Protein AF-A0A0B3AYQ0-F1 (afdb_monomer_lite)

Foldseek 3Di:
DDDPVLLVLLVVQLVCCVVPFAFLFDVLLCLLQSLVVSLVCLQVCHDSSVVLVVQLVVLVVCVVVVHDHDVVSNVVSVVSSVSSNPDDSVNSCVSVVHDLVVSQVSLVVLLVQLLQQLVCLLVVVAQFCGGPVLQHRSRRRVRSPDGFDRDLLLLVLLLLLLLLQAQVLQVVLCVVDQAFLVRHGFDAWHWFKFFFQVVLCVVVVHDLCNQVPDADDPVRVVVCVVSRRGPDDQFWDAQTAIGTGTNGDDFHFALLQLLLLSCQVRNNSSSVSSLSLQLSQSSRRRHRGGHTSGSSNVSSCSSCVSVVVPSDDSCSSSLSSSRRTQPHPPHNPFHDHNSQQSTQFPPGPGGNVVQSNCCSPPVDQGDWWAGHPVRHTSVVVVVRSVVSVVSVCVVPVVDPCPVVRVD

Radius of gyration: 21.97 Å; chains: 1; bounding box: 66×49×55 Å

Sequence (407 aa):
MVSGKLKEIILLDFCDCLEYIDAPLRDDVKDVLYPQTILGHAHELHRNFIGLKKSLQEYQKKRVEGKRFNQKGYDKVLNLIKESQSLTQEDIILTLGMNPSEHREKREHLIYEIKDCLTALLNDENNLLVNKKGEPLLGAEFLKYYPIKICKDTFRGAALAARMDSGFWREKTLQMFPKNLKGENWALGYGDEYPVDLKMLYDHGLTERDLADKPHSLEEIMNYTALKIIIDSEKPIQNAQNLFIRRKVGPGGCDDGCLLTIGKYYGVDAMLLAFLVDAADTYGKFLKNGIRGGHDGMLGDLVEKKFDKKLLNEYETCRVIYLGAKNNFPQIDFSSSHRRFCQIESGQNLPTILNHYYYLQEGIRPRRYKLGANQVSTTYFYNSMETRWNLFENSFASKTDFKNLKN

pLDDT: mean 92.6, std 8.64, range [39.88, 98.75]

Secondary structure (DSSP, 8-state):
---HHHHHHHHHHHHHHHHH----B-HHHHHHHHHHHHHHHHHHT-GGGHHHHHHHHHHHHHHHTT----HHHHHHHHHHHHHHHH--HHHHHHHTT--HHHHHHHHHHHHHHHHHHHHHHHTTS--BSB-TTSPBGGGBGGGTT-B---SHHHHHHHHHHHHHT-HHHHHHHHHH--B-TTS-B----EEEEEEE-HHHHHHTT--HHHHHHS---HHHHHHHHHTTSB---SS-EET-EEEEEEEE-S--B-HHHHHHHHHHHH-HHHHHHHHHHHHHHHHHTT-SEE-TTHHHHHHHHHHHHHTTT-S--HHHHHHHHHHHBTTSSS-------HHHHH---TT-SS-HHHHHHHHHHH--PPPS-EETTTTEEHHHHHHHHHHHHHHHHHHHHTSGGGGTS--

Structure (mmCIF, N/CA/C/O backbone):
data_AF-A0A0B3AYQ0-F1
#
_entry.id   AF-A0A0B3AYQ0-F1
#
loop_
_atom_site.group_PDB
_atom_site.id
_atom_site.type_symbol
_atom_site.label_atom_id
_atom_site.label_alt_id
_atom_site.label_comp_id
_atom_site.label_asym_id
_atom_site.label_entity_id
_atom_site.label_seq_id
_atom_site.pdbx_PDB_ins_code
_atom_site.Cartn_x
_atom_site.Cartn_y
_atom_site.Cartn_z
_atom_site.occupancy
_atom_site.B_iso_or_equiv
_atom_site.auth_seq_id
_atom_site.auth_comp_id
_atom_site.auth_asym_id
_atom_site.auth_atom_id
_atom_site.pdbx_PDB_model_num
ATOM 1 N N . MET A 1 1 ? 10.124 -11.911 -25.242 1.00 76.38 1 MET A N 1
ATOM 2 C CA . MET A 1 1 ? 10.780 -13.096 -24.644 1.00 76.38 1 MET A CA 1
ATOM 3 C C . MET A 1 1 ? 11.944 -12.624 -23.795 1.00 76.38 1 MET A C 1
ATOM 5 O O . MET A 1 1 ? 12.810 -11.947 -24.335 1.00 76.38 1 MET A O 1
ATOM 9 N N . VAL A 1 2 ? 11.951 -12.984 -22.510 1.00 88.62 2 VAL A N 1
ATOM 10 C CA . VAL A 1 2 ? 13.023 -12.660 -21.553 1.00 88.62 2 VAL A CA 1
ATOM 11 C C . VAL A 1 2 ? 14.340 -13.321 -21.977 1.00 88.62 2 VAL A C 1
ATOM 13 O O . VAL A 1 2 ? 14.377 -14.523 -22.267 1.00 88.62 2 VAL A O 1
ATOM 16 N N . SER A 1 3 ? 15.422 -12.553 -22.017 1.00 91.75 3 SER A N 1
ATOM 17 C CA . SER A 1 3 ? 16.758 -13.004 -22.385 1.00 91.75 3 SER A CA 1
ATOM 18 C C . SER A 1 3 ? 17.299 -14.012 -21.373 1.00 91.75 3 SER A C 1
ATOM 20 O O . SER A 1 3 ? 17.006 -13.950 -20.180 1.00 91.75 3 SER A O 1
ATOM 22 N N . GLY A 1 4 ? 18.135 -14.950 -21.836 1.00 94.06 4 GLY A N 1
ATOM 23 C CA . GLY A 1 4 ? 18.680 -16.007 -20.972 1.00 94.06 4 GLY A CA 1
ATOM 24 C C . GLY A 1 4 ? 19.393 -15.460 -19.732 1.00 94.06 4 GLY A C 1
ATOM 25 O O . GLY A 1 4 ? 19.220 -15.990 -18.640 1.00 94.06 4 GLY A O 1
ATOM 26 N N . LYS A 1 5 ? 20.105 -14.330 -19.868 1.00 91.75 5 LYS A N 1
ATOM 27 C CA . LYS A 1 5 ? 20.785 -13.710 -18.727 1.00 91.75 5 LYS A CA 1
ATOM 28 C C . LYS A 1 5 ? 19.811 -13.124 -17.707 1.00 91.75 5 LYS A C 1
ATOM 30 O O . LYS A 1 5 ? 20.073 -13.202 -16.512 1.00 91.75 5 LYS A O 1
ATOM 35 N N . LEU A 1 6 ? 18.716 -12.526 -18.166 1.00 92.38 6 LEU A N 1
ATOM 36 C CA . LEU A 1 6 ? 17.709 -11.956 -17.280 1.00 92.38 6 LEU A CA 1
ATOM 37 C C . LEU A 1 6 ? 16.919 -13.059 -16.562 1.00 92.38 6 LEU A C 1
ATOM 39 O O . LEU A 1 6 ? 16.651 -12.922 -15.373 1.00 92.38 6 LEU A O 1
ATOM 43 N N . LYS A 1 7 ? 16.670 -14.195 -17.232 1.00 94.81 7 LYS A N 1
ATOM 44 C CA . LYS A 1 7 ? 16.107 -15.396 -16.594 1.00 94.81 7 LYS A CA 1
ATOM 45 C C . LYS A 1 7 ? 16.963 -15.901 -15.432 1.00 94.81 7 LYS A C 1
ATOM 47 O O . LYS A 1 7 ? 16.424 -16.164 -14.365 1.00 94.81 7 LYS A O 1
ATOM 52 N N . GLU A 1 8 ? 18.285 -15.987 -15.610 1.00 94.12 8 GLU A N 1
ATOM 53 C CA . GLU A 1 8 ? 19.207 -16.366 -14.524 1.00 94.12 8 GLU A CA 1
ATOM 54 C C . GLU A 1 8 ? 19.093 -15.425 -13.315 1.00 94.12 8 GLU A C 1
ATOM 56 O O . GLU A 1 8 ? 19.069 -15.892 -12.180 1.00 94.12 8 GLU A O 1
ATOM 61 N N . ILE A 1 9 ? 19.008 -14.109 -13.550 1.00 92.38 9 ILE A N 1
ATOM 62 C CA . ILE A 1 9 ? 18.887 -13.113 -12.472 1.00 92.38 9 ILE A CA 1
ATOM 63 C C . ILE A 1 9 ? 17.549 -13.271 -11.740 1.00 92.38 9 ILE A C 1
ATOM 65 O O . ILE A 1 9 ? 17.536 -13.238 -10.515 1.00 92.38 9 ILE A O 1
ATOM 69 N N . ILE A 1 10 ? 16.446 -13.472 -12.469 1.00 94.56 10 ILE A N 1
ATOM 70 C CA . ILE A 1 10 ? 15.109 -13.688 -11.889 1.00 94.56 10 ILE A CA 1
ATOM 71 C C . ILE A 1 10 ? 15.091 -14.940 -11.005 1.00 94.56 10 ILE A C 1
ATOM 73 O O . ILE A 1 10 ? 14.600 -14.884 -9.881 1.00 94.56 10 ILE A O 1
ATOM 77 N N . LEU A 1 11 ? 15.644 -16.055 -11.495 1.00 94.12 11 LEU A N 1
ATOM 78 C CA . LEU A 1 11 ? 15.699 -17.313 -10.745 1.00 94.12 11 LEU A CA 1
ATOM 79 C C . LEU A 1 11 ? 16.550 -17.176 -9.479 1.00 94.12 11 LEU A C 1
ATOM 81 O O . LEU A 1 11 ? 16.126 -17.612 -8.413 1.00 94.12 11 LEU A O 1
ATOM 85 N N . LEU A 1 12 ? 17.715 -16.529 -9.583 1.00 92.19 12 LEU A N 1
ATOM 86 C CA . LEU A 1 12 ? 18.567 -16.255 -8.427 1.00 92.19 12 LEU A CA 1
ATOM 87 C C . LEU A 1 12 ? 17.845 -15.378 -7.394 1.00 92.19 12 LEU A C 1
ATOM 89 O O . LEU A 1 12 ? 17.864 -15.688 -6.210 1.00 92.19 12 LEU A O 1
ATOM 93 N N . ASP A 1 13 ? 17.161 -14.320 -7.838 1.00 91.12 13 ASP A N 1
ATOM 94 C CA . ASP A 1 13 ? 16.430 -13.420 -6.943 1.00 91.12 13 ASP A CA 1
ATOM 95 C C . ASP A 1 13 ? 15.241 -14.102 -6.256 1.00 91.12 13 ASP A C 1
ATOM 97 O O . ASP A 1 13 ? 14.941 -13.793 -5.105 1.00 91.12 13 ASP A O 1
ATOM 101 N N . PHE A 1 14 ? 14.598 -15.068 -6.917 1.00 92.25 14 PHE A N 1
ATOM 102 C CA . PHE A 1 14 ? 13.567 -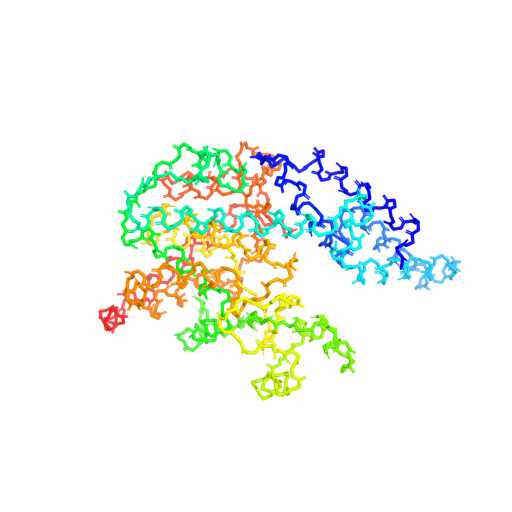15.899 -6.296 1.00 92.25 14 PHE A CA 1
ATOM 103 C C . PHE A 1 14 ? 14.134 -16.821 -5.217 1.00 92.25 14 PHE A C 1
ATOM 105 O O . PHE A 1 14 ? 13.580 -16.861 -4.118 1.00 92.25 14 PHE A O 1
ATOM 112 N N . CYS A 1 15 ? 15.252 -17.502 -5.488 1.00 89.81 15 CYS A N 1
ATOM 113 C CA . CYS A 1 15 ? 15.944 -18.311 -4.483 1.00 89.81 15 CYS A CA 1
ATOM 114 C C . CYS A 1 15 ? 16.348 -17.461 -3.271 1.00 89.81 15 CYS A C 1
ATOM 116 O O . CYS A 1 15 ? 16.056 -17.839 -2.140 1.00 89.81 15 CYS A O 1
ATOM 118 N N . ASP A 1 16 ? 16.909 -16.273 -3.502 1.00 87.88 16 ASP A N 1
ATOM 119 C CA . ASP A 1 16 ? 17.254 -15.332 -2.435 1.00 87.88 16 ASP A CA 1
ATOM 120 C C . ASP A 1 16 ? 16.021 -14.869 -1.646 1.00 87.88 16 ASP A C 1
ATOM 122 O O . ASP A 1 16 ? 16.097 -14.667 -0.435 1.00 87.88 16 ASP A O 1
ATOM 126 N N . CYS A 1 17 ? 14.875 -14.678 -2.306 1.00 89.56 17 CYS A N 1
ATOM 127 C CA . CYS A 1 17 ? 13.630 -14.365 -1.609 1.00 89.56 17 CYS A CA 1
ATOM 128 C C . CYS A 1 17 ? 13.194 -15.524 -0.703 1.00 89.56 17 CYS A C 1
ATOM 130 O O . CYS A 1 17 ? 12.786 -15.278 0.428 1.00 89.56 17 CYS A O 1
ATOM 132 N N . LEU A 1 18 ? 13.300 -16.771 -1.162 1.00 87.44 18 LEU A N 1
ATOM 133 C CA . LEU A 1 18 ? 12.975 -17.952 -0.355 1.00 87.44 18 LEU A CA 1
ATOM 134 C C . LEU A 1 18 ? 13.944 -18.154 0.816 1.00 87.44 18 LEU A C 1
ATOM 136 O O . LEU A 1 18 ? 13.504 -18.519 1.902 1.00 87.44 18 LEU A O 1
ATOM 140 N N . GLU A 1 19 ? 15.236 -17.900 0.611 1.00 86.44 19 GLU A N 1
ATOM 141 C CA . GLU A 1 19 ? 16.277 -18.133 1.618 1.00 86.44 19 GLU A CA 1
ATOM 142 C C . GLU A 1 19 ? 16.383 -16.992 2.641 1.00 86.44 19 GLU A C 1
ATOM 144 O O . GLU A 1 19 ? 16.553 -17.241 3.834 1.00 86.44 19 GLU A O 1
ATOM 149 N N . TYR A 1 20 ? 16.285 -15.735 2.195 1.00 84.56 20 TYR A N 1
ATOM 150 C CA . TYR A 1 20 ? 16.651 -14.571 3.010 1.00 84.56 20 TYR A CA 1
ATOM 151 C C . TYR A 1 20 ? 15.483 -13.678 3.422 1.00 84.56 20 TYR A C 1
ATOM 153 O O . TYR A 1 20 ? 15.678 -12.770 4.237 1.00 84.56 20 TYR A O 1
ATOM 161 N N . ILE A 1 21 ? 14.284 -13.870 2.864 1.00 86.25 21 ILE A N 1
ATOM 162 C CA . ILE A 1 21 ? 13.089 -13.183 3.364 1.00 86.25 21 ILE A CA 1
ATOM 163 C C . ILE A 1 21 ? 12.450 -14.082 4.411 1.00 86.25 21 ILE A C 1
ATOM 165 O O . ILE A 1 21 ? 11.656 -14.969 4.104 1.00 86.25 21 ILE A O 1
ATOM 169 N N . ASP A 1 22 ? 12.796 -13.803 5.663 1.00 89.62 22 ASP A N 1
ATOM 170 C CA . ASP A 1 22 ? 12.146 -14.402 6.818 1.00 89.62 22 ASP A CA 1
ATOM 171 C C . ASP A 1 22 ? 10.753 -13.786 6.980 1.00 89.62 22 ASP A C 1
ATOM 173 O O . ASP A 1 22 ? 10.581 -12.728 7.580 1.00 89.62 22 ASP A O 1
ATOM 177 N N . ALA A 1 23 ? 9.756 -14.394 6.346 1.00 90.00 23 ALA A N 1
ATOM 178 C CA . ALA A 1 23 ? 8.353 -14.064 6.531 1.00 90.00 23 ALA A CA 1
ATOM 179 C C . ALA A 1 23 ? 7.628 -15.346 6.965 1.00 90.00 23 ALA A C 1
ATOM 181 O O . ALA A 1 23 ? 7.581 -16.292 6.168 1.00 90.00 23 ALA A O 1
ATOM 182 N N . PRO A 1 24 ? 7.057 -15.409 8.187 1.00 91.19 24 PRO A N 1
ATOM 183 C CA . PRO A 1 24 ? 6.322 -16.565 8.692 1.00 91.19 24 PRO A CA 1
ATOM 184 C C . PRO A 1 24 ? 4.930 -16.632 8.046 1.00 91.19 24 PRO A C 1
ATOM 186 O O . PRO A 1 24 ? 3.897 -16.514 8.702 1.00 91.19 24 PRO A O 1
ATOM 189 N N . LEU A 1 25 ? 4.939 -16.767 6.723 1.00 93.25 25 LEU A N 1
ATOM 190 C CA . LEU A 1 25 ? 3.790 -16.955 5.858 1.00 93.25 25 LEU A CA 1
ATOM 191 C C . LEU A 1 25 ? 3.740 -18.408 5.390 1.00 93.25 25 LEU A C 1
ATOM 193 O O . LEU A 1 25 ? 4.779 -19.053 5.221 1.00 93.25 25 LEU A O 1
ATOM 197 N N . ARG A 1 26 ? 2.531 -18.896 5.124 1.00 93.69 26 ARG A N 1
ATOM 198 C CA . ARG A 1 26 ? 2.296 -20.172 4.439 1.00 93.69 26 ARG A CA 1
ATOM 199 C C . ARG A 1 26 ? 2.949 -20.158 3.045 1.00 93.69 26 ARG A C 1
ATOM 201 O O . ARG A 1 26 ? 2.973 -19.120 2.379 1.00 93.69 26 ARG A O 1
ATOM 208 N N . ASP A 1 27 ? 3.513 -21.285 2.616 1.00 91.94 27 ASP A N 1
ATOM 209 C CA . ASP A 1 27 ? 4.368 -21.328 1.418 1.00 91.94 27 ASP A CA 1
ATOM 210 C C . ASP A 1 27 ? 3.613 -21.017 0.118 1.00 91.94 27 ASP A C 1
ATOM 212 O O . ASP A 1 27 ? 4.118 -20.285 -0.729 1.00 91.94 27 ASP A O 1
ATOM 216 N N . ASP A 1 28 ? 2.357 -21.442 0.003 1.00 92.88 28 ASP A N 1
ATOM 217 C CA . ASP A 1 28 ? 1.475 -21.084 -1.114 1.00 92.88 28 ASP A CA 1
ATOM 218 C C . ASP A 1 28 ? 1.209 -19.570 -1.212 1.00 92.88 28 ASP A C 1
ATOM 220 O O . ASP A 1 28 ? 0.971 -19.049 -2.302 1.00 92.88 28 ASP A O 1
ATOM 224 N N . VAL A 1 29 ? 1.280 -18.836 -0.096 1.00 94.44 29 VAL A N 1
ATOM 225 C CA . VAL A 1 29 ? 1.180 -17.370 -0.092 1.00 94.44 29 VAL A CA 1
ATOM 226 C C . VAL A 1 29 ? 2.502 -16.726 -0.512 1.00 94.44 29 VAL A C 1
ATOM 228 O O . VAL A 1 29 ? 2.496 -15.731 -1.246 1.00 94.44 29 VAL A O 1
ATOM 231 N N . LYS A 1 30 ? 3.646 -17.294 -0.107 1.00 93.94 30 LYS A N 1
ATOM 232 C CA . LYS A 1 30 ? 4.968 -16.841 -0.579 1.00 93.94 30 LYS A CA 1
ATOM 233 C C . LYS A 1 30 ? 5.094 -17.000 -2.089 1.00 93.94 30 LYS A C 1
ATOM 235 O O . LYS A 1 30 ? 5.518 -16.049 -2.749 1.00 93.94 30 LYS A O 1
ATOM 240 N N . ASP A 1 31 ? 4.639 -18.133 -2.627 1.00 92.38 31 ASP A N 1
ATOM 241 C CA . ASP A 1 31 ? 4.589 -18.391 -4.069 1.00 92.38 31 ASP A CA 1
ATOM 242 C C . ASP A 1 31 ? 3.858 -17.269 -4.797 1.00 92.38 31 ASP A C 1
ATOM 244 O O . ASP A 1 31 ? 4.314 -16.807 -5.836 1.00 92.38 31 ASP A O 1
ATOM 248 N N . VAL A 1 32 ? 2.767 -16.762 -4.220 1.00 93.62 32 VAL A N 1
ATOM 249 C CA . VAL A 1 32 ? 1.968 -15.679 -4.794 1.00 93.62 32 VAL A CA 1
ATOM 250 C C . VAL A 1 32 ? 2.634 -14.298 -4.681 1.00 93.62 32 VAL A C 1
ATOM 252 O O . VAL A 1 32 ? 2.541 -13.489 -5.617 1.00 93.62 32 VAL A O 1
ATOM 255 N N . LEU A 1 33 ? 3.287 -14.011 -3.552 1.00 93.69 33 LEU A N 1
ATOM 256 C CA . LEU A 1 33 ? 3.851 -12.696 -3.214 1.00 93.69 33 LEU A CA 1
ATOM 257 C C . LEU A 1 33 ? 5.233 -12.433 -3.819 1.00 93.69 33 LEU A C 1
ATOM 259 O O . LEU A 1 33 ? 5.544 -11.301 -4.209 1.00 93.69 33 LEU A O 1
ATOM 263 N N . TYR A 1 34 ? 6.101 -13.440 -3.862 1.00 94.88 34 TYR A N 1
ATOM 264 C CA . TYR A 1 34 ? 7.508 -13.255 -4.223 1.00 94.88 34 TYR A CA 1
ATOM 265 C C . TYR A 1 34 ? 7.726 -12.883 -5.693 1.00 94.88 34 TYR A C 1
ATOM 267 O O . TYR A 1 34 ? 8.537 -11.987 -5.934 1.00 94.88 34 TYR A O 1
ATOM 275 N N . PRO A 1 35 ? 6.956 -13.399 -6.672 1.00 95.62 35 PRO A N 1
ATOM 276 C CA . PRO A 1 35 ? 7.040 -12.927 -8.053 1.00 95.62 35 PRO A CA 1
ATOM 277 C C . PRO A 1 35 ? 6.852 -11.407 -8.187 1.00 95.62 35 PRO A C 1
ATOM 279 O O . PRO A 1 35 ? 7.577 -10.749 -8.929 1.00 95.62 35 PRO A O 1
ATOM 282 N N . GLN A 1 36 ? 5.942 -10.814 -7.407 1.00 93.38 36 GLN A N 1
ATOM 283 C CA . GLN A 1 36 ? 5.739 -9.357 -7.386 1.00 93.38 36 GLN A CA 1
ATOM 284 C C . GLN A 1 36 ? 6.898 -8.610 -6.720 1.00 93.38 36 GLN A C 1
ATOM 286 O O . GLN A 1 36 ? 7.234 -7.490 -7.103 1.00 93.38 36 GLN A O 1
ATOM 291 N N . THR A 1 37 ? 7.538 -9.233 -5.734 1.00 92.50 37 THR A N 1
ATOM 292 C CA . THR A 1 37 ? 8.734 -8.673 -5.095 1.00 92.50 37 THR A CA 1
ATOM 293 C C . THR A 1 37 ? 9.907 -8.623 -6.071 1.00 92.50 37 THR A C 1
ATOM 295 O O . THR A 1 37 ? 10.568 -7.589 -6.161 1.00 92.50 37 THR A O 1
ATOM 298 N N . ILE A 1 38 ? 10.110 -9.687 -6.851 1.00 94.12 38 ILE A N 1
ATOM 299 C CA . ILE A 1 38 ? 11.137 -9.746 -7.900 1.00 94.12 38 ILE A CA 1
ATOM 300 C C . ILE A 1 38 ? 10.865 -8.706 -8.982 1.00 94.12 38 ILE A C 1
ATOM 302 O O . ILE A 1 38 ? 11.790 -8.010 -9.396 1.00 94.12 38 ILE A O 1
ATOM 306 N N . LEU A 1 39 ? 9.607 -8.551 -9.408 1.00 93.69 39 LEU A N 1
ATOM 307 C CA . LEU A 1 39 ? 9.232 -7.506 -10.361 1.00 93.69 39 LEU A CA 1
ATOM 308 C C . LEU A 1 39 ? 9.651 -6.118 -9.851 1.00 93.69 39 LEU A C 1
ATOM 310 O O . LEU A 1 39 ? 10.303 -5.359 -10.570 1.00 93.69 39 LEU A O 1
ATOM 314 N N . GLY A 1 40 ? 9.365 -5.825 -8.578 1.00 90.62 40 GLY A N 1
ATOM 315 C CA . GLY A 1 40 ? 9.819 -4.599 -7.923 1.00 90.62 40 GLY A CA 1
ATOM 316 C C . GLY A 1 40 ? 11.347 -4.465 -7.892 1.00 90.62 40 GLY A C 1
ATOM 317 O O . GLY A 1 40 ? 11.878 -3.395 -8.185 1.00 90.62 40 GLY A O 1
ATOM 318 N N . HIS A 1 41 ? 12.084 -5.541 -7.591 1.00 91.94 41 HIS A N 1
ATOM 319 C CA . HIS A 1 41 ? 13.550 -5.520 -7.639 1.00 91.94 41 HIS A CA 1
ATOM 320 C C . HIS A 1 41 ? 14.091 -5.259 -9.053 1.00 91.94 41 HIS A C 1
ATOM 322 O O . HIS A 1 41 ? 15.075 -4.529 -9.197 1.00 91.94 41 HIS A O 1
ATOM 328 N N . ALA A 1 42 ? 13.450 -5.810 -10.084 1.00 91.44 42 ALA A N 1
ATOM 329 C CA . ALA A 1 42 ? 13.846 -5.648 -11.477 1.00 91.44 42 ALA A CA 1
ATOM 330 C C . ALA A 1 42 ? 13.631 -4.218 -11.992 1.00 91.44 42 ALA A C 1
ATOM 332 O O . ALA A 1 42 ? 14.496 -3.679 -12.692 1.00 91.44 42 ALA A O 1
ATOM 333 N N . HIS A 1 43 ? 12.504 -3.597 -11.631 1.00 89.44 43 HIS A N 1
ATOM 334 C CA . HIS A 1 43 ? 12.175 -2.223 -12.026 1.00 89.44 43 HIS A CA 1
ATOM 335 C C . HIS A 1 43 ? 13.074 -1.196 -11.330 1.00 89.44 43 HIS A C 1
ATOM 337 O O . HIS A 1 43 ? 13.584 -0.286 -11.988 1.00 89.44 43 HIS A O 1
ATOM 343 N N . GLU A 1 44 ? 13.344 -1.394 -10.038 1.00 86.25 44 GLU A N 1
ATOM 344 C CA . GLU A 1 44 ? 14.159 -0.485 -9.215 1.00 86.25 44 GLU A CA 1
ATOM 345 C C . GLU A 1 44 ? 15.671 -0.785 -9.262 1.00 86.25 44 GLU A C 1
ATOM 347 O O . GLU A 1 44 ? 16.490 -0.060 -8.689 1.00 86.25 44 GLU A O 1
ATOM 352 N N . LEU A 1 45 ? 16.075 -1.852 -9.960 1.00 86.06 45 LEU A N 1
ATOM 353 C CA . LEU A 1 45 ? 17.459 -2.340 -10.026 1.00 86.06 45 LEU A CA 1
ATOM 354 C C . LEU A 1 45 ? 18.059 -2.623 -8.634 1.00 86.06 45 LEU A C 1
ATOM 356 O O . LEU A 1 45 ? 19.196 -2.241 -8.326 1.00 86.06 45 LEU A O 1
ATOM 360 N N . HIS A 1 46 ? 17.284 -3.285 -7.779 1.00 83.31 46 HIS A N 1
ATOM 361 C CA . HIS A 1 46 ? 17.668 -3.686 -6.424 1.00 83.31 46 HIS A CA 1
ATOM 362 C C . HIS A 1 46 ? 18.186 -5.134 -6.374 1.00 83.31 46 HIS A C 1
ATOM 364 O O . HIS A 1 46 ? 18.076 -5.880 -7.343 1.00 83.31 46 HIS A O 1
ATOM 370 N N . ARG A 1 47 ? 18.771 -5.536 -5.233 1.00 83.75 47 ARG A N 1
ATOM 371 C CA . ARG A 1 47 ? 19.234 -6.918 -4.969 1.00 83.75 47 ARG A CA 1
ATOM 372 C C . ARG A 1 47 ? 20.087 -7.475 -6.114 1.00 83.75 47 ARG A C 1
ATOM 374 O O . ARG A 1 47 ? 21.087 -6.846 -6.458 1.00 83.75 47 ARG A O 1
ATOM 381 N N . ASN A 1 48 ? 19.711 -8.598 -6.719 1.00 80.19 48 ASN A N 1
ATOM 382 C CA . ASN A 1 48 ? 20.487 -9.239 -7.779 1.00 80.19 48 ASN A CA 1
ATOM 383 C C . ASN A 1 48 ? 20.554 -8.413 -9.074 1.00 80.19 48 ASN A C 1
ATOM 385 O O . ASN A 1 48 ? 21.486 -8.568 -9.864 1.00 80.19 48 ASN A O 1
ATOM 389 N N . PHE A 1 49 ? 19.658 -7.440 -9.249 1.00 83.44 49 PHE A N 1
ATOM 390 C CA . PHE A 1 49 ? 19.699 -6.482 -10.355 1.00 83.44 49 PHE A CA 1
ATOM 391 C C . PHE A 1 49 ? 20.674 -5.317 -10.102 1.00 83.44 49 PHE A C 1
ATOM 393 O O . PHE A 1 49 ? 21.073 -4.630 -11.047 1.00 83.44 49 PHE A O 1
ATOM 400 N N . ILE A 1 50 ? 21.153 -5.114 -8.863 1.00 83.69 50 ILE A N 1
ATOM 401 C CA . ILE A 1 50 ? 22.068 -4.007 -8.525 1.00 83.69 50 ILE A CA 1
ATOM 402 C C . ILE A 1 50 ? 23.415 -4.117 -9.250 1.00 83.69 50 ILE A C 1
ATOM 404 O O . ILE A 1 50 ? 24.074 -3.104 -9.500 1.00 83.69 50 ILE A O 1
ATOM 408 N N . GLY A 1 51 ? 23.824 -5.336 -9.619 1.00 78.94 51 GLY A N 1
ATOM 409 C CA . GLY A 1 51 ? 25.032 -5.580 -10.406 1.00 78.94 51 GLY A CA 1
ATOM 410 C C . GLY A 1 51 ? 24.981 -4.897 -11.774 1.00 78.94 51 GLY A C 1
ATOM 411 O O . GLY A 1 51 ? 26.004 -4.389 -12.238 1.00 78.94 51 GLY A O 1
ATOM 412 N N . LEU A 1 52 ? 23.793 -4.787 -12.381 1.00 79.44 52 LEU A N 1
ATOM 413 C CA . LEU A 1 52 ? 23.589 -4.060 -13.637 1.00 79.44 52 LEU A CA 1
ATOM 414 C C . LEU A 1 52 ? 23.811 -2.557 -13.439 1.00 79.44 52 LEU A C 1
ATOM 416 O O . LEU A 1 52 ? 24.553 -1.934 -14.198 1.00 79.44 52 LEU A O 1
ATOM 420 N N . LYS A 1 53 ? 23.238 -1.988 -12.369 1.00 80.88 53 LYS A N 1
ATOM 421 C CA . LYS A 1 53 ? 23.389 -0.569 -12.010 1.00 80.88 53 LYS A CA 1
ATOM 422 C C . LYS A 1 53 ? 24.848 -0.203 -11.729 1.00 80.88 53 LYS A C 1
ATOM 424 O O . LYS A 1 53 ? 25.349 0.769 -12.292 1.00 80.88 53 LYS A O 1
ATOM 429 N N . LYS A 1 54 ? 25.546 -1.005 -10.914 1.00 84.75 54 LYS A N 1
ATOM 430 C CA . LYS A 1 54 ? 26.980 -0.821 -10.618 1.00 84.75 54 LYS A CA 1
ATOM 431 C C . LYS A 1 54 ? 27.826 -0.901 -11.889 1.00 84.75 54 LYS A C 1
ATOM 433 O O . LYS A 1 54 ? 28.634 -0.012 -12.141 1.00 84.75 54 LYS A O 1
ATOM 438 N N . SER A 1 55 ? 27.575 -1.904 -12.731 1.00 84.12 55 SER A N 1
ATOM 439 C CA . SER A 1 55 ? 28.273 -2.061 -14.013 1.00 84.12 55 SER A CA 1
ATOM 440 C C . SER A 1 55 ? 28.079 -0.841 -14.921 1.00 84.12 55 SER A C 1
ATOM 442 O O . SER A 1 55 ? 29.043 -0.345 -15.503 1.00 84.12 55 SER A O 1
ATOM 444 N N . LEU A 1 56 ? 26.853 -0.312 -15.022 1.00 85.38 56 LEU A N 1
ATOM 445 C CA . LEU A 1 56 ? 26.561 0.884 -15.817 1.00 85.38 56 LEU A CA 1
ATOM 446 C C . LEU A 1 56 ? 27.324 2.115 -15.297 1.00 85.38 56 LEU A C 1
ATOM 448 O O . LEU A 1 56 ? 27.934 2.834 -16.092 1.00 85.38 56 LEU A O 1
ATOM 452 N N . GLN A 1 57 ? 27.336 2.326 -13.977 1.00 86.69 57 GLN A N 1
ATOM 453 C CA . GLN A 1 57 ? 28.069 3.421 -13.330 1.00 86.69 57 GLN A CA 1
ATOM 454 C C . GLN A 1 57 ? 29.584 3.321 -13.570 1.00 86.69 57 GLN A C 1
ATOM 456 O O . GLN A 1 57 ? 30.235 4.325 -13.862 1.00 86.69 57 GLN A O 1
ATOM 461 N N . GLU A 1 58 ? 30.155 2.116 -13.518 1.00 88.62 58 GLU A N 1
ATOM 462 C CA . GLU A 1 58 ? 31.572 1.890 -13.825 1.00 88.62 58 GLU A CA 1
ATOM 463 C C . GLU A 1 58 ? 31.918 2.211 -15.283 1.00 88.62 58 GLU A C 1
ATOM 465 O O . GLU A 1 58 ? 32.944 2.844 -15.552 1.00 88.62 58 GLU A O 1
ATOM 470 N N . TYR A 1 59 ? 31.070 1.810 -16.234 1.00 88.62 59 TYR A N 1
ATOM 471 C CA . TYR A 1 59 ? 31.255 2.168 -17.641 1.00 88.62 59 TYR A CA 1
ATOM 472 C C . TYR A 1 59 ? 31.179 3.683 -17.857 1.00 88.62 59 TYR A C 1
ATOM 474 O O . TYR A 1 59 ? 32.026 4.239 -18.561 1.00 88.62 59 TYR A O 1
ATOM 482 N N . GLN A 1 60 ? 30.209 4.359 -17.235 1.00 88.06 60 GLN A N 1
ATOM 483 C CA . GLN A 1 60 ? 30.077 5.818 -17.296 1.00 88.06 60 GLN A CA 1
ATOM 484 C C . GLN A 1 60 ? 31.321 6.514 -16.734 1.00 88.06 60 GLN A C 1
ATOM 486 O O . GLN A 1 60 ? 31.865 7.408 -17.382 1.00 88.06 60 GLN A O 1
ATOM 491 N N . LYS A 1 61 ? 31.835 6.046 -15.591 1.00 90.94 61 LYS A N 1
ATOM 492 C CA . LYS A 1 61 ? 33.075 6.553 -14.993 1.00 90.94 61 LYS A CA 1
ATOM 493 C C . LYS A 1 61 ? 34.270 6.394 -15.937 1.00 90.94 61 LYS A C 1
ATOM 495 O O . LYS A 1 61 ? 34.967 7.369 -16.198 1.00 90.94 61 LYS A O 1
ATOM 500 N N . LYS A 1 62 ? 34.476 5.204 -16.518 1.00 88.56 62 LYS A N 1
ATOM 501 C CA . LYS A 1 62 ? 35.568 4.958 -17.484 1.00 88.56 62 LYS A CA 1
ATOM 502 C C . LYS A 1 62 ? 35.484 5.871 -18.711 1.00 88.56 62 LYS A C 1
ATOM 504 O O . LYS A 1 62 ? 36.522 6.330 -19.178 1.00 88.56 62 LYS A O 1
ATOM 509 N N . ARG A 1 63 ? 34.269 6.141 -19.209 1.00 87.31 63 ARG A N 1
ATOM 510 C CA . ARG A 1 63 ? 34.029 7.050 -20.342 1.00 87.31 63 ARG A CA 1
ATOM 511 C C . ARG A 1 63 ? 34.421 8.491 -20.010 1.00 87.31 63 ARG A C 1
ATOM 513 O O . ARG A 1 63 ? 35.082 9.126 -20.821 1.00 87.31 63 ARG A O 1
ATOM 520 N N . VAL A 1 64 ? 34.038 8.986 -18.831 1.00 90.56 64 VAL A N 1
ATOM 521 C CA . VAL A 1 64 ? 34.384 10.343 -18.365 1.00 90.56 64 VAL A CA 1
ATOM 522 C C . VAL A 1 64 ? 35.889 10.484 -18.120 1.00 90.56 64 VAL A C 1
ATOM 524 O O . VAL A 1 64 ? 36.473 11.504 -18.460 1.00 90.56 64 VAL A O 1
ATOM 527 N N . GLU A 1 65 ? 36.538 9.445 -17.595 1.00 92.50 65 GLU A N 1
ATOM 528 C CA . GLU A 1 65 ? 37.982 9.431 -17.319 1.00 92.50 65 GLU A CA 1
ATOM 529 C C . GLU A 1 65 ? 38.860 9.235 -18.574 1.00 92.50 65 GLU A C 1
ATOM 531 O O . GLU A 1 65 ? 40.078 9.119 -18.447 1.00 92.50 65 GLU A O 1
ATOM 536 N N . GLY A 1 66 ? 38.277 9.131 -19.776 1.00 84.75 66 GLY A N 1
ATOM 537 C CA . GLY A 1 66 ? 39.026 8.890 -21.018 1.00 84.75 66 GLY A CA 1
ATOM 538 C C . GLY A 1 66 ? 39.742 7.533 -21.065 1.00 84.75 66 GLY A C 1
ATOM 539 O O . GLY A 1 66 ? 40.654 7.329 -21.866 1.00 84.75 66 GLY A O 1
ATOM 540 N N . LYS A 1 67 ? 39.355 6.587 -20.201 1.00 89.38 67 LYS A N 1
ATOM 541 C CA . LYS A 1 67 ? 39.933 5.238 -20.161 1.00 89.38 67 LYS A CA 1
ATOM 542 C C . LYS A 1 67 ? 39.374 4.384 -21.296 1.00 89.38 67 LYS A C 1
ATOM 544 O O . LYS A 1 67 ? 38.288 4.638 -21.813 1.00 89.38 67 LYS A O 1
ATOM 549 N N . ARG A 1 68 ? 40.093 3.308 -21.646 1.00 84.19 68 ARG A N 1
ATOM 550 C CA . ARG A 1 68 ? 39.642 2.324 -22.645 1.00 84.19 68 ARG A CA 1
ATOM 551 C C . ARG A 1 68 ? 38.219 1.855 -22.314 1.00 84.19 68 ARG A C 1
ATOM 553 O O . ARG A 1 68 ? 37.981 1.236 -21.275 1.00 84.19 68 ARG A O 1
ATOM 560 N N . PHE A 1 69 ? 37.290 2.156 -23.214 1.00 87.56 69 PHE A N 1
ATOM 561 C CA . PHE A 1 69 ? 35.858 1.958 -23.031 1.00 87.56 69 PHE A CA 1
ATOM 562 C C . PHE A 1 69 ? 35.350 0.850 -23.961 1.00 87.56 69 PHE A C 1
ATOM 564 O O . PHE A 1 69 ? 35.527 0.915 -25.176 1.00 87.56 69 PHE A O 1
ATOM 571 N N . ASN A 1 70 ? 34.731 -0.189 -23.396 1.00 90.31 70 ASN A N 1
ATOM 572 C CA . ASN A 1 70 ? 34.118 -1.266 -24.174 1.00 90.31 70 ASN A CA 1
ATOM 573 C C . ASN A 1 70 ? 32.646 -0.929 -24.460 1.00 90.31 70 ASN A C 1
ATOM 575 O O . ASN A 1 70 ? 31.767 -1.297 -23.680 1.00 90.31 70 ASN A O 1
ATOM 579 N N . GLN A 1 71 ? 32.391 -0.252 -25.584 1.00 90.44 71 GLN A N 1
ATOM 580 C CA . GLN A 1 71 ? 31.047 0.160 -26.017 1.00 90.44 71 GLN A CA 1
ATOM 581 C C . GLN A 1 71 ? 30.067 -1.017 -26.080 1.00 90.44 71 GLN A C 1
ATOM 583 O O . GLN A 1 71 ? 28.981 -0.938 -25.518 1.00 90.44 71 GLN A O 1
ATOM 588 N N . LYS A 1 72 ? 30.486 -2.160 -26.638 1.00 92.25 72 LYS A N 1
ATOM 589 C CA . LYS A 1 72 ? 29.644 -3.365 -26.724 1.00 92.25 72 LYS A CA 1
ATOM 590 C C . LYS A 1 72 ? 29.212 -3.876 -25.343 1.00 92.25 72 LYS A C 1
ATOM 592 O O . LYS A 1 72 ? 28.092 -4.352 -25.177 1.00 92.25 72 LYS A O 1
ATOM 597 N N . GLY A 1 73 ? 30.104 -3.794 -24.354 1.00 88.44 73 GLY A N 1
ATOM 598 C CA . GLY A 1 73 ? 29.803 -4.156 -22.968 1.00 88.44 73 GLY A CA 1
ATOM 599 C C . GLY A 1 73 ? 28.804 -3.199 -22.316 1.00 88.44 73 GLY A C 1
ATOM 600 O O . GLY A 1 73 ? 27.863 -3.655 -21.668 1.00 88.44 73 GLY A O 1
ATOM 601 N N . TYR A 1 74 ? 28.974 -1.894 -22.539 1.00 89.88 74 TYR A N 1
ATOM 602 C CA . TYR A 1 74 ? 28.041 -0.865 -22.080 1.00 89.88 74 TYR A CA 1
ATOM 603 C C . TYR A 1 74 ? 26.641 -1.055 -22.676 1.00 89.88 74 TYR A C 1
ATOM 605 O O . TYR A 1 74 ? 25.671 -1.130 -21.924 1.00 89.88 74 TYR A O 1
ATOM 613 N N . ASP A 1 75 ? 26.541 -1.220 -23.998 1.00 91.19 75 ASP A N 1
ATOM 614 C CA . ASP A 1 75 ? 25.260 -1.392 -24.692 1.00 91.19 75 ASP A CA 1
ATOM 615 C C . ASP A 1 75 ? 24.529 -2.651 -24.217 1.00 91.19 75 ASP A C 1
ATOM 617 O O . ASP A 1 75 ? 23.317 -2.631 -24.009 1.00 91.19 75 ASP A O 1
ATOM 621 N N . LYS A 1 76 ? 25.267 -3.739 -23.958 1.00 91.00 76 LYS A N 1
ATOM 622 C CA . LYS A 1 76 ? 24.698 -4.971 -23.397 1.00 91.00 76 LYS A CA 1
ATOM 623 C C . LYS A 1 76 ? 24.079 -4.741 -22.014 1.00 91.00 76 LYS A C 1
ATOM 625 O O . LYS A 1 76 ? 22.973 -5.211 -21.770 1.00 91.00 76 LYS A O 1
ATOM 630 N N . VAL A 1 77 ? 24.770 -4.035 -21.114 1.00 89.19 77 VAL A N 1
ATOM 631 C CA . VAL A 1 77 ? 24.244 -3.726 -19.770 1.00 89.19 77 VAL A CA 1
ATOM 632 C C . VAL A 1 77 ? 23.050 -2.780 -19.857 1.00 89.19 77 VAL A C 1
ATOM 634 O O . VAL A 1 77 ? 22.044 -3.010 -19.192 1.00 89.19 77 VAL A O 1
ATOM 637 N N . LEU A 1 78 ? 23.133 -1.751 -20.703 1.00 89.62 78 LEU A N 1
ATOM 638 C CA . LEU A 1 78 ? 22.039 -0.807 -20.912 1.00 89.62 78 LEU A CA 1
ATOM 639 C C . LEU A 1 78 ? 20.783 -1.511 -21.442 1.00 89.62 78 LEU A C 1
ATOM 641 O O . LEU A 1 78 ? 19.685 -1.230 -20.970 1.00 89.62 78 LEU A O 1
ATOM 645 N N . ASN A 1 79 ? 20.941 -2.450 -22.376 1.00 91.75 79 ASN A N 1
ATOM 646 C CA . ASN A 1 79 ? 19.831 -3.248 -22.889 1.00 91.75 79 ASN A CA 1
ATOM 647 C C . ASN A 1 79 ? 19.231 -4.160 -21.814 1.00 91.75 79 ASN A C 1
ATOM 649 O O . ASN A 1 79 ? 18.014 -4.214 -21.717 1.00 91.75 79 ASN A O 1
ATOM 653 N N . LEU A 1 80 ? 20.046 -4.803 -20.968 1.00 90.69 80 LEU A N 1
ATOM 654 C CA . LEU A 1 80 ? 19.537 -5.608 -19.847 1.00 90.69 80 LEU A CA 1
ATOM 655 C C . LEU A 1 80 ? 18.748 -4.772 -18.832 1.00 90.69 80 LEU A C 1
ATOM 657 O O . LEU A 1 80 ? 17.750 -5.251 -18.309 1.00 90.69 80 LEU A O 1
ATOM 661 N N . ILE A 1 81 ? 19.170 -3.532 -18.568 1.00 89.44 81 ILE A N 1
ATOM 662 C CA . ILE A 1 81 ? 18.432 -2.606 -17.694 1.00 89.44 81 ILE A CA 1
ATOM 663 C C . ILE A 1 81 ? 17.092 -2.221 -18.323 1.00 89.44 81 ILE A C 1
ATOM 665 O O . ILE A 1 81 ? 16.064 -2.265 -17.656 1.00 89.44 81 ILE A O 1
ATOM 669 N N . LYS A 1 82 ? 17.085 -1.863 -19.613 1.00 90.44 82 LYS A N 1
ATOM 670 C CA . LYS A 1 82 ? 15.837 -1.554 -20.327 1.00 90.44 82 LYS A CA 1
ATOM 671 C C . LYS A 1 82 ? 14.889 -2.750 -20.318 1.00 90.44 82 LYS A C 1
ATOM 673 O O . LYS A 1 82 ? 13.707 -2.587 -20.048 1.00 90.44 82 LYS A O 1
ATOM 678 N N . GLU A 1 83 ? 15.429 -3.940 -20.567 1.00 92.44 83 GLU A N 1
ATOM 679 C CA . GLU A 1 83 ? 14.677 -5.189 -20.551 1.00 92.44 83 GLU A CA 1
ATOM 680 C C . GLU A 1 83 ? 14.098 -5.470 -19.157 1.00 92.44 83 GLU A C 1
ATOM 682 O O . GLU A 1 83 ? 12.897 -5.703 -19.043 1.00 92.44 83 GLU A O 1
ATOM 687 N N . SER A 1 84 ? 14.898 -5.353 -18.087 1.00 91.38 84 SER A N 1
ATOM 688 C CA . SER A 1 84 ? 14.427 -5.568 -16.710 1.00 91.38 84 SER A CA 1
ATOM 689 C C . SER A 1 84 ? 13.330 -4.584 -16.308 1.00 91.38 84 SER A C 1
ATOM 691 O O . SER A 1 84 ? 12.385 -4.964 -15.625 1.00 91.38 84 SER A O 1
ATOM 693 N N . GLN A 1 85 ? 13.421 -3.334 -16.764 1.00 88.62 85 GLN A N 1
ATOM 694 C CA . GLN A 1 85 ? 12.417 -2.298 -16.519 1.00 88.62 85 GLN A CA 1
ATOM 695 C C . GLN A 1 85 ? 11.146 -2.467 -17.360 1.00 88.62 85 GLN A C 1
ATOM 697 O O . GLN A 1 85 ? 10.136 -1.855 -17.030 1.00 88.62 85 GLN A O 1
ATOM 702 N N . SER A 1 86 ? 11.189 -3.272 -18.423 1.00 88.62 86 SER A N 1
ATOM 703 C CA . SER A 1 86 ? 10.023 -3.621 -19.245 1.00 88.62 86 SER A CA 1
ATOM 704 C C . SER A 1 86 ? 9.353 -4.937 -18.852 1.00 88.62 86 SER A C 1
ATOM 706 O O . SER A 1 86 ? 8.336 -5.285 -19.441 1.00 88.62 86 SER A O 1
ATOM 708 N N . LEU A 1 87 ? 9.913 -5.679 -17.887 1.00 92.19 87 LEU A N 1
ATOM 709 C CA . LEU A 1 87 ? 9.319 -6.932 -17.426 1.00 92.19 87 LEU A CA 1
ATOM 710 C C . LEU A 1 87 ? 7.913 -6.697 -16.881 1.00 92.19 87 LEU A C 1
ATOM 712 O O . LEU A 1 87 ? 7.671 -5.729 -16.154 1.00 92.19 87 LEU A O 1
ATOM 716 N N . THR A 1 88 ? 7.025 -7.636 -17.178 1.00 91.00 88 THR A N 1
ATOM 717 C CA . THR A 1 88 ? 5.694 -7.737 -16.582 1.00 91.00 88 THR A CA 1
ATOM 718 C C . THR A 1 88 ? 5.677 -8.784 -15.468 1.00 91.00 88 THR A C 1
ATOM 720 O O . THR A 1 88 ? 6.570 -9.626 -15.353 1.00 91.00 88 THR A O 1
ATOM 723 N N . GLN A 1 89 ? 4.622 -8.776 -14.652 1.00 92.50 89 GLN A N 1
ATOM 724 C CA . GLN A 1 89 ? 4.394 -9.835 -13.666 1.00 92.50 89 GLN A CA 1
ATOM 725 C C . GLN A 1 89 ? 4.286 -11.220 -14.333 1.00 92.50 89 GLN A C 1
ATOM 727 O O . GLN A 1 89 ? 4.756 -12.214 -13.781 1.00 92.50 89 GLN A O 1
ATOM 732 N N . GLU A 1 90 ? 3.701 -11.283 -15.531 1.00 94.31 90 GLU A N 1
ATOM 733 C CA . GLU A 1 90 ? 3.567 -12.518 -16.302 1.00 94.31 90 GLU A CA 1
ATOM 734 C C . GLU A 1 90 ? 4.925 -13.055 -16.768 1.00 94.31 90 GLU A C 1
ATOM 736 O O . GLU A 1 90 ? 5.172 -14.254 -16.645 1.00 94.31 90 GLU A O 1
ATOM 741 N N . ASP A 1 91 ? 5.839 -12.180 -17.203 1.00 95.38 91 ASP A N 1
ATOM 742 C CA . ASP A 1 91 ? 7.203 -12.573 -17.575 1.00 95.38 91 ASP A CA 1
ATOM 743 C C . ASP A 1 91 ? 7.950 -13.231 -16.410 1.00 95.38 91 ASP A C 1
ATOM 745 O O . ASP A 1 91 ? 8.656 -14.225 -16.612 1.00 95.38 91 ASP A O 1
ATOM 749 N N . ILE A 1 92 ? 7.790 -12.700 -15.191 1.00 96.62 92 ILE A N 1
ATOM 750 C CA . ILE A 1 92 ? 8.382 -13.289 -13.983 1.00 96.62 92 ILE A CA 1
ATOM 751 C C . ILE A 1 92 ? 7.796 -14.680 -13.739 1.00 96.62 92 ILE A C 1
ATOM 753 O O . ILE A 1 92 ? 8.550 -15.643 -13.637 1.00 96.62 92 ILE A O 1
ATOM 757 N N . ILE A 1 93 ? 6.468 -14.806 -13.700 1.00 96.50 93 ILE A N 1
ATOM 758 C CA . ILE A 1 93 ? 5.775 -16.073 -13.415 1.00 96.50 93 ILE A CA 1
ATOM 759 C C . ILE A 1 93 ? 6.159 -17.156 -14.434 1.00 96.50 93 ILE A C 1
ATOM 761 O O . ILE A 1 93 ? 6.537 -18.262 -14.047 1.00 96.50 93 ILE A O 1
ATOM 765 N N . LEU A 1 94 ? 6.153 -16.826 -15.729 1.00 96.94 94 LEU A N 1
ATOM 766 C CA . LEU A 1 94 ? 6.574 -17.746 -16.789 1.00 96.94 94 LEU A CA 1
ATOM 767 C C . LEU A 1 94 ? 8.051 -18.137 -16.661 1.00 96.94 94 LEU A C 1
ATOM 769 O O . LEU A 1 94 ? 8.414 -19.284 -16.916 1.00 96.94 94 LEU A O 1
ATOM 773 N N . THR A 1 95 ? 8.915 -17.204 -16.253 1.00 97.12 95 THR A N 1
ATOM 774 C CA . THR A 1 95 ? 10.344 -17.480 -16.033 1.00 97.12 95 THR A CA 1
ATOM 775 C C . THR A 1 95 ? 10.571 -18.444 -14.870 1.00 97.12 95 THR A C 1
ATOM 777 O O . THR A 1 95 ? 11.480 -19.269 -14.943 1.00 97.12 95 THR A O 1
ATOM 780 N N . LEU A 1 96 ? 9.728 -18.387 -13.837 1.00 96.25 96 LEU A N 1
ATOM 781 C CA . LEU A 1 96 ? 9.746 -19.315 -12.703 1.00 96.25 96 LEU A CA 1
ATOM 782 C C . LEU A 1 96 ? 9.118 -20.684 -13.027 1.00 96.25 96 LEU A C 1
ATOM 784 O O . LEU A 1 96 ? 9.067 -21.549 -12.158 1.00 96.25 96 LEU A O 1
ATOM 788 N N . GLY A 1 97 ? 8.637 -20.898 -14.258 1.00 96.62 97 GLY A N 1
ATOM 789 C CA . GLY A 1 97 ? 7.979 -22.144 -14.662 1.00 96.62 97 GLY A CA 1
ATOM 790 C C . GLY A 1 97 ? 6.571 -22.317 -14.084 1.00 96.62 97 GLY A C 1
ATOM 791 O O . GLY A 1 97 ? 6.059 -23.433 -14.053 1.00 96.62 97 GLY A O 1
ATOM 792 N N . MET A 1 98 ? 5.950 -21.232 -13.620 1.00 96.38 98 MET A N 1
ATOM 793 C CA . MET A 1 98 ? 4.604 -21.226 -13.047 1.00 96.38 98 MET A CA 1
ATOM 794 C C . MET A 1 98 ? 3.547 -20.905 -14.117 1.00 96.38 98 MET A C 1
ATOM 796 O O . MET A 1 98 ? 3.844 -20.294 -15.146 1.00 96.38 98 MET A O 1
ATOM 800 N N . ASN A 1 99 ? 2.290 -21.283 -13.864 1.00 96.69 99 ASN A N 1
ATOM 801 C CA . ASN A 1 99 ? 1.157 -20.976 -14.739 1.00 96.69 99 ASN A CA 1
ATOM 802 C C . ASN A 1 99 ? 0.538 -19.611 -14.373 1.00 96.69 99 ASN A C 1
ATOM 804 O O . ASN A 1 99 ? 0.004 -19.469 -13.269 1.00 96.69 99 ASN A O 1
ATOM 808 N N . PRO A 1 100 ? 0.534 -18.609 -15.278 1.00 95.75 100 PRO A N 1
ATOM 809 C CA . PRO A 1 100 ? -0.059 -17.306 -14.995 1.00 95.75 100 PRO A CA 1
ATOM 810 C C . PRO A 1 100 ? -1.533 -17.357 -14.611 1.00 95.75 100 PRO A C 1
ATOM 812 O O . PRO A 1 100 ? -1.927 -16.605 -13.731 1.00 95.75 100 PRO A O 1
ATOM 815 N N . SER A 1 101 ? -2.349 -18.216 -15.224 1.00 94.56 101 SER A N 1
ATOM 816 C CA . SER A 1 101 ? -3.786 -18.271 -14.912 1.00 94.56 101 SER A CA 1
ATOM 817 C C . SER A 1 101 ? -4.026 -18.793 -13.497 1.00 94.56 101 SER A C 1
ATOM 819 O O . SER A 1 101 ? -4.701 -18.122 -12.721 1.00 94.56 101 SER A O 1
ATOM 821 N N . GLU A 1 102 ? -3.374 -19.897 -13.123 1.00 96.06 102 GLU A N 1
ATOM 822 C CA . GLU A 1 102 ? -3.429 -20.433 -11.753 1.00 96.06 102 GLU A CA 1
ATOM 823 C C . GLU A 1 102 ? -2.920 -19.406 -10.732 1.00 96.06 102 GLU A C 1
ATOM 825 O O . GLU A 1 102 ? -3.462 -19.275 -9.636 1.00 96.06 102 GLU A O 1
ATOM 830 N N . HIS A 1 103 ? -1.896 -18.624 -11.091 1.00 95.62 103 HIS A N 1
ATOM 831 C CA . HIS A 1 103 ? -1.371 -17.568 -10.226 1.00 95.62 103 HIS A CA 1
ATOM 832 C C . HIS A 1 103 ? -2.391 -16.460 -9.960 1.00 95.62 103 HIS A C 1
ATOM 834 O O . HIS A 1 103 ? -2.508 -15.984 -8.830 1.00 95.62 103 HIS A O 1
ATOM 840 N N . ARG A 1 104 ? -3.133 -16.042 -10.993 1.00 95.00 104 ARG A N 1
ATOM 841 C CA . ARG A 1 104 ? -4.205 -15.042 -10.862 1.00 95.00 104 ARG A CA 1
ATOM 842 C C . ARG A 1 104 ? -5.344 -15.583 -9.999 1.00 95.00 104 ARG A C 1
ATOM 844 O O . ARG A 1 104 ? -5.809 -14.870 -9.118 1.00 95.00 104 ARG A O 1
ATOM 851 N N . GLU A 1 105 ? -5.727 -16.843 -10.190 1.00 94.81 105 GLU A N 1
ATOM 852 C CA . GLU A 1 105 ? -6.758 -17.508 -9.381 1.00 94.81 105 GLU A CA 1
ATOM 853 C C . GLU A 1 105 ? -6.362 -17.593 -7.902 1.00 94.81 105 GLU A C 1
ATOM 855 O O . GLU A 1 105 ? -7.161 -17.249 -7.034 1.00 94.81 105 GLU A O 1
ATOM 860 N N . LYS A 1 106 ? -5.113 -17.964 -7.590 1.00 96.00 106 LYS A N 1
ATOM 861 C CA . LYS A 1 106 ? -4.613 -17.978 -6.202 1.00 96.00 106 LYS A CA 1
ATOM 862 C C . LYS A 1 106 ? -4.641 -16.586 -5.564 1.00 96.00 106 LYS A C 1
ATOM 864 O O . LYS A 1 106 ? -5.018 -16.450 -4.403 1.00 96.00 106 LYS A O 1
ATOM 869 N N . ARG A 1 107 ? -4.266 -15.543 -6.311 1.00 95.81 107 ARG A N 1
ATOM 870 C CA . ARG A 1 107 ? -4.319 -14.144 -5.840 1.00 95.81 107 ARG A CA 1
ATOM 871 C C . ARG A 1 107 ? -5.740 -13.693 -5.554 1.00 95.81 107 ARG A C 1
ATOM 873 O O . ARG A 1 107 ? -5.987 -13.097 -4.510 1.00 95.81 107 ARG A O 1
ATOM 880 N N . GLU A 1 108 ? -6.654 -13.990 -6.471 1.00 95.25 108 GLU A N 1
ATOM 881 C CA . GLU A 1 108 ? -8.071 -13.698 -6.296 1.00 95.25 108 GLU A CA 1
ATOM 882 C C . GLU A 1 108 ? -8.604 -14.429 -5.063 1.00 95.25 108 GLU A C 1
ATOM 884 O O . GLU A 1 108 ? -9.209 -13.808 -4.193 1.00 95.25 108 GLU A O 1
ATOM 889 N N . HIS A 1 109 ? -8.287 -15.716 -4.922 1.00 96.38 109 HIS A N 1
ATOM 890 C CA . HIS A 1 109 ? -8.706 -16.518 -3.780 1.00 96.38 109 HIS A CA 1
ATOM 891 C C . HIS A 1 109 ? -8.334 -15.873 -2.437 1.00 96.38 109 HIS A C 1
ATOM 893 O O . HIS A 1 109 ? -9.211 -15.727 -1.591 1.00 96.38 109 HIS A O 1
ATOM 899 N N . LEU A 1 110 ? -7.094 -15.397 -2.269 1.00 96.94 110 LEU A N 1
ATOM 900 C CA . LEU A 1 110 ? -6.647 -14.727 -1.036 1.00 96.94 110 LEU A CA 1
ATOM 901 C C . LEU A 1 110 ? -7.459 -13.461 -0.705 1.00 96.94 110 LEU A C 1
ATOM 903 O O . LEU A 1 110 ? -7.741 -13.193 0.462 1.00 96.94 110 LEU A O 1
ATOM 907 N N . ILE A 1 111 ? -7.880 -12.692 -1.712 1.00 96.88 111 ILE A N 1
ATOM 908 C CA . ILE A 1 111 ? -8.750 -11.521 -1.507 1.00 96.88 111 ILE A CA 1
ATOM 909 C C . ILE A 1 111 ? -10.147 -11.961 -1.064 1.00 96.88 111 ILE A C 1
ATOM 911 O O . ILE A 1 111 ? -10.738 -11.373 -0.155 1.00 96.88 111 ILE A O 1
ATOM 915 N N . TYR A 1 112 ? -10.692 -13.001 -1.694 1.00 96.94 112 TYR A N 1
ATOM 916 C CA . TYR A 1 112 ? -12.013 -13.512 -1.341 1.00 96.94 112 TYR A CA 1
ATOM 917 C C . TYR A 1 112 ? -12.032 -14.192 0.035 1.00 96.94 112 TYR A C 1
ATOM 919 O O . TYR A 1 112 ? -13.056 -14.117 0.709 1.00 96.94 112 TYR A O 1
ATOM 927 N N . GLU A 1 113 ? -10.916 -14.751 0.511 1.00 97.88 113 GLU A N 1
ATOM 928 C CA . GLU A 1 113 ? -10.782 -15.190 1.906 1.00 97.88 113 GLU A CA 1
ATOM 929 C C . GLU A 1 113 ? -10.956 -14.019 2.886 1.00 97.88 113 GLU A C 1
ATOM 931 O O . GLU A 1 113 ? -11.696 -14.149 3.865 1.00 97.88 113 GLU A O 1
ATOM 936 N N . ILE A 1 114 ? -10.349 -12.856 2.603 1.00 98.25 114 ILE A N 1
ATOM 937 C CA . ILE A 1 114 ? -10.544 -11.637 3.411 1.00 98.25 114 ILE A CA 1
ATOM 938 C C . ILE A 1 114 ? -12.013 -11.209 3.375 1.00 98.25 114 ILE A C 1
ATOM 940 O O . ILE A 1 114 ? -12.605 -10.939 4.420 1.00 98.25 114 ILE A O 1
ATOM 944 N N . LYS A 1 115 ? -12.624 -11.173 2.185 1.00 98.06 115 LYS A N 1
ATOM 945 C CA . LYS A 1 115 ? -14.039 -10.811 2.010 1.00 98.06 115 LYS A CA 1
ATOM 946 C C . LYS A 1 115 ? -14.970 -11.724 2.812 1.00 98.06 115 LYS A C 1
ATOM 948 O O . LYS A 1 115 ? -15.892 -11.242 3.475 1.00 98.06 115 LYS A O 1
ATOM 953 N N . ASP A 1 116 ? -14.744 -13.031 2.734 1.00 98.38 116 ASP A N 1
ATOM 954 C CA . ASP A 1 116 ? -15.528 -14.043 3.438 1.00 98.38 116 ASP A CA 1
ATOM 955 C C . ASP A 1 116 ? -15.383 -13.890 4.956 1.00 98.38 116 ASP A C 1
ATOM 957 O O . ASP A 1 116 ? -16.388 -13.880 5.668 1.00 98.38 116 ASP A O 1
ATOM 961 N N . CYS A 1 117 ? -14.157 -13.687 5.449 1.00 98.38 117 CYS A N 1
ATOM 962 C CA . CYS A 1 117 ? -13.911 -13.423 6.864 1.00 98.38 117 CYS A CA 1
ATOM 963 C C . CYS A 1 117 ? -14.590 -12.130 7.330 1.00 98.38 117 CYS A C 1
ATOM 965 O O . CYS A 1 117 ? -15.278 -12.145 8.347 1.00 98.38 117 CYS A O 1
ATOM 967 N N . LEU A 1 118 ? -14.459 -11.021 6.591 1.00 98.25 118 LEU A N 1
ATOM 968 C CA . LEU A 1 118 ? -15.132 -9.763 6.932 1.00 98.25 118 LEU A CA 1
ATOM 969 C C . LEU A 1 118 ? -16.652 -9.929 6.973 1.00 98.25 118 LEU A C 1
ATOM 971 O O . LEU A 1 118 ? -17.298 -9.386 7.864 1.00 98.25 118 LEU A O 1
ATOM 975 N N . THR A 1 119 ? -17.225 -10.698 6.046 1.00 98.19 119 THR A N 1
ATOM 976 C CA . THR A 1 119 ? -18.666 -10.989 6.031 1.00 98.19 119 THR A CA 1
ATOM 977 C C . THR A 1 119 ? -19.093 -11.738 7.293 1.00 98.19 119 THR A C 1
ATOM 979 O O . THR A 1 119 ? -20.059 -11.330 7.935 1.00 98.19 119 THR A O 1
ATOM 982 N N . ALA A 1 120 ? -18.345 -12.773 7.686 1.00 98.12 120 ALA A N 1
ATOM 983 C CA . ALA A 1 120 ? -18.613 -13.532 8.906 1.00 98.12 120 ALA A CA 1
ATOM 984 C C . ALA A 1 120 ? -18.503 -12.653 10.167 1.00 98.12 120 ALA A C 1
ATOM 986 O O . ALA A 1 120 ? -19.399 -12.676 11.008 1.00 98.12 120 ALA A O 1
ATOM 987 N N . LEU A 1 121 ? -17.472 -11.802 10.257 1.00 98.06 121 LEU A N 1
ATOM 988 C CA . LEU A 1 121 ? -17.314 -10.835 11.352 1.00 98.06 121 LEU A CA 1
ATOM 989 C C . LEU A 1 121 ? -18.483 -9.833 11.409 1.00 98.06 121 LEU A C 1
ATOM 991 O O . LEU A 1 121 ? -19.006 -9.544 12.482 1.00 98.06 121 LEU A O 1
ATOM 995 N N . LEU A 1 122 ? -18.915 -9.290 10.263 1.00 97.62 122 LEU A N 1
ATOM 996 C CA . LEU A 1 122 ? -20.036 -8.335 10.175 1.00 97.62 122 LEU A CA 1
ATOM 997 C C . LEU A 1 122 ? -21.383 -8.961 10.566 1.00 97.62 122 LEU A C 1
ATOM 999 O O . LEU A 1 122 ? -22.327 -8.234 10.899 1.00 97.62 122 LEU A O 1
ATOM 1003 N N . ASN A 1 123 ? -21.495 -10.283 10.477 1.00 97.62 123 ASN A N 1
ATOM 1004 C CA . ASN A 1 123 ? -22.681 -11.046 10.848 1.00 97.62 123 ASN A CA 1
ATOM 1005 C C . ASN A 1 123 ? -22.580 -11.690 12.236 1.00 97.62 123 ASN A C 1
ATOM 1007 O O . ASN A 1 123 ? -23.516 -12.383 12.623 1.00 97.62 123 ASN A O 1
ATOM 1011 N N . ASP A 1 124 ? -21.495 -11.436 12.977 1.00 96.69 124 ASP A N 1
ATOM 1012 C CA . ASP A 1 124 ? -21.238 -12.038 14.293 1.00 96.69 124 ASP A CA 1
ATOM 1013 C C . ASP A 1 124 ? -21.201 -13.584 14.247 1.00 96.69 124 ASP A C 1
ATOM 1015 O O . ASP A 1 124 ? -21.572 -14.274 15.192 1.00 96.69 124 ASP A O 1
ATOM 1019 N N . GLU A 1 125 ? -20.773 -14.149 13.110 1.00 97.44 125 GLU A N 1
ATOM 1020 C CA . GLU A 1 125 ? -20.694 -15.601 12.875 1.00 97.44 125 GLU A CA 1
ATOM 1021 C C . GLU A 1 125 ? -19.377 -16.205 13.392 1.00 97.44 125 GLU A C 1
ATOM 1023 O O . GLU A 1 125 ? -19.301 -17.396 13.700 1.00 97.44 125 GLU A O 1
ATOM 1028 N N . ASN A 1 126 ? -18.322 -15.394 13.476 1.00 95.75 126 ASN A N 1
ATOM 1029 C CA . ASN A 1 126 ? -17.048 -15.729 14.103 1.00 95.75 126 ASN A CA 1
ATOM 1030 C C . ASN A 1 126 ? -16.384 -14.450 14.630 1.00 95.75 126 ASN A C 1
ATOM 1032 O O . ASN A 1 126 ? -16.819 -13.353 14.297 1.00 95.75 126 ASN A O 1
ATOM 1036 N N . ASN A 1 127 ? -15.324 -14.592 15.427 1.00 97.12 127 ASN A N 1
ATOM 1037 C CA . ASN A 1 127 ? -14.500 -13.482 15.913 1.00 97.12 127 ASN A CA 1
ATOM 1038 C C . ASN A 1 127 ? -12.996 -13.723 15.688 1.00 97.12 127 ASN A C 1
ATOM 1040 O O . ASN A 1 127 ? -12.168 -13.189 16.421 1.00 97.12 127 ASN A O 1
ATOM 1044 N N . LEU A 1 128 ? -12.634 -14.546 14.702 1.00 97.75 128 LEU A N 1
ATOM 1045 C CA . LEU A 1 128 ? -11.248 -14.905 14.390 1.00 97.75 128 LEU A CA 1
ATOM 1046 C C . LEU A 1 128 ? -10.891 -14.461 12.972 1.00 97.75 128 LEU A C 1
ATOM 1048 O O . LEU A 1 128 ? -11.737 -14.462 12.081 1.00 97.75 128 LEU A O 1
ATOM 1052 N N . LEU A 1 129 ? -9.618 -14.134 12.749 1.00 97.50 129 LEU A N 1
ATOM 1053 C CA . LEU A 1 129 ? -9.096 -13.694 11.452 1.00 97.50 129 LEU A CA 1
ATOM 1054 C C . LEU A 1 129 ? -8.615 -14.893 10.620 1.00 97.50 129 LEU A C 1
ATOM 1056 O O . LEU A 1 129 ? -7.422 -15.063 10.347 1.00 97.50 129 LEU A O 1
ATOM 1060 N N . VAL A 1 130 ? -9.569 -15.747 10.246 1.00 97.88 130 VAL A N 1
ATOM 1061 C CA . VAL A 1 130 ? -9.344 -17.014 9.534 1.00 97.88 130 VAL A CA 1
ATOM 1062 C C . VAL A 1 130 ? -10.220 -17.139 8.288 1.00 97.88 130 VAL A C 1
ATOM 1064 O O . VAL A 1 130 ? -11.284 -16.528 8.189 1.00 97.88 130 VAL A O 1
ATOM 1067 N N . ASN A 1 131 ? -9.787 -17.956 7.327 1.00 97.31 131 ASN A N 1
ATOM 1068 C CA . ASN A 1 131 ? -10.602 -18.322 6.171 1.00 97.31 131 ASN A CA 1
ATOM 1069 C C . ASN A 1 131 ? -11.726 -19.311 6.563 1.00 97.31 131 ASN A C 1
ATOM 1071 O O . ASN A 1 131 ? -11.817 -19.781 7.699 1.00 97.31 131 ASN A O 1
ATOM 1075 N N . LYS A 1 132 ? -12.567 -19.701 5.593 1.00 96.31 132 LYS A N 1
ATOM 1076 C CA . LYS A 1 132 ? -13.665 -20.674 5.793 1.00 96.31 132 LYS A CA 1
ATOM 1077 C C . LYS A 1 132 ? -13.214 -22.060 6.280 1.00 96.31 132 LYS A C 1
ATOM 1079 O O . LYS A 1 132 ? -14.045 -22.830 6.750 1.00 96.31 132 LYS A O 1
ATOM 1084 N N . LYS A 1 133 ? -11.926 -22.393 6.154 1.00 96.56 133 LYS A N 1
ATOM 1085 C CA . LYS A 1 133 ? -11.331 -23.651 6.630 1.00 96.56 133 LYS A CA 1
ATOM 1086 C C . LYS A 1 133 ? -10.714 -23.525 8.030 1.00 96.56 133 LYS A C 1
ATOM 1088 O O . LYS A 1 133 ? -10.203 -24.514 8.545 1.00 96.56 133 LYS A O 1
ATOM 1093 N N . GLY A 1 134 ? -10.746 -22.341 8.647 1.00 96.38 134 GLY A N 1
ATOM 1094 C CA . GLY A 1 134 ? -10.093 -22.078 9.934 1.00 96.38 134 GLY A CA 1
ATOM 1095 C C . GLY A 1 134 ? -8.576 -21.869 9.837 1.00 96.38 134 GLY A C 1
ATOM 1096 O O . GLY A 1 134 ? -7.880 -21.911 10.852 1.00 96.38 134 GLY A O 1
ATOM 1097 N N . GLU A 1 135 ? -8.045 -21.662 8.632 1.00 96.44 135 GLU A N 1
ATOM 1098 C CA . GLU A 1 135 ? -6.632 -21.352 8.398 1.00 96.44 135 GLU A CA 1
ATOM 1099 C C . GLU A 1 135 ? -6.401 -19.835 8.509 1.00 96.44 135 GLU A C 1
ATOM 1101 O O . GLU A 1 135 ? -7.316 -19.061 8.214 1.00 96.44 135 GLU A O 1
ATOM 1106 N N . PRO A 1 136 ? -5.202 -19.373 8.913 1.00 96.00 136 PRO A N 1
ATOM 1107 C CA . PRO A 1 136 ? -4.913 -17.944 9.016 1.00 96.00 136 PRO A CA 1
ATOM 1108 C C . PRO A 1 136 ? -5.091 -17.241 7.670 1.00 96.00 136 PRO A C 1
ATOM 1110 O O . PRO A 1 136 ? -4.598 -17.719 6.641 1.00 96.00 136 PRO A O 1
ATOM 1113 N N . LEU A 1 137 ? -5.724 -16.067 7.691 1.00 97.06 137 LEU A N 1
ATOM 1114 C CA . LEU A 1 137 ? -5.780 -15.210 6.510 1.00 97.06 137 LEU A CA 1
ATOM 1115 C C . LEU A 1 137 ? -4.376 -14.830 6.044 1.00 97.06 137 LEU A C 1
ATOM 1117 O O . LEU A 1 137 ? -3.469 -14.616 6.851 1.00 97.06 137 LEU A O 1
ATOM 1121 N N . LEU A 1 138 ? -4.202 -14.744 4.722 1.00 94.69 138 LEU A N 1
ATOM 1122 C CA . LEU A 1 138 ? -2.936 -14.365 4.087 1.00 94.69 138 LEU A CA 1
ATOM 1123 C C . LEU A 1 138 ? -1.748 -15.246 4.512 1.00 94.69 138 LEU A C 1
ATOM 1125 O O . LEU A 1 138 ? -0.598 -14.835 4.384 1.00 94.69 138 LEU A O 1
ATOM 1129 N N . GLY A 1 139 ? -2.011 -16.443 5.047 1.00 93.38 139 GLY A N 1
ATOM 1130 C CA . GLY A 1 139 ? -0.987 -17.351 5.556 1.00 93.38 139 GLY A CA 1
ATOM 1131 C C . GLY A 1 139 ? -0.245 -16.844 6.796 1.00 93.38 139 GLY A C 1
ATOM 1132 O O . GLY A 1 139 ? 0.775 -17.432 7.143 1.00 93.38 139 GLY A O 1
ATOM 1133 N N . ALA A 1 140 ? -0.711 -15.777 7.452 1.00 94.75 140 ALA A N 1
ATOM 1134 C CA . ALA A 1 140 ? -0.043 -15.170 8.598 1.00 94.75 140 ALA A CA 1
ATOM 1135 C C . ALA A 1 140 ? -0.508 -15.812 9.919 1.00 94.75 140 ALA A C 1
ATOM 1137 O O . ALA A 1 140 ? -1.537 -15.436 10.478 1.00 94.75 140 ALA A O 1
ATOM 1138 N N . GLU A 1 141 ? 0.262 -16.775 10.440 1.00 93.38 141 GLU A N 1
ATOM 1139 C CA . GLU A 1 141 ? -0.154 -17.650 11.559 1.00 93.38 141 GLU A CA 1
ATOM 1140 C C . GLU A 1 141 ? -0.606 -16.890 12.817 1.00 93.38 141 GLU A C 1
ATOM 1142 O O . GLU A 1 141 ? -1.505 -17.340 13.526 1.00 93.38 141 GLU A O 1
ATOM 1147 N N . PHE A 1 142 ? -0.047 -15.704 13.079 1.00 92.81 142 PHE A N 1
ATOM 1148 C CA . PHE A 1 142 ? -0.425 -14.901 14.245 1.00 92.81 142 PHE A CA 1
ATOM 1149 C C . PHE A 1 142 ? -1.897 -14.450 14.230 1.00 92.81 142 PHE A C 1
ATOM 1151 O O . PHE A 1 142 ? -2.457 -14.185 15.291 1.00 92.81 142 PHE A O 1
ATOM 1158 N N . LEU A 1 143 ? -2.538 -14.383 13.057 1.00 95.38 143 LEU A N 1
ATOM 1159 C CA . LEU A 1 143 ? -3.948 -14.006 12.922 1.00 95.38 143 LEU A CA 1
ATOM 1160 C C . LEU A 1 143 ? -4.902 -15.111 13.387 1.00 95.38 143 LEU A C 1
ATOM 1162 O O . LEU A 1 143 ? -5.998 -14.821 13.865 1.00 95.38 143 LEU A O 1
ATOM 1166 N N . LYS A 1 144 ? -4.484 -16.378 13.287 1.00 94.81 144 LYS A N 1
ATOM 1167 C CA . LYS A 1 144 ? -5.337 -17.545 13.546 1.00 94.81 144 LYS A CA 1
ATOM 1168 C C . LYS A 1 144 ? -5.887 -17.589 14.968 1.00 94.81 144 LYS A C 1
ATOM 1170 O O . LYS A 1 144 ? -7.018 -18.014 15.183 1.00 94.81 144 LYS A O 1
ATOM 1175 N N . TYR A 1 145 ? -5.074 -17.174 15.935 1.00 92.88 145 TYR A N 1
ATOM 1176 C CA . TYR A 1 145 ? -5.390 -17.272 17.362 1.00 92.88 145 TYR A CA 1
ATOM 1177 C C . TYR A 1 145 ? -5.814 -15.938 17.971 1.00 92.88 145 TYR A C 1
ATOM 1179 O O . TYR A 1 145 ? -5.962 -15.854 19.188 1.00 92.88 145 TYR A O 1
ATOM 1187 N N . TYR A 1 146 ? -5.969 -14.894 17.155 1.00 93.31 146 TYR A N 1
ATOM 1188 C CA . TYR A 1 146 ? -6.294 -13.561 17.634 1.00 93.31 146 TYR A CA 1
ATOM 1189 C C . TYR A 1 146 ? -7.816 -13.332 17.620 1.00 93.31 146 TYR A C 1
ATOM 1191 O O . TYR A 1 146 ? -8.395 -13.204 16.536 1.00 93.31 146 TYR A O 1
ATOM 1199 N N . PRO A 1 147 ? -8.483 -13.276 18.790 1.00 96.31 147 PRO A N 1
ATOM 1200 C CA . PRO A 1 147 ? -9.897 -12.948 18.861 1.00 96.31 147 PRO A CA 1
ATOM 1201 C C . PRO A 1 147 ? -10.089 -11.446 18.660 1.00 96.31 147 PRO A C 1
ATOM 1203 O O . PRO A 1 147 ? -9.697 -10.640 19.504 1.00 96.31 147 PRO A O 1
ATOM 1206 N N . ILE A 1 148 ? -10.718 -11.066 17.554 1.00 96.94 148 ILE A N 1
ATOM 1207 C CA . ILE A 1 148 ? -11.006 -9.669 17.264 1.00 96.94 148 ILE A CA 1
ATOM 1208 C C . ILE A 1 148 ? -12.272 -9.213 17.993 1.00 96.94 148 ILE A C 1
ATOM 1210 O O . ILE A 1 148 ? -13.285 -9.916 18.036 1.00 96.94 148 ILE A O 1
ATOM 1214 N N . LYS A 1 149 ? -12.252 -8.003 18.555 1.00 97.44 149 LYS A N 1
ATOM 1215 C CA . LYS A 1 149 ? -13.461 -7.392 19.114 1.00 97.44 149 LYS A CA 1
ATOM 1216 C C . LYS A 1 149 ? -14.411 -6.963 17.997 1.00 97.44 149 LYS A C 1
ATOM 1218 O O . LYS A 1 149 ? -14.067 -6.115 17.177 1.00 97.44 149 LYS A O 1
ATOM 1223 N N . ILE A 1 150 ? -15.643 -7.461 18.016 1.00 96.88 150 ILE A N 1
ATOM 1224 C CA . ILE A 1 150 ? -16.675 -7.099 17.035 1.00 96.88 150 ILE A CA 1
ATOM 1225 C C . ILE A 1 150 ? -17.422 -5.858 17.530 1.00 96.88 150 ILE A C 1
ATOM 1227 O O . ILE A 1 150 ? -18.333 -5.926 18.354 1.00 96.88 150 ILE A O 1
ATOM 1231 N N . CYS A 1 151 ? -17.008 -4.683 17.061 1.00 96.19 151 CYS A N 1
ATOM 1232 C CA . CYS A 1 151 ? -17.726 -3.433 17.297 1.00 96.19 151 CYS A CA 1
ATOM 1233 C C . CYS A 1 151 ? -17.517 -2.437 16.149 1.00 96.19 151 CYS A C 1
ATOM 1235 O O . CYS A 1 151 ? -16.657 -2.621 15.288 1.00 96.19 151 CYS A O 1
ATOM 1237 N N . LYS A 1 152 ? -18.299 -1.348 16.150 1.00 95.69 152 LYS A N 1
ATOM 1238 C CA . LYS A 1 152 ? -18.243 -0.307 15.111 1.00 95.69 152 LYS A CA 1
ATOM 1239 C C . LYS A 1 152 ? -16.823 0.241 14.900 1.00 95.69 152 LYS A C 1
ATOM 1241 O O . LYS A 1 152 ? -16.417 0.433 13.761 1.00 95.69 152 LYS A O 1
ATOM 1246 N N . ASP A 1 153 ? -16.071 0.464 15.978 1.00 95.94 153 ASP A N 1
ATOM 1247 C CA . ASP A 1 153 ? -14.716 1.027 15.905 1.00 95.94 153 ASP A CA 1
ATOM 1248 C C . ASP A 1 153 ? -13.727 0.086 15.208 1.00 95.94 153 ASP A C 1
ATOM 1250 O O . ASP A 1 153 ? -12.920 0.548 14.408 1.00 95.94 153 ASP A O 1
ATOM 1254 N N . THR A 1 154 ? -13.848 -1.227 15.409 1.00 97.69 154 THR A N 1
ATOM 1255 C CA . THR A 1 154 ? -13.037 -2.226 14.701 1.00 97.69 154 THR A CA 1
ATOM 1256 C C . THR A 1 154 ? -13.235 -2.135 13.187 1.00 97.69 154 THR A C 1
ATOM 1258 O O . THR A 1 154 ? -12.274 -2.055 12.423 1.00 97.69 154 THR A O 1
ATOM 1261 N N . PHE A 1 155 ? -14.487 -2.051 12.732 1.00 98.38 155 PHE A N 1
ATOM 1262 C CA . PHE A 1 155 ? -14.805 -1.964 11.304 1.00 98.38 155 PHE A CA 1
ATOM 1263 C C . PHE A 1 155 ? -14.414 -0.631 10.661 1.00 98.38 155 PHE A C 1
ATOM 1265 O O . PHE A 1 155 ? -14.211 -0.583 9.446 1.00 98.38 155 PHE A O 1
ATOM 1272 N N . ARG A 1 156 ? -14.239 0.445 11.445 1.00 98.31 156 ARG A N 1
ATOM 1273 C CA . ARG A 1 156 ? -13.675 1.697 10.917 1.00 98.31 156 ARG A CA 1
ATOM 1274 C C . ARG A 1 156 ? -12.301 1.477 10.302 1.00 98.31 156 ARG A C 1
ATOM 1276 O O . ARG A 1 156 ? -11.999 2.130 9.313 1.00 98.31 156 ARG A O 1
ATOM 1283 N N . GLY A 1 157 ? -11.502 0.555 10.837 1.00 98.25 157 GLY A N 1
ATOM 1284 C CA . GLY A 1 157 ? -10.189 0.231 10.287 1.00 98.25 157 GLY A CA 1
ATOM 1285 C C . GLY A 1 157 ? -10.242 -0.247 8.837 1.00 98.25 157 GLY A C 1
ATOM 1286 O O . GLY A 1 157 ? -9.561 0.320 7.987 1.00 98.25 157 GLY A O 1
ATOM 1287 N N . ALA A 1 158 ? -11.119 -1.211 8.539 1.00 98.06 158 ALA A N 1
ATOM 1288 C CA . ALA A 1 158 ? -11.332 -1.711 7.179 1.00 98.06 158 ALA A CA 1
ATOM 1289 C C . ALA A 1 158 ? -11.762 -0.594 6.213 1.00 98.06 158 ALA A C 1
ATOM 1291 O O . ALA A 1 158 ? -11.187 -0.435 5.139 1.00 98.06 158 ALA A O 1
ATOM 1292 N N . ALA A 1 159 ? -12.740 0.221 6.617 1.00 97.94 159 ALA A N 1
ATOM 1293 C CA . ALA A 1 159 ? -13.231 1.315 5.784 1.00 97.94 159 ALA A CA 1
ATOM 1294 C C . ALA A 1 159 ? -12.195 2.445 5.607 1.00 97.94 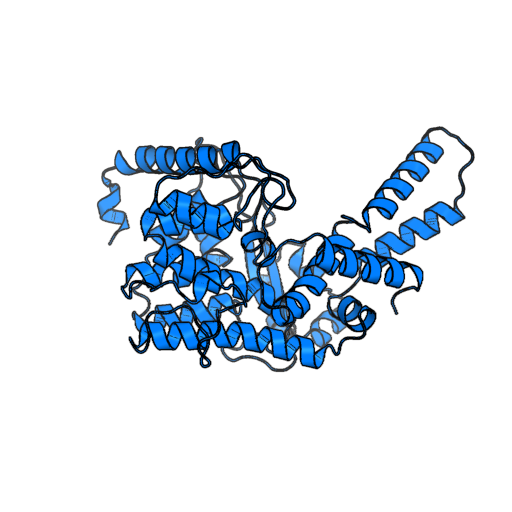159 ALA A C 1
ATOM 1296 O O . ALA A 1 159 ? -12.120 3.046 4.540 1.00 97.94 159 ALA A O 1
ATOM 1297 N N . LEU A 1 160 ? -11.373 2.736 6.622 1.00 98.44 160 LEU A N 1
ATOM 1298 C CA . LEU A 1 160 ? -10.308 3.742 6.532 1.00 98.44 160 LEU A CA 1
ATOM 1299 C C . LEU A 1 160 ? -9.184 3.296 5.595 1.00 98.44 160 LEU A C 1
ATOM 1301 O O . LEU A 1 160 ? -8.725 4.117 4.804 1.00 98.44 160 LEU A O 1
ATOM 1305 N N . ALA A 1 161 ? -8.779 2.023 5.648 1.00 97.62 161 ALA A N 1
ATOM 1306 C CA . ALA A 1 161 ? -7.782 1.469 4.733 1.00 97.62 161 ALA A CA 1
ATOM 1307 C C . ALA A 1 161 ? -8.245 1.558 3.272 1.00 97.62 161 ALA A C 1
ATOM 1309 O O . ALA A 1 161 ? -7.540 2.125 2.450 1.00 97.62 161 ALA A O 1
ATOM 1310 N N . ALA A 1 162 ? -9.482 1.148 2.972 1.00 96.25 162 ALA A N 1
ATOM 1311 C CA . ALA A 1 162 ? -10.043 1.261 1.621 1.00 96.25 162 ALA A CA 1
ATOM 1312 C C . ALA A 1 162 ? -10.107 2.709 1.093 1.00 96.25 162 ALA A C 1
ATOM 1314 O O . ALA A 1 162 ? -10.099 2.959 -0.110 1.00 96.25 162 ALA A O 1
ATOM 1315 N N . ARG A 1 163 ? -10.204 3.698 1.990 1.00 96.50 163 ARG A N 1
ATOM 1316 C CA . ARG A 1 163 ? -10.286 5.116 1.617 1.00 96.50 163 ARG A CA 1
ATOM 1317 C C . ARG A 1 163 ? -8.926 5.801 1.508 1.00 96.50 163 ARG A C 1
ATOM 1319 O O . ARG A 1 163 ? -8.842 6.813 0.814 1.00 96.50 163 ARG A O 1
ATOM 1326 N N . MET A 1 164 ? -7.883 5.318 2.189 1.00 95.00 164 MET A N 1
ATOM 1327 C CA . MET A 1 164 ? -6.615 6.056 2.306 1.00 95.00 164 MET A CA 1
ATOM 1328 C C . MET A 1 164 ? -5.847 6.171 0.980 1.00 95.00 164 MET A C 1
ATOM 1330 O O . MET A 1 164 ? -5.107 7.142 0.773 1.00 95.00 164 MET A O 1
ATOM 1334 N N . ASP A 1 165 ? -6.084 5.234 0.062 1.00 88.69 165 ASP A N 1
ATOM 1335 C CA . ASP A 1 165 ? -5.475 5.204 -1.269 1.00 88.69 165 ASP A CA 1
ATOM 1336 C C . ASP A 1 165 ? -6.320 5.858 -2.361 1.00 88.69 165 ASP A C 1
ATOM 1338 O O . ASP A 1 165 ? -5.802 6.176 -3.433 1.00 88.69 165 ASP A O 1
ATOM 1342 N N . SER A 1 166 ? -7.573 6.199 -2.053 1.00 95.12 166 SER A N 1
ATOM 1343 C CA . SER A 1 166 ? -8.465 6.890 -2.979 1.00 95.12 166 SER A CA 1
ATOM 1344 C C . SER A 1 166 ? -7.967 8.293 -3.329 1.00 95.12 166 SER A C 1
ATOM 1346 O O . SER A 1 166 ? -7.674 9.130 -2.462 1.00 95.12 166 SER A O 1
ATOM 1348 N N . GLY A 1 167 ? -7.984 8.600 -4.625 1.00 96.06 167 GLY A N 1
ATOM 1349 C CA . GLY A 1 167 ? -7.652 9.909 -5.156 1.00 96.06 167 GLY A CA 1
ATOM 1350 C C . GLY A 1 167 ? -8.556 11.007 -4.617 1.00 96.06 167 GLY A C 1
ATOM 1351 O O . GLY A 1 167 ? -8.074 12.077 -4.237 1.00 96.06 167 GLY A O 1
ATOM 1352 N N . PHE A 1 168 ? -9.851 10.712 -4.502 1.00 96.44 168 PHE A N 1
ATOM 1353 C CA . PHE A 1 168 ? -10.842 11.609 -3.914 1.00 96.44 168 PHE A CA 1
ATOM 1354 C C . PHE A 1 168 ? -10.487 11.997 -2.473 1.00 96.44 168 PHE A C 1
ATOM 1356 O O . PHE A 1 168 ? -10.421 13.185 -2.151 1.00 96.44 168 PHE A O 1
ATOM 1363 N N . TRP A 1 169 ? -10.213 11.021 -1.604 1.00 97.81 169 TRP A N 1
ATOM 1364 C CA . TRP A 1 169 ? -9.942 11.303 -0.192 1.00 97.81 169 TRP A CA 1
ATOM 1365 C C . TRP A 1 169 ? -8.596 11.992 0.027 1.00 97.81 169 TRP A C 1
ATOM 1367 O O . TRP A 1 169 ? -8.485 12.873 0.883 1.00 97.81 169 TRP A O 1
ATOM 1377 N N . ARG A 1 170 ? -7.581 11.674 -0.781 1.00 97.69 170 ARG A N 1
ATOM 1378 C CA . ARG A 1 170 ? -6.285 12.369 -0.750 1.00 97.69 170 ARG A CA 1
ATOM 1379 C C . ARG A 1 170 ? -6.395 13.821 -1.218 1.00 97.69 170 ARG A C 1
ATOM 1381 O O . ARG A 1 170 ? -5.796 14.711 -0.613 1.00 97.69 170 ARG A O 1
ATOM 1388 N N . GLU A 1 171 ? -7.199 14.090 -2.244 1.00 97.50 171 GLU A N 1
ATOM 1389 C CA . GLU A 1 171 ? -7.514 15.452 -2.681 1.00 97.50 171 GLU A CA 1
ATOM 1390 C C . GLU A 1 171 ? -8.281 16.231 -1.601 1.00 97.50 171 GLU A C 1
ATOM 1392 O O . GLU A 1 171 ? -7.884 17.343 -1.241 1.00 97.50 171 GLU A O 1
ATOM 1397 N N . LYS A 1 172 ? -9.318 15.624 -1.013 1.00 98.06 172 LYS A N 1
ATOM 1398 C CA . LYS A 1 172 ? -10.063 16.185 0.126 1.00 98.06 172 LYS A CA 1
ATOM 1399 C C . LYS A 1 172 ? -9.165 16.473 1.328 1.00 98.06 172 LYS A C 1
ATOM 1401 O O . LYS A 1 172 ? -9.308 17.515 1.962 1.00 98.06 172 LYS A O 1
ATOM 1406 N N . THR A 1 173 ? -8.192 15.607 1.600 1.00 98.12 173 THR A N 1
ATOM 1407 C CA . THR A 1 173 ? -7.207 15.810 2.671 1.00 98.12 173 THR A CA 1
ATOM 1408 C C . THR A 1 173 ? -6.392 17.082 2.449 1.00 98.12 173 THR A C 1
ATOM 1410 O O . THR A 1 173 ? -6.215 17.853 3.387 1.00 98.12 173 THR A O 1
ATOM 1413 N N . LEU A 1 174 ? -5.941 17.353 1.218 1.00 97.12 174 LEU A N 1
ATOM 1414 C CA . LEU A 1 174 ? -5.212 18.589 0.902 1.00 97.12 174 LEU A CA 1
ATOM 1415 C C . LEU A 1 174 ? -6.085 19.844 1.049 1.00 97.12 174 LEU A C 1
ATOM 1417 O O . LEU A 1 174 ? -5.574 20.897 1.422 1.00 97.12 174 LEU A O 1
ATOM 1421 N N . GLN A 1 175 ? -7.386 19.741 0.765 1.00 97.12 175 GLN A N 1
ATOM 1422 C CA . GLN A 1 175 ? -8.337 20.841 0.966 1.00 97.12 175 GLN A CA 1
ATOM 1423 C C . GLN A 1 175 ? -8.568 21.112 2.459 1.00 97.12 175 GLN A C 1
ATOM 1425 O O . GLN A 1 175 ? -8.560 22.265 2.886 1.00 97.12 175 GLN A O 1
ATOM 1430 N N . MET A 1 176 ? -8.741 20.052 3.254 1.00 96.44 176 MET A N 1
ATOM 1431 C CA . MET A 1 176 ? -8.995 20.139 4.695 1.00 96.44 176 MET A CA 1
ATOM 1432 C C . MET A 1 176 ? -7.753 20.573 5.485 1.00 96.44 176 MET A C 1
ATOM 1434 O O . MET A 1 176 ? -7.855 21.354 6.431 1.00 96.44 176 MET A O 1
ATOM 1438 N N . PHE A 1 177 ? -6.574 20.098 5.083 1.00 96.38 177 PHE A N 1
ATOM 1439 C CA . PHE A 1 177 ? -5.293 20.400 5.713 1.00 96.38 177 PHE A CA 1
ATOM 1440 C C . PHE A 1 177 ? -4.336 21.010 4.680 1.00 96.38 177 PHE A C 1
ATOM 1442 O O . PHE A 1 177 ? -3.457 20.320 4.167 1.00 96.38 177 PHE A O 1
ATOM 1449 N N . PRO A 1 178 ? -4.454 22.312 4.359 1.00 95.94 178 PRO A N 1
ATOM 1450 C CA . PRO A 1 178 ? -3.638 22.946 3.316 1.00 95.94 178 PRO A CA 1
ATOM 1451 C C . PRO A 1 178 ? -2.159 23.115 3.698 1.00 95.94 178 PRO A C 1
ATOM 1453 O O . PRO A 1 178 ? -1.319 23.413 2.847 1.00 95.94 178 PRO A O 1
ATOM 1456 N N . LYS A 1 179 ? -1.823 22.941 4.980 1.00 96.88 179 LYS A N 1
ATOM 1457 C CA . LYS A 1 179 ? -0.464 23.022 5.524 1.00 96.88 179 LYS A CA 1
ATOM 1458 C C . LYS A 1 179 ? -0.101 21.712 6.212 1.00 96.88 179 LYS A C 1
ATOM 1460 O O . LYS A 1 179 ? -0.995 21.045 6.719 1.00 96.88 179 LYS A O 1
ATOM 1465 N N . ASN A 1 180 ? 1.187 21.374 6.242 1.00 96.88 180 ASN A N 1
ATOM 1466 C CA . ASN A 1 180 ? 1.706 20.287 7.071 1.00 96.88 180 ASN A CA 1
ATOM 1467 C C . ASN A 1 180 ? 1.752 20.701 8.554 1.00 96.88 180 ASN A C 1
ATOM 1469 O O . ASN A 1 180 ? 1.464 21.847 8.913 1.00 96.88 180 ASN A O 1
ATOM 1473 N N . LEU A 1 181 ? 2.170 19.787 9.432 1.00 96.88 181 LEU A N 1
ATOM 1474 C CA . LEU A 1 181 ? 2.220 20.023 10.882 1.00 96.88 181 LEU A CA 1
ATOM 1475 C C . LEU A 1 181 ? 3.256 21.070 11.329 1.00 96.88 181 LEU A C 1
ATOM 1477 O O . LEU A 1 181 ? 3.265 21.459 12.494 1.00 96.88 181 LEU A O 1
ATOM 1481 N N . LYS A 1 182 ? 4.102 21.553 10.416 1.00 96.44 182 LYS A N 1
ATOM 1482 C CA . LYS A 1 182 ? 5.029 22.671 10.635 1.00 96.44 182 LYS A CA 1
ATOM 1483 C C . LYS A 1 182 ? 4.477 24.010 10.113 1.00 96.44 182 LYS A C 1
ATOM 1485 O O . LYS A 1 182 ? 5.122 25.042 10.266 1.00 96.44 182 LYS A O 1
ATOM 1490 N N . GLY A 1 183 ? 3.290 24.016 9.504 1.00 96.06 183 GLY A N 1
ATOM 1491 C CA . GLY A 1 183 ? 2.679 25.209 8.908 1.00 96.06 183 GLY A CA 1
ATOM 1492 C C . GLY A 1 183 ? 3.153 25.515 7.481 1.00 96.06 183 GLY A C 1
ATOM 1493 O O . GLY A 1 183 ? 2.856 26.585 6.947 1.00 96.06 183 GLY A O 1
ATOM 1494 N N . GLU A 1 184 ? 3.867 24.593 6.837 1.00 96.44 184 GLU A N 1
ATOM 1495 C CA . GLU A 1 184 ? 4.400 24.755 5.481 1.00 96.44 184 GLU A CA 1
ATOM 1496 C C . GLU A 1 184 ? 3.434 24.181 4.436 1.00 96.44 184 GLU A C 1
ATOM 1498 O O . GLU A 1 184 ? 2.613 23.312 4.731 1.00 96.44 184 GLU A O 1
ATOM 1503 N N . ASN A 1 185 ? 3.524 24.658 3.191 1.00 94.44 185 ASN A N 1
ATOM 1504 C CA . ASN A 1 185 ? 2.811 24.018 2.084 1.00 94.44 185 ASN A CA 1
ATOM 1505 C C . ASN A 1 185 ? 3.330 22.591 1.893 1.00 94.44 185 ASN A C 1
ATOM 1507 O O . ASN A 1 185 ? 4.530 22.341 2.003 1.00 94.44 185 ASN A O 1
ATOM 1511 N N . TRP A 1 186 ? 2.436 21.673 1.546 1.00 94.88 186 TRP A N 1
ATOM 1512 C CA . TRP A 1 186 ? 2.785 20.283 1.283 1.00 94.88 186 TRP A CA 1
ATOM 1513 C C . TRP A 1 186 ? 1.966 19.730 0.117 1.00 94.88 186 TRP A C 1
ATOM 1515 O O . TRP A 1 186 ? 1.034 20.369 -0.374 1.00 94.88 186 TRP A O 1
ATOM 1525 N N . ALA A 1 187 ? 2.368 18.564 -0.379 1.00 94.81 187 ALA A N 1
ATOM 1526 C CA . ALA A 1 187 ? 1.776 17.949 -1.560 1.00 94.81 187 ALA A CA 1
ATOM 1527 C C . ALA A 1 187 ? 1.552 16.457 -1.341 1.00 94.81 187 ALA A C 1
ATOM 1529 O O . ALA A 1 187 ? 2.445 15.761 -0.886 1.00 94.81 187 ALA A O 1
ATOM 1530 N N . LEU A 1 188 ? 0.396 15.951 -1.738 1.00 96.06 188 LEU A N 1
ATOM 1531 C CA . LEU A 1 188 ? 0.086 14.531 -1.684 1.00 96.06 188 LEU A CA 1
ATOM 1532 C C . LEU A 1 188 ? -0.159 14.048 -3.111 1.00 96.06 188 LEU A C 1
ATOM 1534 O O . LEU A 1 188 ? -0.951 14.649 -3.840 1.00 96.06 188 LEU A O 1
ATOM 1538 N N . GLY A 1 189 ? 0.570 13.014 -3.518 1.00 96.94 189 GLY A N 1
ATOM 1539 C CA . GLY A 1 189 ? 0.356 12.326 -4.783 1.00 96.94 189 GLY A CA 1
ATOM 1540 C C . GLY A 1 189 ? -0.874 11.435 -4.692 1.00 96.94 189 GLY A C 1
ATOM 1541 O O . GLY A 1 189 ? -1.089 10.752 -3.685 1.00 96.94 189 GLY A O 1
ATOM 1542 N N . TYR A 1 190 ? -1.688 11.442 -5.740 1.00 97.00 190 TYR A N 1
ATOM 1543 C CA . TYR A 1 190 ? -2.946 10.710 -5.744 1.00 97.00 190 TYR A CA 1
ATOM 1544 C C . TYR A 1 190 ? -3.397 10.332 -7.156 1.00 97.00 190 TYR A C 1
ATOM 1546 O O . TYR A 1 190 ? -2.936 10.891 -8.155 1.00 97.00 190 TYR A O 1
ATOM 1554 N N . GLY A 1 191 ? -4.289 9.358 -7.221 1.00 96.62 191 GLY A N 1
ATOM 1555 C CA . GLY A 1 191 ? -4.869 8.759 -8.416 1.00 96.62 191 GLY A CA 1
ATOM 1556 C C . GLY A 1 191 ? -5.897 7.728 -7.974 1.00 96.62 191 GLY A C 1
ATOM 1557 O O . GLY A 1 191 ? -6.142 7.605 -6.777 1.00 96.62 191 GLY A O 1
ATOM 1558 N N . ASP A 1 192 ? -6.486 7.008 -8.913 1.00 95.75 192 ASP A N 1
ATOM 1559 C CA . ASP A 1 192 ? -7.510 6.012 -8.606 1.00 95.75 192 ASP A CA 1
ATOM 1560 C C . ASP A 1 192 ? -7.267 4.748 -9.443 1.00 95.75 192 ASP A C 1
ATOM 1562 O O . ASP A 1 192 ? -6.665 4.813 -10.521 1.00 95.75 192 ASP A O 1
ATOM 1566 N N . GLU A 1 193 ? -7.712 3.597 -8.939 1.00 94.06 193 GLU A N 1
ATOM 1567 C CA . GLU A 1 193 ? -7.698 2.345 -9.695 1.00 94.06 193 GLU A CA 1
ATOM 1568 C C . GLU A 1 193 ? -8.927 2.219 -10.594 1.00 94.06 193 GLU A C 1
ATOM 1570 O O . GLU A 1 193 ? -10.073 2.380 -10.153 1.00 94.06 193 GLU A O 1
ATOM 1575 N N . TYR A 1 194 ? -8.682 1.857 -11.852 1.00 95.06 194 TYR A N 1
ATOM 1576 C CA . TYR A 1 194 ? -9.721 1.641 -12.850 1.00 95.06 194 TYR A CA 1
ATOM 1577 C C . TYR A 1 194 ? -9.584 0.260 -13.498 1.00 95.06 194 TYR A C 1
ATOM 1579 O O . TYR A 1 194 ? -8.457 -0.171 -13.756 1.00 95.06 194 TYR A O 1
ATOM 1587 N N . PRO A 1 195 ? -10.702 -0.413 -13.835 1.00 95.50 195 PRO A N 1
ATOM 1588 C CA . PRO A 1 195 ? -10.686 -1.555 -14.736 1.00 95.50 195 PRO A CA 1
ATOM 1589 C C . PRO A 1 195 ? -10.283 -1.069 -16.128 1.00 95.50 195 PRO A C 1
ATOM 1591 O O . PRO A 1 195 ? -10.987 -0.255 -16.732 1.00 95.50 195 PRO A O 1
ATOM 1594 N N . VAL A 1 196 ? -9.158 -1.567 -16.633 1.00 95.69 196 VAL A N 1
ATOM 1595 C CA . VAL A 1 196 ? -8.618 -1.206 -17.943 1.00 95.69 196 VAL A CA 1
ATOM 1596 C C . VAL A 1 196 ? -8.619 -2.413 -18.872 1.00 95.69 196 VAL A C 1
ATOM 1598 O O . VAL A 1 196 ? -8.150 -3.498 -18.514 1.00 95.69 196 VAL A O 1
ATOM 1601 N N . ASP A 1 197 ? -9.123 -2.207 -20.087 1.00 95.06 197 ASP A N 1
ATOM 1602 C CA . ASP A 1 197 ? -8.926 -3.128 -21.202 1.00 95.06 197 ASP A CA 1
ATOM 1603 C C . ASP A 1 197 ? -7.524 -2.893 -21.785 1.00 95.06 197 ASP A C 1
ATOM 1605 O O . ASP A 1 197 ? -7.262 -1.890 -22.453 1.00 95.06 197 ASP A O 1
ATOM 1609 N N . LEU A 1 198 ? -6.602 -3.822 -21.513 1.00 92.44 198 LEU A N 1
ATOM 1610 C CA . LEU A 1 198 ? -5.210 -3.709 -21.959 1.00 92.44 198 LEU A CA 1
ATOM 1611 C C . LEU A 1 198 ? -5.080 -3.691 -23.482 1.00 92.44 198 LEU A C 1
ATOM 1613 O O . LEU A 1 198 ? -4.195 -3.025 -24.013 1.00 92.44 198 LEU A O 1
ATOM 1617 N N . LYS A 1 199 ? -5.961 -4.395 -24.202 1.00 93.81 199 LYS A N 1
ATOM 1618 C CA . LYS A 1 199 ? -5.932 -4.383 -25.664 1.00 93.81 199 LYS A CA 1
ATOM 1619 C C . LYS A 1 199 ? -6.279 -2.985 -26.163 1.00 93.81 199 LYS A C 1
ATOM 1621 O O . LYS A 1 199 ? -5.543 -2.436 -26.976 1.00 93.81 199 LYS A O 1
ATOM 1626 N N . MET A 1 200 ? -7.354 -2.397 -25.641 1.00 96.62 200 MET A N 1
ATOM 1627 C CA . MET A 1 200 ? -7.743 -1.031 -25.998 1.00 96.62 200 MET A CA 1
ATOM 1628 C C . MET A 1 200 ? -6.671 -0.013 -25.605 1.00 96.62 200 MET A C 1
ATOM 1630 O O . MET A 1 200 ? -6.409 0.905 -26.379 1.00 96.62 200 MET A O 1
ATOM 1634 N N . LEU A 1 201 ? -6.018 -0.182 -24.451 1.00 96.38 201 LEU A N 1
ATOM 1635 C CA . LEU A 1 201 ? -4.903 0.665 -24.020 1.00 96.38 201 LEU A CA 1
ATOM 1636 C C . LEU A 1 201 ? -3.761 0.666 -25.051 1.00 96.38 201 LEU A C 1
ATOM 1638 O O . LEU A 1 201 ? -3.347 1.730 -25.519 1.00 96.38 201 LEU A O 1
ATOM 1642 N N . TYR A 1 202 ? -3.293 -0.520 -25.444 1.00 95.12 202 TYR A N 1
ATOM 1643 C CA . TYR A 1 202 ? -2.180 -0.661 -26.384 1.00 95.12 202 TYR A CA 1
ATOM 1644 C C . TYR A 1 202 ? -2.553 -0.256 -27.815 1.00 95.12 202 TYR A C 1
ATOM 1646 O O . TYR A 1 202 ? -1.731 0.350 -28.502 1.00 95.12 202 TYR A O 1
ATOM 1654 N N . ASP A 1 203 ? -3.787 -0.522 -28.257 1.00 96.75 203 ASP A N 1
ATOM 1655 C CA . ASP A 1 203 ? -4.287 -0.098 -29.575 1.00 96.75 203 ASP A CA 1
ATOM 1656 C C . ASP A 1 203 ? -4.276 1.438 -29.728 1.00 96.75 203 ASP A C 1
ATOM 1658 O O . ASP A 1 203 ? -4.174 1.950 -30.843 1.00 96.75 203 ASP A O 1
ATOM 1662 N N . HIS A 1 204 ? -4.322 2.177 -28.613 1.00 97.00 204 HIS A N 1
ATOM 1663 C CA . HIS A 1 204 ? -4.200 3.639 -28.573 1.00 97.00 204 HIS A CA 1
ATOM 1664 C C . HIS A 1 204 ? -2.770 4.129 -28.286 1.00 97.00 204 HIS A C 1
ATOM 1666 O O . HIS A 1 204 ? -2.560 5.318 -28.047 1.00 97.00 204 HIS A O 1
ATOM 1672 N N . GLY A 1 205 ? -1.773 3.239 -28.321 1.00 95.62 205 GLY A N 1
ATOM 1673 C CA . GLY A 1 205 ? -0.361 3.584 -28.140 1.00 95.62 205 GLY A CA 1
ATOM 1674 C C . GLY A 1 205 ? 0.018 3.991 -26.714 1.00 95.62 205 GLY A C 1
ATOM 1675 O O . GLY A 1 205 ? 1.059 4.621 -26.526 1.00 95.62 205 GLY A O 1
ATOM 1676 N N . LEU A 1 206 ? -0.812 3.656 -25.724 1.00 96.00 206 LEU A N 1
ATOM 1677 C CA . LEU A 1 206 ? -0.545 3.895 -24.308 1.00 96.00 206 LEU A CA 1
ATOM 1678 C C . LEU A 1 206 ? 0.008 2.635 -23.644 1.00 96.00 206 LEU A C 1
ATOM 1680 O O . LEU A 1 206 ? -0.230 1.519 -24.096 1.00 96.00 206 LEU A O 1
ATOM 1684 N N . THR A 1 207 ? 0.713 2.820 -22.535 1.00 91.81 207 THR A N 1
ATOM 1685 C CA . THR A 1 207 ? 1.179 1.742 -21.657 1.00 91.81 207 THR A CA 1
ATOM 1686 C C . THR A 1 207 ? 0.667 1.944 -20.233 1.00 91.81 207 THR A C 1
ATOM 1688 O O . THR A 1 207 ? 0.235 3.031 -19.846 1.00 91.81 207 THR A O 1
ATOM 1691 N N . GLU A 1 208 ? 0.761 0.914 -19.403 1.00 91.50 208 GLU A N 1
ATOM 1692 C CA . GLU A 1 208 ? 0.408 0.970 -17.982 1.00 91.50 208 GLU A CA 1
ATOM 1693 C C . GLU A 1 208 ? 1.241 2.023 -17.241 1.00 91.50 208 GLU A C 1
ATOM 1695 O O . GLU A 1 208 ? 0.747 2.698 -16.339 1.00 91.50 208 GLU A O 1
ATOM 1700 N N . ARG A 1 209 ? 2.499 2.219 -17.657 1.00 89.31 209 ARG A N 1
ATOM 1701 C CA . ARG A 1 209 ? 3.374 3.267 -17.115 1.00 89.31 209 ARG A CA 1
ATOM 1702 C C . ARG A 1 209 ? 2.924 4.666 -17.500 1.00 89.31 209 ARG A C 1
ATOM 1704 O O . ARG A 1 209 ? 3.025 5.571 -16.677 1.00 89.31 209 ARG A O 1
ATOM 1711 N N . ASP A 1 210 ? 2.391 4.856 -18.706 1.00 94.00 210 ASP A N 1
ATOM 1712 C CA . ASP A 1 210 ? 1.824 6.154 -19.082 1.00 94.00 210 ASP A CA 1
ATOM 1713 C C . ASP A 1 210 ? 0.691 6.549 -18.132 1.00 94.00 210 ASP A C 1
ATOM 1715 O O . ASP A 1 210 ? 0.617 7.711 -17.731 1.00 94.00 210 ASP A O 1
ATOM 1719 N N . LEU A 1 211 ? -0.129 5.583 -17.708 1.00 95.81 211 LEU A N 1
ATOM 1720 C CA . LEU A 1 211 ? -1.192 5.791 -16.723 1.00 95.81 211 LEU A CA 1
ATOM 1721 C C . LEU A 1 211 ? -0.654 6.037 -15.302 1.00 95.81 211 LEU A C 1
ATOM 1723 O O . LEU A 1 211 ? -1.131 6.936 -14.607 1.00 95.81 211 LEU A O 1
ATOM 1727 N N . ALA A 1 212 ? 0.341 5.260 -14.870 1.00 93.25 212 ALA A N 1
ATOM 1728 C CA . ALA A 1 212 ? 0.816 5.263 -13.487 1.00 93.25 212 ALA A CA 1
ATOM 1729 C C . ALA A 1 212 ? 1.824 6.380 -13.157 1.00 93.25 212 ALA A C 1
ATOM 1731 O O . ALA A 1 212 ? 1.878 6.828 -12.005 1.00 93.25 212 ALA A O 1
ATOM 1732 N N . ASP A 1 213 ? 2.617 6.844 -14.127 1.00 91.75 213 ASP A N 1
ATOM 1733 C CA . ASP A 1 213 ? 3.744 7.758 -13.883 1.00 91.75 213 ASP A CA 1
ATOM 1734 C C . ASP A 1 213 ? 3.407 9.225 -14.181 1.00 91.75 213 ASP A C 1
ATOM 1736 O O . ASP A 1 213 ? 3.954 10.134 -13.547 1.00 91.75 213 ASP A O 1
ATOM 1740 N N . LYS A 1 214 ? 2.489 9.481 -15.120 1.00 95.50 214 LYS A N 1
ATOM 1741 C CA . LYS A 1 214 ? 2.114 10.836 -15.556 1.00 95.50 214 LYS A CA 1
ATOM 1742 C C . LYS A 1 214 ? 0.805 11.277 -14.899 1.00 95.50 214 LYS A C 1
ATOM 1744 O O . LYS A 1 214 ? -0.056 10.439 -14.672 1.00 95.50 214 LYS A O 1
ATOM 1749 N N . PRO A 1 215 ? 0.636 12.565 -14.556 1.00 97.19 215 PRO A N 1
ATOM 1750 C CA . PRO A 1 215 ? -0.650 13.064 -14.088 1.00 97.19 215 PRO A CA 1
ATOM 1751 C C . PRO A 1 215 ? -1.653 13.136 -15.247 1.00 97.19 215 PRO A C 1
ATOM 1753 O O . PRO A 1 215 ? -1.310 13.628 -16.317 1.00 97.19 215 PRO A O 1
ATOM 1756 N N . HIS A 1 216 ? -2.885 12.706 -14.987 1.00 97.75 216 HIS A N 1
ATOM 1757 C CA . HIS A 1 216 ? -4.025 12.742 -15.901 1.00 97.75 216 HIS A CA 1
ATOM 1758 C C . HIS A 1 216 ? -5.148 13.584 -15.296 1.00 97.75 216 HIS A C 1
ATOM 1760 O O . HIS A 1 216 ? -5.549 13.407 -14.139 1.00 97.75 216 HIS A O 1
ATOM 1766 N N . SER A 1 217 ? -5.655 14.520 -16.083 1.00 96.88 217 SER A N 1
ATOM 1767 C CA . SER A 1 217 ? -6.833 15.324 -15.776 1.00 96.88 217 SER A CA 1
ATOM 1768 C C . SER A 1 217 ? -8.112 14.478 -15.777 1.00 96.88 217 SER A C 1
ATOM 1770 O O . SER A 1 217 ? -8.165 13.373 -16.315 1.00 96.88 217 SER A O 1
ATOM 1772 N N . LEU A 1 218 ? -9.186 15.012 -15.186 1.00 95.38 218 LEU A N 1
ATOM 1773 C CA . LEU A 1 218 ? -10.501 14.361 -15.244 1.00 95.38 218 LEU A CA 1
ATOM 1774 C C . LEU A 1 218 ? -11.022 14.252 -16.685 1.00 95.38 218 LEU A C 1
ATOM 1776 O O . LEU A 1 218 ? -11.666 13.264 -17.016 1.00 95.38 218 LEU A O 1
ATOM 1780 N N . GLU A 1 219 ? -10.709 15.229 -17.539 1.00 97.88 219 GLU A N 1
ATOM 1781 C CA . GLU A 1 219 ? -11.064 15.202 -18.961 1.00 97.88 219 GLU A CA 1
ATOM 1782 C C . GLU A 1 219 ? -10.357 14.053 -19.694 1.00 97.88 219 GLU A C 1
ATOM 1784 O O . GLU A 1 219 ? -11.000 13.307 -20.428 1.00 97.88 219 GLU A O 1
ATOM 1789 N N . GLU A 1 220 ? -9.064 13.833 -19.439 1.00 97.81 220 GLU A N 1
ATOM 1790 C CA . GLU A 1 220 ? -8.332 12.686 -19.994 1.00 97.81 220 GLU A CA 1
ATOM 1791 C C . GLU A 1 220 ? -8.924 11.352 -19.525 1.00 97.81 220 GLU A C 1
ATOM 1793 O O . GLU A 1 220 ? -9.129 10.456 -20.339 1.00 97.81 220 GLU A O 1
ATOM 1798 N N . ILE A 1 221 ? -9.290 11.233 -18.245 1.00 96.88 221 ILE A N 1
ATOM 1799 C CA . ILE A 1 221 ? -9.950 10.029 -17.707 1.00 96.88 221 ILE A CA 1
ATOM 1800 C C . ILE A 1 221 ? -11.316 9.795 -18.377 1.00 96.88 221 ILE A C 1
ATOM 1802 O O . ILE A 1 221 ? -11.654 8.662 -18.740 1.00 96.88 221 ILE A O 1
ATOM 1806 N N . MET A 1 222 ? -12.103 10.853 -18.590 1.00 96.94 222 MET A N 1
ATOM 1807 C CA . MET A 1 222 ? -13.361 10.771 -19.340 1.00 96.94 222 MET A CA 1
ATOM 1808 C C . MET A 1 222 ? -13.122 10.337 -20.790 1.00 96.94 222 MET A C 1
ATOM 1810 O O . MET A 1 222 ? -13.854 9.488 -21.299 1.00 96.94 222 MET A O 1
ATOM 1814 N N . ASN A 1 223 ? -12.068 10.842 -21.433 1.00 97.88 223 ASN A N 1
ATOM 1815 C CA . ASN A 1 223 ? -11.683 10.435 -22.782 1.00 97.88 223 ASN A CA 1
ATOM 1816 C C . ASN A 1 223 ? -11.261 8.959 -22.828 1.00 97.88 223 ASN A C 1
ATOM 1818 O O . ASN A 1 223 ? -11.724 8.229 -23.701 1.00 97.88 223 ASN A O 1
ATOM 1822 N N . TYR A 1 224 ? -10.474 8.470 -21.865 1.00 98.00 224 TYR A N 1
ATOM 1823 C CA . TYR A 1 224 ? -10.138 7.043 -21.762 1.00 98.00 224 TYR A CA 1
ATOM 1824 C C . TYR A 1 224 ? -11.382 6.165 -21.590 1.00 98.00 224 TYR A C 1
ATOM 1826 O O . TYR A 1 224 ? -11.442 5.066 -22.142 1.00 98.00 224 TYR A O 1
ATOM 1834 N N . THR A 1 225 ? -12.396 6.656 -20.878 1.00 97.19 225 THR A N 1
ATOM 1835 C CA . THR A 1 225 ? -13.684 5.964 -20.725 1.00 97.19 225 THR A CA 1
ATOM 1836 C C . THR A 1 225 ? -14.466 5.948 -22.043 1.00 97.19 225 THR A C 1
ATOM 1838 O O . THR A 1 225 ? -14.953 4.900 -22.464 1.00 97.19 225 THR A O 1
ATOM 1841 N N . ALA A 1 226 ? -14.528 7.078 -22.757 1.00 97.19 226 ALA A N 1
ATOM 1842 C CA . ALA A 1 226 ? -15.173 7.175 -24.071 1.00 97.19 226 ALA A CA 1
ATOM 1843 C C . ALA A 1 226 ? -14.503 6.276 -25.129 1.00 97.19 226 ALA A C 1
ATOM 1845 O O . ALA A 1 226 ? -15.186 5.683 -25.967 1.00 97.19 226 ALA A O 1
ATOM 1846 N N . LEU A 1 227 ? -13.178 6.122 -25.051 1.00 96.94 227 LEU A N 1
ATOM 1847 C CA . LEU A 1 227 ? -12.382 5.218 -25.888 1.00 96.94 227 LEU A CA 1
ATOM 1848 C C . LEU A 1 227 ? -12.457 3.747 -25.446 1.00 96.94 227 LEU A C 1
ATOM 1850 O O . LEU A 1 227 ? -11.863 2.891 -26.098 1.00 96.94 227 LEU A O 1
ATOM 1854 N N . LYS A 1 228 ? -13.187 3.439 -24.364 1.00 96.56 228 LYS A N 1
ATOM 1855 C CA . LYS A 1 228 ? -13.295 2.099 -23.756 1.00 96.56 228 LYS A CA 1
ATOM 1856 C C . LYS A 1 228 ? -11.960 1.516 -23.283 1.00 96.56 228 LYS A C 1
ATOM 1858 O O . LYS A 1 228 ? -11.836 0.305 -23.140 1.00 96.56 228 LYS A O 1
ATOM 1863 N N . ILE A 1 229 ? -10.969 2.371 -23.033 1.00 97.06 229 ILE A N 1
ATOM 1864 C CA . ILE A 1 229 ? -9.740 1.986 -22.335 1.00 97.06 229 ILE A CA 1
ATOM 1865 C C . ILE A 1 229 ? -10.093 1.716 -20.873 1.00 97.06 229 ILE A C 1
ATOM 1867 O O . ILE A 1 229 ? -9.779 0.652 -20.355 1.00 97.06 229 ILE A O 1
ATOM 1871 N N . ILE A 1 230 ? -10.801 2.653 -20.235 1.00 97.12 230 ILE A N 1
ATOM 1872 C CA . ILE A 1 230 ? -11.424 2.443 -18.925 1.00 97.12 230 ILE A CA 1
ATOM 1873 C C . ILE A 1 230 ? -12.815 1.857 -19.143 1.00 97.12 230 ILE A C 1
ATOM 1875 O O . ILE A 1 230 ? -13.609 2.396 -19.918 1.00 97.12 230 ILE A O 1
ATOM 1879 N N . ILE A 1 231 ? -13.126 0.778 -18.431 1.00 94.38 231 ILE A N 1
ATOM 1880 C CA . ILE A 1 231 ? -14.443 0.149 -18.473 1.00 94.38 231 ILE A CA 1
ATOM 1881 C C . ILE A 1 231 ? -15.246 0.625 -17.262 1.00 94.38 231 ILE A C 1
ATOM 1883 O O . ILE A 1 231 ? -14.975 0.230 -16.128 1.00 94.38 231 ILE A O 1
ATOM 1887 N N . ASP A 1 232 ? -16.243 1.479 -17.503 1.00 87.50 232 ASP A N 1
ATOM 1888 C CA . ASP A 1 232 ? -17.105 1.998 -16.440 1.00 87.50 232 ASP A CA 1
ATOM 1889 C C . ASP A 1 232 ? -18.170 0.965 -16.049 1.00 87.50 232 ASP A C 1
ATOM 1891 O O . ASP A 1 232 ? -19.194 0.795 -16.714 1.00 87.50 232 ASP A O 1
ATOM 1895 N N . SER A 1 233 ? -17.888 0.216 -14.985 1.00 84.25 233 SER A N 1
ATOM 1896 C CA . SER A 1 233 ? -18.782 -0.795 -14.433 1.00 84.25 233 SER A CA 1
ATOM 1897 C C . SER A 1 233 ? -18.614 -0.900 -12.924 1.00 84.25 233 SER A C 1
ATOM 1899 O O . SER A 1 233 ? -17.500 -0.938 -12.405 1.00 84.25 233 SER A O 1
ATOM 1901 N N . GLU A 1 234 ? -19.740 -1.018 -12.223 1.00 77.62 234 GLU A N 1
ATOM 1902 C CA . GLU A 1 234 ? -19.780 -1.338 -10.790 1.00 77.62 234 GLU A CA 1
ATOM 1903 C C . GLU A 1 234 ? -19.550 -2.832 -10.512 1.00 77.62 234 GLU A C 1
ATOM 1905 O O . GLU A 1 234 ? -19.323 -3.237 -9.374 1.00 77.62 234 GLU A O 1
ATOM 1910 N N . LYS A 1 235 ? -19.636 -3.679 -11.544 1.00 83.56 235 LYS A N 1
ATOM 1911 C CA . LYS A 1 235 ? -19.395 -5.123 -11.447 1.00 83.56 235 LYS A CA 1
ATOM 1912 C C . LYS A 1 235 ? -17.985 -5.472 -11.924 1.00 83.56 235 LYS A C 1
ATOM 1914 O O . LYS A 1 235 ? -17.508 -4.808 -12.848 1.00 83.56 235 LYS A O 1
ATOM 1919 N N . PRO A 1 236 ? -17.374 -6.545 -11.382 1.00 83.81 236 PRO A N 1
ATOM 1920 C CA . PRO A 1 236 ? -16.114 -7.065 -11.894 1.00 83.81 236 PRO A CA 1
ATOM 1921 C C . PRO A 1 236 ? -16.189 -7.335 -13.396 1.00 83.81 236 PRO A C 1
ATOM 1923 O O . PRO A 1 236 ? -17.148 -7.952 -13.870 1.00 83.81 236 PRO A O 1
ATOM 1926 N N . ILE A 1 237 ? -15.180 -6.877 -14.135 1.00 87.00 237 ILE A N 1
ATOM 1927 C CA . ILE A 1 237 ? -15.094 -7.065 -15.580 1.00 87.00 237 ILE A CA 1
ATOM 1928 C C . ILE A 1 237 ? -14.056 -8.123 -15.911 1.00 87.00 237 ILE A C 1
ATOM 1930 O O . ILE A 1 237 ? -12.864 -7.954 -15.652 1.00 87.00 237 ILE A O 1
ATOM 1934 N N . GLN A 1 238 ? -14.526 -9.199 -16.537 1.00 85.75 238 GLN A N 1
ATOM 1935 C CA . GLN A 1 238 ? -13.671 -10.262 -17.037 1.00 85.75 238 GLN A CA 1
ATOM 1936 C C . GLN A 1 238 ? -12.743 -9.735 -18.139 1.00 85.75 238 GLN A C 1
ATOM 1938 O O . GLN A 1 238 ? -13.175 -9.031 -19.049 1.00 85.75 238 GLN A O 1
ATOM 1943 N N . ASN A 1 239 ? -11.479 -10.144 -18.081 1.00 86.31 239 ASN A N 1
ATOM 1944 C CA . ASN A 1 239 ? -10.391 -9.717 -18.962 1.00 86.31 239 ASN A CA 1
ATOM 1945 C C . ASN A 1 239 ? -10.013 -8.229 -18.856 1.00 86.31 239 ASN A C 1
ATOM 1947 O O . ASN A 1 239 ? -9.281 -7.741 -19.713 1.00 86.31 239 ASN A O 1
ATOM 1951 N N . ALA A 1 240 ? -10.437 -7.536 -17.796 1.00 91.25 240 ALA A N 1
ATOM 1952 C CA . ALA A 1 240 ? -9.903 -6.226 -17.435 1.00 91.25 240 ALA A CA 1
ATOM 1953 C C . ALA A 1 240 ? -8.889 -6.363 -16.297 1.00 91.25 240 ALA A C 1
ATOM 1955 O O . ALA A 1 240 ? -9.049 -7.201 -15.405 1.00 91.25 240 ALA A O 1
ATOM 1956 N N . GLN A 1 241 ? -7.861 -5.520 -16.305 1.00 92.12 241 GLN A N 1
ATOM 1957 C CA . GLN A 1 241 ? -6.905 -5.421 -15.205 1.00 92.12 241 GLN A CA 1
ATOM 1958 C C . GLN A 1 241 ? -7.109 -4.099 -14.473 1.00 92.12 241 GLN A C 1
ATOM 1960 O O . GLN A 1 241 ? -7.324 -3.069 -15.107 1.00 92.12 241 GLN A O 1
ATOM 1965 N N . ASN A 1 242 ? -7.020 -4.115 -13.144 1.00 93.12 242 ASN A N 1
ATOM 1966 C CA . ASN A 1 242 ? -6.966 -2.872 -12.388 1.00 93.12 242 ASN A CA 1
ATOM 1967 C C . ASN A 1 242 ? -5.616 -2.202 -12.594 1.00 93.12 242 ASN A C 1
ATOM 1969 O O . ASN A 1 242 ? -4.579 -2.779 -12.260 1.00 93.12 242 ASN A O 1
ATOM 1973 N N . LEU A 1 243 ? -5.645 -0.991 -13.144 1.00 93.88 243 LEU A N 1
ATOM 1974 C CA . LEU A 1 243 ? -4.475 -0.138 -13.279 1.00 93.88 243 LEU A CA 1
ATOM 1975 C C . LEU A 1 243 ? -4.702 1.171 -12.528 1.00 93.88 243 LEU A C 1
ATOM 1977 O O . LEU A 1 243 ? -5.777 1.771 -12.590 1.00 93.88 243 LEU A O 1
ATOM 1981 N N . PHE A 1 244 ? -3.655 1.624 -11.845 1.00 94.75 244 PHE A N 1
ATOM 1982 C CA . PHE A 1 244 ? -3.631 2.923 -11.192 1.00 94.75 244 PHE A CA 1
ATOM 1983 C C . PHE A 1 244 ? -3.437 4.030 -12.232 1.00 94.75 244 PHE A C 1
ATOM 1985 O O . PHE A 1 244 ? -2.430 4.050 -12.943 1.00 94.75 244 PHE A O 1
ATOM 1992 N N . ILE A 1 245 ? -4.375 4.974 -12.287 1.00 97.06 245 ILE A N 1
ATOM 1993 C CA . ILE A 1 245 ? -4.274 6.168 -13.129 1.00 97.06 245 ILE A CA 1
ATOM 1994 C C . ILE A 1 245 ? -3.960 7.359 -12.232 1.00 97.06 245 ILE A C 1
ATOM 1996 O O . ILE A 1 245 ? -4.776 7.790 -11.409 1.00 97.06 245 ILE A O 1
ATOM 2000 N N . ARG A 1 246 ? -2.750 7.900 -12.374 1.00 97.81 246 ARG A N 1
ATOM 2001 C CA . ARG A 1 246 ? -2.267 9.001 -11.543 1.00 97.81 246 ARG A CA 1
ATOM 2002 C C . ARG A 1 246 ? -2.950 10.302 -11.941 1.00 97.81 246 ARG A C 1
ATOM 2004 O O . ARG A 1 246 ? -2.898 10.709 -13.089 1.00 97.81 246 ARG A O 1
ATOM 2011 N N . ARG A 1 247 ? -3.505 11.028 -10.971 1.00 97.50 247 ARG A N 1
ATOM 2012 C CA . ARG A 1 247 ? -4.079 12.372 -11.178 1.00 97.50 247 ARG A CA 1
ATOM 2013 C C . ARG A 1 247 ? -3.125 13.483 -10.748 1.00 97.50 247 ARG A C 1
ATOM 2015 O O . ARG A 1 247 ? -3.076 14.545 -11.360 1.00 97.50 247 ARG A O 1
ATOM 2022 N N . LYS A 1 248 ? -2.322 13.236 -9.708 1.00 96.88 248 LYS A N 1
ATOM 2023 C CA . LYS A 1 248 ? -1.332 14.186 -9.188 1.00 96.88 248 LYS A CA 1
ATOM 2024 C C . LYS A 1 248 ? -0.029 13.494 -8.804 1.00 96.88 248 LYS A C 1
ATOM 2026 O O . LYS A 1 248 ? -0.013 12.488 -8.091 1.00 96.88 248 LYS A O 1
ATOM 2031 N N . VAL A 1 249 ? 1.088 14.070 -9.244 1.00 95.88 249 VAL A N 1
ATOM 2032 C CA . VAL A 1 249 ? 2.433 13.649 -8.832 1.00 95.88 249 VAL A CA 1
ATOM 2033 C C . VAL A 1 249 ? 2.739 14.195 -7.439 1.00 95.88 249 VAL A C 1
ATOM 2035 O O . VAL A 1 249 ? 2.459 15.353 -7.131 1.00 95.88 249 VAL A O 1
ATOM 2038 N N . GLY A 1 250 ? 3.328 13.358 -6.593 1.00 94.38 250 GLY A N 1
ATOM 2039 C CA . GLY A 1 250 ? 3.767 13.734 -5.257 1.00 94.38 250 GLY A CA 1
ATOM 2040 C C . GLY A 1 250 ? 4.055 12.511 -4.387 1.00 94.38 250 GLY A C 1
ATOM 2041 O O . GLY A 1 250 ? 3.775 11.383 -4.807 1.00 94.38 250 GLY A O 1
ATOM 2042 N N . PRO A 1 251 ? 4.595 12.722 -3.176 1.00 94.19 251 PRO A N 1
ATOM 2043 C CA . PRO A 1 251 ? 4.740 11.669 -2.175 1.00 94.19 251 PRO A CA 1
ATOM 2044 C C . PRO A 1 251 ? 3.381 11.046 -1.846 1.00 94.19 251 PRO A C 1
ATOM 2046 O O . PRO A 1 251 ? 2.384 11.758 -1.785 1.00 94.19 251 PRO A O 1
ATOM 2049 N N . GLY A 1 252 ? 3.333 9.729 -1.653 1.00 94.06 252 GLY A N 1
ATOM 2050 C CA . GLY A 1 252 ? 2.113 9.021 -1.247 1.00 94.06 252 GLY A CA 1
ATOM 2051 C C . GLY A 1 252 ? 1.911 8.962 0.272 1.00 94.06 252 GLY A C 1
ATOM 2052 O O . GLY A 1 252 ? 2.633 9.607 1.042 1.00 94.06 252 GLY A O 1
ATOM 2053 N N . GLY A 1 253 ? 0.953 8.135 0.692 1.00 94.44 253 GLY A N 1
ATOM 2054 C CA . GLY A 1 253 ? 0.823 7.678 2.076 1.00 94.44 253 GLY A CA 1
ATOM 2055 C C . GLY A 1 253 ? 1.982 6.769 2.505 1.00 94.44 253 GLY A C 1
ATOM 2056 O O . GLY A 1 253 ? 2.702 6.219 1.665 1.00 94.44 253 GLY A O 1
ATOM 2057 N N . CYS A 1 254 ? 2.202 6.695 3.816 1.00 96.50 254 CYS A N 1
ATOM 2058 C CA . CYS A 1 254 ? 2.949 5.645 4.499 1.00 96.50 254 CYS A CA 1
ATOM 2059 C C . CYS A 1 254 ? 1.916 4.715 5.139 1.00 96.50 254 CYS A C 1
ATOM 2061 O O . CYS A 1 254 ? 1.229 5.130 6.077 1.00 96.50 254 CYS A O 1
ATOM 2063 N N . ASP A 1 255 ? 1.803 3.493 4.634 1.00 97.06 255 ASP A N 1
ATOM 2064 C CA . ASP A 1 255 ? 0.772 2.530 5.039 1.00 97.06 255 ASP A CA 1
ATOM 2065 C C . ASP A 1 255 ? 0.952 2.181 6.521 1.00 97.06 255 ASP A C 1
ATOM 2067 O O . ASP A 1 255 ? 0.004 2.263 7.296 1.00 97.06 255 ASP A O 1
ATOM 2071 N N . ASP A 1 256 ? 2.194 1.979 6.978 1.00 97.88 256 ASP A N 1
ATOM 2072 C CA . ASP A 1 256 ? 2.541 1.788 8.392 1.00 97.88 256 ASP A CA 1
ATOM 2073 C C . ASP A 1 256 ? 2.064 2.967 9.259 1.00 97.88 256 ASP A C 1
ATOM 2075 O O . ASP A 1 256 ? 1.523 2.782 10.350 1.00 97.88 256 ASP A O 1
ATOM 2079 N N . GLY A 1 257 ? 2.243 4.201 8.774 1.00 98.00 257 GLY A N 1
ATOM 2080 C CA . GLY A 1 257 ? 1.801 5.415 9.460 1.00 98.00 257 GLY A CA 1
ATOM 2081 C C . GLY A 1 257 ? 0.276 5.544 9.511 1.00 98.00 257 GLY A C 1
ATOM 2082 O O . GLY A 1 257 ? -0.271 5.973 10.534 1.00 98.00 257 GLY A O 1
ATOM 2083 N N . CYS A 1 258 ? -0.417 5.147 8.442 1.00 98.31 258 CYS A N 1
ATOM 2084 C CA . CYS A 1 258 ? -1.878 5.102 8.389 1.00 98.31 258 CYS A CA 1
ATOM 2085 C C . CYS A 1 258 ? -2.423 4.038 9.349 1.00 98.31 258 CYS A C 1
ATOM 2087 O O . CYS A 1 258 ? -3.264 4.362 10.187 1.00 98.31 258 CYS A O 1
ATOM 2089 N N . LEU A 1 259 ? -1.884 2.816 9.313 1.00 98.62 259 LEU A N 1
ATOM 2090 C CA . LEU A 1 259 ? -2.247 1.712 10.206 1.00 98.62 259 LEU A CA 1
ATOM 2091 C C . LEU A 1 259 ? -2.014 2.075 11.676 1.00 98.62 259 LEU A C 1
ATOM 2093 O O . LEU A 1 259 ? -2.918 1.911 12.496 1.00 98.62 259 LEU A O 1
ATOM 2097 N N . LEU A 1 260 ? -0.852 2.644 12.019 1.00 98.56 260 LEU A N 1
ATOM 2098 C CA . LEU A 1 260 ? -0.590 3.114 13.383 1.00 98.56 260 LEU A CA 1
ATOM 2099 C C . LEU A 1 260 ? -1.570 4.207 13.812 1.00 98.56 260 LEU A C 1
ATOM 2101 O O . LEU A 1 260 ? -2.012 4.219 14.958 1.00 98.56 260 LEU A O 1
ATOM 2105 N N . THR A 1 261 ? -1.929 5.120 12.910 1.00 98.69 261 THR A N 1
ATOM 2106 C CA . THR A 1 261 ? -2.906 6.176 13.205 1.00 98.69 261 THR A CA 1
ATOM 2107 C C . THR A 1 261 ? -4.307 5.598 13.416 1.00 98.69 261 THR A C 1
ATOM 2109 O O . THR A 1 261 ? -4.989 5.989 14.364 1.00 98.69 261 THR A O 1
ATOM 2112 N N . ILE A 1 262 ? -4.727 4.637 12.592 1.00 98.75 262 ILE A N 1
ATOM 2113 C CA . ILE A 1 262 ? -5.982 3.896 12.774 1.00 98.75 262 ILE A CA 1
ATOM 2114 C C . ILE A 1 262 ? -5.975 3.206 14.141 1.00 98.75 262 ILE A C 1
ATOM 2116 O O . ILE A 1 262 ? -6.894 3.406 14.934 1.00 98.75 262 ILE A O 1
ATOM 2120 N N . GLY A 1 263 ? -4.907 2.476 14.459 1.00 98.62 263 GLY A N 1
ATOM 2121 C CA . GLY A 1 263 ? -4.763 1.780 15.732 1.00 98.62 263 GLY A CA 1
ATOM 2122 C C . GLY A 1 263 ? -4.748 2.711 16.945 1.00 98.62 263 GLY A C 1
ATOM 2123 O O . GLY A 1 263 ? -5.384 2.423 17.956 1.00 98.62 263 GLY A O 1
ATOM 2124 N N . LYS A 1 264 ? -4.107 3.878 16.831 1.00 98.25 264 LYS A N 1
ATOM 2125 C CA . LYS A 1 264 ? -4.073 4.912 17.875 1.00 98.25 264 LYS A CA 1
ATOM 2126 C C . LYS A 1 264 ? -5.464 5.467 18.202 1.00 98.25 264 LYS A C 1
ATOM 2128 O O . LYS A 1 264 ? -5.737 5.742 19.369 1.00 98.25 264 LYS A O 1
ATOM 2133 N N . TYR A 1 265 ? -6.322 5.662 17.198 1.00 97.69 265 TYR A N 1
ATOM 2134 C CA . TYR A 1 265 ? -7.644 6.273 17.391 1.00 97.69 265 TYR A CA 1
ATOM 2135 C C . TYR A 1 265 ? -8.788 5.269 17.584 1.00 97.69 265 TYR A C 1
ATOM 2137 O O . TYR A 1 265 ? -9.795 5.645 18.184 1.00 97.69 265 TYR A O 1
ATOM 2145 N N . TYR A 1 266 ? -8.654 4.032 17.098 1.00 98.12 266 TYR A N 1
ATOM 2146 C CA . TYR A 1 266 ? -9.736 3.035 17.085 1.00 98.12 266 TYR A CA 1
ATOM 2147 C C . TYR A 1 266 ? -9.349 1.670 17.679 1.00 98.12 266 TYR A C 1
ATOM 2149 O O . TYR A 1 266 ? -10.196 0.784 17.761 1.00 98.12 266 TYR A O 1
ATOM 2157 N N . GLY A 1 26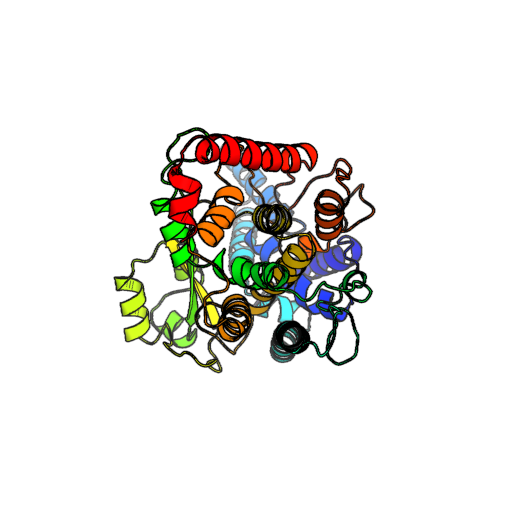7 ? -8.106 1.504 18.139 1.00 98.19 267 GLY A N 1
ATOM 2158 C CA . GLY A 1 267 ? -7.606 0.276 18.759 1.00 98.19 267 GLY A CA 1
ATOM 2159 C C . GLY A 1 267 ? -6.934 -0.688 17.779 1.00 98.19 267 GLY A C 1
ATOM 2160 O O . GLY A 1 267 ? -7.073 -0.584 16.559 1.00 98.19 267 GLY A O 1
ATOM 2161 N N . VAL A 1 268 ? -6.185 -1.650 18.324 1.00 98.12 268 VAL A N 1
ATOM 2162 C CA . VAL A 1 268 ? -5.401 -2.613 17.532 1.00 98.12 268 VAL A CA 1
ATOM 2163 C C . VAL A 1 268 ? -6.254 -3.517 16.645 1.00 98.12 268 VAL A C 1
ATOM 2165 O O . VAL A 1 268 ? -5.828 -3.843 15.543 1.00 98.12 268 VAL A O 1
ATOM 2168 N N . ASP A 1 269 ? -7.482 -3.835 17.056 1.00 98.44 269 ASP A N 1
ATOM 2169 C CA . ASP A 1 269 ? -8.436 -4.594 16.240 1.00 98.44 269 ASP A CA 1
ATOM 2170 C C . ASP A 1 269 ? -8.740 -3.874 14.916 1.00 98.44 269 ASP A C 1
ATOM 2172 O O . ASP A 1 269 ? -8.723 -4.479 13.843 1.00 98.44 269 ASP A O 1
ATOM 2176 N N . ALA A 1 270 ? -8.939 -2.552 14.972 1.00 98.62 270 ALA A N 1
ATOM 2177 C CA . ALA A 1 270 ? -9.138 -1.734 13.782 1.00 98.62 270 ALA A CA 1
ATOM 2178 C C . ALA A 1 270 ? -7.880 -1.701 12.901 1.00 98.62 270 ALA A C 1
ATOM 2180 O O . ALA A 1 270 ? -7.982 -1.801 11.680 1.00 98.62 270 ALA A O 1
ATOM 2181 N N . MET A 1 271 ? -6.686 -1.609 13.499 1.00 98.69 271 MET A N 1
ATOM 2182 C CA . MET A 1 271 ? -5.428 -1.693 12.746 1.00 98.69 271 MET A CA 1
ATOM 2183 C C . MET A 1 271 ? -5.300 -3.032 12.005 1.00 98.69 271 MET A C 1
ATOM 2185 O O . MET A 1 271 ? -4.874 -3.049 10.854 1.00 98.69 271 MET A O 1
ATOM 2189 N N . LEU A 1 272 ? -5.672 -4.149 12.635 1.00 98.31 272 LEU A N 1
ATOM 2190 C CA . LEU A 1 272 ? -5.579 -5.472 12.018 1.00 98.31 272 LEU A CA 1
ATOM 2191 C C . LEU A 1 272 ? -6.562 -5.635 10.851 1.00 98.31 272 LEU A C 1
ATOM 2193 O O . LEU A 1 272 ? -6.171 -6.165 9.813 1.00 98.31 272 LEU A O 1
ATOM 2197 N N . LEU A 1 273 ? -7.795 -5.124 10.956 1.00 98.38 273 LEU A N 1
ATOM 2198 C CA . LEU A 1 273 ? -8.696 -5.100 9.795 1.00 98.38 273 LEU A CA 1
ATOM 2199 C C . LEU A 1 273 ? -8.206 -4.160 8.689 1.00 98.38 273 LEU A C 1
ATOM 2201 O O . LEU A 1 273 ? -8.342 -4.493 7.514 1.00 98.38 273 LEU A O 1
ATOM 2205 N N . ALA A 1 274 ? -7.617 -3.017 9.049 1.00 98.50 274 ALA A N 1
ATOM 2206 C CA . ALA A 1 274 ? -7.004 -2.110 8.082 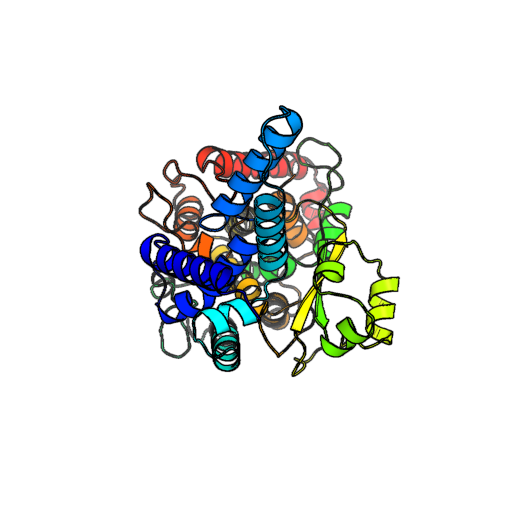1.00 98.50 274 ALA A CA 1
ATOM 2207 C C . ALA A 1 274 ? -5.870 -2.802 7.309 1.00 98.50 274 ALA A C 1
ATOM 2209 O O . ALA A 1 274 ? -5.831 -2.728 6.087 1.00 98.50 274 ALA A O 1
ATOM 2210 N N . PHE A 1 275 ? -5.006 -3.538 8.013 1.00 98.31 275 PHE A N 1
ATOM 2211 C CA . PHE A 1 275 ? -3.938 -4.345 7.422 1.00 98.31 275 PHE A CA 1
ATOM 2212 C C . PHE A 1 275 ? -4.461 -5.389 6.425 1.00 98.31 275 PHE A C 1
ATOM 2214 O O . PHE A 1 275 ? -3.896 -5.537 5.344 1.00 98.31 275 PHE A O 1
ATOM 2221 N N . LEU A 1 276 ? -5.547 -6.096 6.755 1.00 97.88 276 LEU A N 1
ATOM 2222 C CA . LEU A 1 276 ? -6.138 -7.086 5.848 1.00 97.88 276 LEU A CA 1
ATOM 2223 C C . LEU A 1 276 ? -6.677 -6.448 4.564 1.00 97.88 276 LEU A C 1
ATOM 2225 O O . LEU A 1 276 ? -6.480 -6.997 3.483 1.00 97.88 276 LEU A O 1
ATOM 2229 N N . VAL A 1 277 ? -7.350 -5.300 4.681 1.00 97.88 277 VAL A N 1
ATOM 2230 C CA . VAL A 1 277 ? -7.898 -4.580 3.524 1.00 97.88 277 VAL A CA 1
ATOM 2231 C C . VAL A 1 277 ? -6.783 -4.000 2.654 1.00 97.88 277 VAL A C 1
ATOM 2233 O O . VAL A 1 277 ? -6.805 -4.212 1.447 1.00 97.88 277 VAL A O 1
ATOM 2236 N N . ASP A 1 278 ? -5.776 -3.362 3.252 1.00 97.12 278 ASP A N 1
ATOM 2237 C CA . ASP A 1 278 ? -4.590 -2.843 2.551 1.00 97.12 278 ASP A CA 1
ATOM 2238 C C . ASP A 1 278 ? -3.830 -3.950 1.798 1.00 97.12 278 ASP A C 1
ATOM 2240 O O . ASP A 1 278 ? -3.443 -3.806 0.637 1.00 97.12 278 ASP A O 1
ATOM 2244 N N . ALA A 1 279 ? -3.698 -5.132 2.406 1.00 95.81 279 ALA A N 1
ATOM 2245 C CA . ALA A 1 279 ? -3.054 -6.263 1.752 1.00 95.81 279 ALA A CA 1
ATOM 2246 C C . ALA A 1 279 ? -3.770 -6.707 0.461 1.00 95.81 279 ALA A C 1
ATOM 2248 O O . ALA A 1 279 ? -3.112 -7.262 -0.424 1.00 95.81 279 ALA A O 1
ATOM 2249 N N . ALA A 1 280 ? -5.076 -6.451 0.307 1.00 95.19 280 ALA A N 1
ATOM 2250 C CA . ALA A 1 280 ? -5.822 -6.795 -0.904 1.00 95.19 280 ALA A CA 1
ATOM 2251 C C . ALA A 1 280 ? -5.315 -6.044 -2.150 1.00 95.19 280 ALA A C 1
ATOM 2253 O O . ALA A 1 280 ? -5.237 -6.660 -3.217 1.00 95.19 280 ALA A O 1
ATOM 2254 N N . ASP A 1 281 ? -4.879 -4.781 -2.019 1.00 91.12 281 ASP A N 1
ATOM 2255 C CA . ASP A 1 281 ? -4.237 -4.011 -3.105 1.00 91.12 281 ASP A CA 1
ATOM 2256 C C . ASP A 1 281 ? -2.992 -4.740 -3.633 1.00 91.12 281 ASP A C 1
ATOM 2258 O O . ASP A 1 281 ? -2.766 -4.866 -4.843 1.00 91.12 281 ASP A O 1
ATOM 2262 N N . THR A 1 282 ? -2.207 -5.335 -2.725 1.00 91.31 282 THR A N 1
ATOM 2263 C CA . THR A 1 282 ? -1.032 -6.114 -3.125 1.00 91.31 282 THR A CA 1
ATOM 2264 C C . THR A 1 282 ? -1.431 -7.227 -4.084 1.00 91.31 282 THR A C 1
ATOM 2266 O O . THR A 1 282 ? -0.761 -7.371 -5.104 1.00 91.31 282 THR A O 1
ATOM 2269 N N . TYR A 1 283 ? -2.508 -7.969 -3.810 1.00 93.12 283 TYR A N 1
ATOM 2270 C CA . TYR A 1 283 ? -2.962 -9.100 -4.624 1.00 93.12 283 TYR A CA 1
ATOM 2271 C C . TYR A 1 283 ? -3.717 -8.675 -5.894 1.00 93.12 283 TYR A C 1
ATOM 2273 O O . TYR A 1 283 ? -3.538 -9.316 -6.937 1.00 93.12 283 TYR A O 1
ATOM 2281 N N . GLY A 1 284 ? -4.452 -7.559 -5.851 1.00 91.88 284 GLY A N 1
ATOM 2282 C CA . GLY A 1 284 ? -5.268 -7.036 -6.954 1.00 91.88 284 GLY A CA 1
ATOM 2283 C C . GLY A 1 284 ? -4.489 -6.682 -8.228 1.00 91.88 284 GLY A C 1
ATOM 2284 O O . GLY A 1 284 ? -5.015 -6.813 -9.333 1.00 91.88 284 GLY A O 1
ATOM 2285 N N . LYS A 1 285 ? -3.200 -6.341 -8.097 1.00 87.19 285 LYS A N 1
ATOM 2286 C CA . LYS A 1 285 ? -2.320 -5.859 -9.187 1.00 87.19 285 LYS A CA 1
ATOM 2287 C C . LYS A 1 285 ? -2.106 -6.809 -10.370 1.00 87.19 285 LYS A C 1
ATOM 2289 O O . LYS A 1 285 ? -1.601 -6.381 -11.404 1.00 87.19 285 LYS A O 1
ATOM 2294 N N . PHE A 1 286 ? -2.455 -8.088 -10.240 1.00 90.81 286 PHE A N 1
ATOM 2295 C CA . PHE A 1 286 ? -2.310 -9.079 -11.311 1.00 90.81 286 PHE A CA 1
ATOM 2296 C C . PHE A 1 286 ? -3.533 -9.994 -11.373 1.00 90.81 286 PHE A C 1
ATOM 2298 O O . PHE A 1 286 ? -3.420 -11.201 -11.193 1.00 90.81 286 PHE A O 1
ATOM 2305 N N . LEU A 1 287 ? -4.712 -9.413 -11.587 1.00 91.88 287 LEU A N 1
ATOM 2306 C CA . LEU A 1 287 ? -5.973 -10.136 -11.776 1.00 91.88 287 LEU A CA 1
ATOM 2307 C C . LEU A 1 287 ? -6.562 -9.874 -13.169 1.00 91.88 287 LEU A C 1
ATOM 2309 O O . LEU A 1 287 ? -6.153 -8.942 -13.858 1.00 91.88 287 LEU A O 1
ATOM 2313 N N . LYS A 1 288 ? -7.502 -10.729 -13.599 1.00 87.25 288 LYS A N 1
ATOM 2314 C CA . LYS A 1 288 ? -8.295 -10.560 -14.841 1.00 87.25 288 LYS A CA 1
ATOM 2315 C C . LYS A 1 288 ? -9.711 -10.039 -14.592 1.00 87.25 288 LYS A C 1
ATOM 2317 O O . LYS A 1 288 ? -10.478 -9.944 -15.542 1.00 87.25 288 LYS A O 1
ATOM 2322 N N . ASN A 1 289 ? -10.056 -9.756 -13.341 1.00 88.62 289 ASN A N 1
ATOM 2323 C CA . ASN A 1 289 ? -11.379 -9.301 -12.941 1.00 88.62 289 ASN A CA 1
ATOM 2324 C C . ASN A 1 289 ? -11.240 -7.899 -12.353 1.00 88.62 289 ASN A C 1
ATOM 2326 O O . ASN A 1 289 ? -11.142 -7.729 -11.141 1.00 88.62 289 ASN A O 1
ATOM 2330 N N . GLY A 1 290 ? -11.140 -6.900 -13.229 1.00 88.75 290 GLY A N 1
ATOM 2331 C CA . GLY A 1 290 ? -10.988 -5.511 -12.811 1.00 88.75 290 GLY A CA 1
ATOM 2332 C C . GLY A 1 290 ? -12.260 -4.983 -12.141 1.00 88.75 290 GLY A C 1
ATOM 2333 O O . GLY A 1 290 ? -13.365 -5.266 -12.603 1.00 88.75 290 GLY A O 1
ATOM 2334 N N . ILE A 1 291 ? -12.108 -4.215 -11.063 1.00 92.31 291 ILE A N 1
ATOM 2335 C CA . ILE A 1 291 ? -13.187 -3.595 -10.282 1.00 92.31 291 ILE A CA 1
ATOM 2336 C C . ILE A 1 291 ? -12.839 -2.124 -10.045 1.00 92.31 291 ILE A C 1
ATOM 2338 O O . ILE A 1 291 ? -11.708 -1.795 -9.679 1.00 92.31 291 ILE A O 1
ATOM 2342 N N . ARG A 1 292 ? -13.817 -1.236 -10.248 1.00 91.25 292 ARG A N 1
ATOM 2343 C CA . ARG A 1 292 ? -13.662 0.200 -10.002 1.00 91.25 292 ARG A CA 1
ATOM 2344 C C . ARG A 1 292 ? -13.288 0.465 -8.545 1.00 91.25 292 ARG A C 1
ATOM 2346 O O . ARG A 1 292 ? -13.968 -0.012 -7.645 1.00 91.25 292 ARG A O 1
ATOM 2353 N N . GLY A 1 293 ? -12.232 1.251 -8.340 1.00 90.81 293 GLY A N 1
ATOM 2354 C CA . GLY A 1 293 ? -11.750 1.604 -7.006 1.00 90.81 293 GLY A CA 1
ATOM 2355 C C . GLY A 1 293 ? -10.945 0.513 -6.301 1.00 90.81 293 GLY A C 1
ATOM 2356 O O . GLY A 1 293 ? -10.611 0.711 -5.142 1.00 90.81 293 GLY A O 1
ATOM 2357 N N . GLY A 1 294 ? -10.626 -0.599 -6.969 1.00 93.31 294 GLY A N 1
ATOM 2358 C CA . GLY A 1 294 ? -9.774 -1.626 -6.376 1.00 93.31 294 GLY A CA 1
ATOM 2359 C C . GLY A 1 294 ? -10.518 -2.709 -5.603 1.00 93.31 294 GLY A C 1
ATOM 2360 O O . GLY A 1 294 ? -11.734 -2.673 -5.393 1.00 93.31 294 GLY A O 1
ATOM 2361 N N . HIS A 1 295 ? -9.763 -3.730 -5.205 1.00 94.00 295 HIS A N 1
ATOM 2362 C CA . HIS A 1 295 ? -10.294 -4.817 -4.380 1.00 94.00 295 HIS A CA 1
ATOM 2363 C C . HIS A 1 295 ? -10.392 -4.410 -2.908 1.00 94.00 295 HIS A C 1
ATOM 2365 O O . HIS A 1 295 ? -11.323 -4.820 -2.224 1.00 94.00 295 HIS A O 1
ATOM 2371 N N . ASP A 1 296 ? -9.478 -3.573 -2.435 1.00 95.12 296 ASP A N 1
ATOM 2372 C CA . ASP A 1 296 ? -9.567 -2.870 -1.158 1.00 95.12 296 ASP A CA 1
ATOM 2373 C C . ASP A 1 296 ? -10.812 -1.964 -1.101 1.00 95.12 296 ASP A C 1
ATOM 2375 O O . ASP A 1 296 ? -11.571 -2.045 -0.134 1.00 95.12 296 ASP A O 1
ATOM 2379 N N . GLY A 1 297 ? -11.105 -1.212 -2.170 1.00 94.75 297 GLY A N 1
ATOM 2380 C CA . GLY A 1 297 ? -12.336 -0.428 -2.323 1.00 94.75 297 GLY A CA 1
ATOM 2381 C C . GLY A 1 297 ? -13.602 -1.279 -2.188 1.00 94.75 297 GLY A C 1
ATOM 2382 O O . GLY A 1 297 ? -14.485 -0.959 -1.391 1.00 94.75 297 GLY A O 1
ATOM 2383 N N . MET A 1 298 ? -13.655 -2.427 -2.874 1.00 95.00 298 MET A N 1
ATOM 2384 C CA . MET A 1 298 ? -14.746 -3.405 -2.736 1.00 95.00 298 MET A CA 1
ATOM 2385 C C . MET A 1 298 ? -14.916 -3.898 -1.284 1.00 95.00 298 MET A C 1
ATOM 2387 O O . MET A 1 298 ? -16.048 -4.040 -0.808 1.00 95.00 298 MET A O 1
ATOM 2391 N N . LEU A 1 299 ? -13.821 -4.191 -0.573 1.00 97.00 299 LEU A N 1
ATOM 2392 C CA . LEU A 1 299 ? -13.873 -4.624 0.831 1.00 97.00 299 LEU A CA 1
ATOM 2393 C C . LEU A 1 299 ? -14.343 -3.490 1.756 1.00 97.00 299 LEU A C 1
ATOM 2395 O O . LEU A 1 299 ? -15.125 -3.734 2.678 1.00 97.00 299 LEU A O 1
ATOM 2399 N N . GLY A 1 300 ? -13.919 -2.254 1.490 1.00 96.38 300 GLY A N 1
ATOM 2400 C CA . GLY A 1 300 ? -14.415 -1.061 2.171 1.00 96.38 300 GLY A CA 1
ATOM 2401 C C . GLY A 1 300 ? -15.918 -0.883 1.989 1.00 96.38 300 GLY A C 1
ATOM 2402 O O . GLY A 1 300 ? -16.645 -0.770 2.976 1.00 96.38 300 GLY A O 1
ATOM 2403 N N . ASP A 1 301 ? -16.402 -0.949 0.749 1.00 95.25 301 ASP A N 1
ATOM 2404 C CA . ASP A 1 301 ? -17.822 -0.811 0.408 1.00 95.25 301 ASP A CA 1
ATOM 2405 C C . ASP A 1 301 ? -18.698 -1.873 1.083 1.00 95.25 301 ASP A C 1
ATOM 2407 O O . ASP A 1 301 ? -19.795 -1.561 1.558 1.00 95.25 301 ASP A O 1
ATOM 2411 N N . LEU A 1 302 ? -18.216 -3.120 1.172 1.00 96.19 302 LEU A N 1
ATOM 2412 C CA . LEU A 1 302 ? -18.883 -4.193 1.917 1.00 96.19 302 LEU A CA 1
ATOM 2413 C C . LEU A 1 302 ? -19.142 -3.774 3.371 1.00 96.19 302 LEU A C 1
ATOM 2415 O O . LEU A 1 302 ? -20.262 -3.914 3.873 1.00 96.19 302 LEU A O 1
ATOM 2419 N N . VAL A 1 303 ? -18.113 -3.246 4.033 1.00 97.25 303 VAL A N 1
ATOM 2420 C CA . VAL A 1 303 ? -18.186 -2.803 5.427 1.00 97.25 303 VAL A CA 1
ATOM 2421 C C . VAL A 1 303 ? -19.075 -1.567 5.551 1.00 97.25 303 VAL A C 1
ATOM 2423 O O . VAL A 1 303 ? -19.995 -1.548 6.367 1.00 97.25 303 VAL A O 1
ATOM 2426 N N . GLU A 1 304 ? -18.867 -0.545 4.725 1.00 95.44 304 GLU A N 1
ATOM 2427 C CA . GLU A 1 304 ? -19.633 0.702 4.788 1.00 95.44 304 GLU A CA 1
ATOM 2428 C C . GLU A 1 304 ? -21.129 0.486 4.544 1.00 95.44 304 GLU A C 1
ATOM 2430 O O . GLU A 1 304 ? -21.960 1.108 5.214 1.00 95.44 304 GLU A O 1
ATOM 2435 N N . LYS A 1 305 ? -21.489 -0.430 3.639 1.00 95.62 305 LYS A N 1
ATOM 2436 C CA . LYS A 1 305 ? -22.883 -0.779 3.352 1.00 95.62 305 LYS A CA 1
ATOM 2437 C C . LYS A 1 305 ? -23.599 -1.375 4.565 1.00 95.62 305 LYS A C 1
ATOM 2439 O O . LYS A 1 305 ? -24.767 -1.059 4.767 1.00 95.62 305 LYS A O 1
ATOM 2444 N N . LYS A 1 306 ? -22.923 -2.181 5.395 1.00 96.06 306 LYS A N 1
ATOM 2445 C CA . LYS A 1 306 ? -23.506 -2.731 6.638 1.00 96.06 306 LYS A CA 1
ATOM 2446 C C . LYS A 1 306 ? -23.905 -1.630 7.629 1.00 96.06 306 LYS A C 1
ATOM 2448 O O . LYS A 1 306 ? -24.829 -1.823 8.412 1.00 96.06 306 LYS A O 1
ATOM 2453 N N . PHE A 1 307 ? -23.221 -0.488 7.588 1.00 95.00 307 PHE A N 1
ATOM 2454 C CA . PHE A 1 307 ? -23.432 0.647 8.489 1.00 95.00 307 PHE A CA 1
ATOM 2455 C C . PHE A 1 307 ? -24.072 1.858 7.785 1.00 95.00 307 PHE A C 1
ATOM 2457 O O . PHE A 1 307 ? -23.833 2.996 8.197 1.00 95.00 307 PHE A O 1
ATOM 2464 N N . ASP A 1 308 ? -24.842 1.638 6.713 1.00 92.56 308 ASP A N 1
ATOM 2465 C CA . ASP A 1 308 ? -25.560 2.670 5.946 1.00 92.56 308 ASP A CA 1
ATOM 2466 C C . ASP A 1 308 ? -24.683 3.852 5.492 1.00 92.56 308 ASP A C 1
ATOM 2468 O O . ASP A 1 308 ? -25.138 4.997 5.455 1.00 92.56 308 ASP A O 1
ATOM 2472 N N . LYS A 1 309 ? -23.400 3.601 5.189 1.00 87.38 309 LYS A N 1
ATOM 2473 C CA . LYS A 1 309 ? -22.394 4.630 4.854 1.00 87.38 309 LYS A CA 1
ATOM 2474 C C . LYS A 1 309 ? -22.212 5.709 5.940 1.00 87.38 309 LYS A C 1
ATOM 2476 O O . LYS A 1 309 ? -21.744 6.809 5.661 1.00 87.38 309 LYS A O 1
ATOM 2481 N N . LYS A 1 310 ? -22.556 5.396 7.197 1.00 89.75 310 LYS A N 1
ATOM 2482 C CA . LYS A 1 310 ? -22.421 6.267 8.389 1.00 89.75 310 LYS A CA 1
ATOM 2483 C C . LYS A 1 310 ? -21.350 5.765 9.363 1.00 89.75 310 LYS A C 1
ATOM 2485 O O . LYS A 1 310 ? -21.397 6.029 10.574 1.00 89.75 310 LYS A O 1
ATOM 2490 N N . LEU A 1 311 ? -20.411 4.963 8.865 1.00 94.06 311 LEU A N 1
ATOM 2491 C CA . LEU A 1 311 ? -19.336 4.404 9.680 1.00 94.06 311 LEU A CA 1
ATOM 2492 C C . LEU A 1 311 ? -18.263 5.451 10.006 1.00 94.06 311 LEU A C 1
ATOM 2494 O O . LEU A 1 311 ? -17.810 5.525 11.153 1.00 94.06 311 LEU A O 1
ATOM 2498 N N . LEU A 1 312 ? -17.920 6.259 9.002 1.00 94.94 312 LEU A N 1
ATOM 2499 C CA . LEU A 1 312 ? -16.858 7.259 9.019 1.00 94.94 312 LEU A CA 1
ATOM 2500 C C . LEU A 1 312 ? -17.386 8.613 8.556 1.00 94.94 312 LEU A C 1
ATOM 2502 O O . LEU A 1 312 ? -18.173 8.676 7.610 1.00 94.94 312 LEU A O 1
ATOM 2506 N N . ASN A 1 313 ? -16.882 9.689 9.148 1.00 93.94 313 ASN A N 1
ATOM 2507 C CA . ASN A 1 313 ? -17.012 11.024 8.566 1.00 93.94 313 ASN A CA 1
ATOM 2508 C C . ASN A 1 313 ? -15.773 11.409 7.726 1.00 93.94 313 ASN A C 1
ATOM 2510 O O . ASN A 1 313 ? -14.762 10.695 7.687 1.00 93.94 313 ASN A O 1
ATOM 2514 N N . GLU A 1 314 ? -15.862 12.541 7.021 1.00 95.94 314 GLU A N 1
ATOM 2515 C CA . GLU A 1 314 ? -14.767 13.036 6.175 1.00 95.94 314 GLU A CA 1
ATOM 2516 C C . GLU A 1 314 ? -13.498 13.317 6.990 1.00 95.94 314 GLU A C 1
ATOM 2518 O O . GLU A 1 314 ? -12.398 12.943 6.583 1.00 95.94 314 GLU A O 1
ATOM 2523 N N . TYR A 1 315 ? -13.648 13.933 8.165 1.00 96.12 315 TYR A N 1
ATOM 2524 C CA . TYR A 1 315 ? -12.531 14.315 9.026 1.00 96.12 315 TYR A CA 1
ATOM 2525 C C . TYR A 1 315 ? -11.715 13.109 9.493 1.00 96.12 315 TYR A C 1
ATOM 2527 O O . TYR A 1 315 ? -10.487 13.153 9.480 1.00 96.12 315 TYR A O 1
ATOM 2535 N N . GLU A 1 316 ? -12.375 12.017 9.878 1.00 96.69 316 GLU A N 1
ATOM 2536 C CA . GLU A 1 316 ? -11.715 10.779 10.294 1.00 96.69 316 GLU A CA 1
ATOM 2537 C C . GLU A 1 316 ? -10.822 10.222 9.182 1.00 96.69 316 GLU A C 1
ATOM 2539 O O . GLU A 1 316 ? -9.669 9.873 9.441 1.00 96.69 316 GLU A O 1
ATOM 2544 N N . THR A 1 317 ? -11.330 10.222 7.948 1.00 97.88 317 THR A N 1
ATOM 2545 C CA . THR A 1 317 ? -10.597 9.754 6.765 1.00 97.88 317 THR A CA 1
ATOM 2546 C C . THR A 1 317 ? -9.408 10.668 6.465 1.00 97.88 317 THR A C 1
ATOM 2548 O O . THR A 1 317 ? -8.262 10.216 6.413 1.00 97.88 317 THR A O 1
ATOM 2551 N N . CYS A 1 318 ? -9.655 11.975 6.348 1.00 98.31 318 CYS A N 1
ATOM 2552 C CA . CYS A 1 318 ? -8.616 12.955 6.045 1.00 98.31 318 CYS A CA 1
ATOM 2553 C C . CYS A 1 318 ? -7.533 13.006 7.131 1.00 98.31 318 CYS A C 1
ATOM 2555 O O . CYS A 1 318 ? -6.362 13.196 6.819 1.00 98.31 318 CYS A O 1
ATOM 2557 N N . ARG A 1 319 ? -7.885 12.806 8.408 1.00 98.12 319 ARG A N 1
ATOM 2558 C CA . ARG A 1 319 ? -6.920 12.753 9.515 1.00 98.12 319 ARG A CA 1
ATOM 2559 C C . ARG A 1 319 ? -5.949 11.584 9.367 1.00 98.12 319 ARG A C 1
ATOM 2561 O O . ARG A 1 319 ? -4.754 11.785 9.569 1.00 98.12 319 ARG A O 1
ATOM 2568 N N . VAL A 1 320 ? -6.437 10.388 9.031 1.00 98.50 320 VAL A N 1
ATOM 2569 C CA . VAL A 1 320 ? -5.570 9.213 8.826 1.00 98.50 320 VAL A CA 1
ATOM 2570 C C . VAL A 1 320 ? -4.596 9.470 7.682 1.00 98.50 320 VAL A C 1
ATOM 2572 O O . VAL A 1 320 ? -3.390 9.334 7.876 1.00 98.50 320 VAL A O 1
ATOM 2575 N N . ILE A 1 321 ? -5.099 9.937 6.537 1.00 98.50 321 ILE A N 1
ATOM 2576 C CA . ILE A 1 321 ? -4.270 10.253 5.367 1.00 98.50 321 ILE A CA 1
ATOM 2577 C C . ILE A 1 321 ? -3.246 11.340 5.708 1.00 98.50 321 ILE A C 1
ATOM 2579 O O . ILE A 1 321 ? -2.066 11.209 5.388 1.00 98.50 321 ILE A O 1
ATOM 2583 N N . TYR A 1 322 ? -3.673 12.406 6.387 1.00 98.19 322 TYR A N 1
ATOM 2584 C CA . TYR A 1 322 ? -2.802 13.510 6.776 1.00 98.19 322 TYR A CA 1
ATOM 2585 C C . TYR A 1 322 ? -1.660 13.030 7.674 1.00 98.19 322 TYR A C 1
ATOM 2587 O O . TYR A 1 322 ? -0.491 13.266 7.368 1.00 98.19 322 TYR A O 1
ATOM 2595 N N . LEU A 1 323 ? -1.973 12.321 8.758 1.00 98.25 323 LEU A N 1
ATOM 2596 C CA . LEU A 1 323 ? -0.978 11.843 9.722 1.00 98.25 323 LEU A CA 1
ATOM 2597 C C . LEU A 1 323 ? -0.099 10.720 9.165 1.00 98.25 323 LEU A C 1
ATOM 2599 O O . LEU A 1 323 ? 1.056 10.602 9.576 1.00 98.25 323 LEU A O 1
ATOM 2603 N N . GLY A 1 324 ? -0.606 9.935 8.217 1.00 97.81 324 GLY A N 1
ATOM 2604 C CA . GLY A 1 324 ? 0.141 8.894 7.520 1.00 97.81 324 GLY A CA 1
ATOM 2605 C C . GLY A 1 324 ? 0.936 9.384 6.307 1.00 97.81 324 GLY A C 1
ATOM 2606 O O . GLY A 1 324 ? 1.772 8.648 5.801 1.00 97.81 324 GLY A O 1
ATOM 2607 N N . ALA A 1 325 ? 0.756 10.615 5.824 1.00 97.56 325 ALA A N 1
ATOM 2608 C CA . ALA A 1 325 ? 1.437 11.073 4.611 1.00 97.56 325 ALA A CA 1
ATOM 2609 C C . ALA A 1 325 ? 2.967 11.116 4.755 1.00 97.56 325 ALA A C 1
ATOM 2611 O O . ALA A 1 325 ? 3.505 11.591 5.764 1.00 97.56 325 ALA A O 1
ATOM 2612 N N . LYS A 1 326 ? 3.697 10.673 3.722 1.00 96.25 326 LYS A N 1
ATOM 2613 C CA . LYS A 1 326 ? 5.166 10.572 3.777 1.00 96.25 326 LYS A CA 1
ATOM 2614 C C . LYS A 1 326 ? 5.836 11.914 4.049 1.00 96.25 326 LYS A C 1
ATOM 2616 O O . LYS A 1 326 ? 6.688 12.007 4.924 1.00 96.25 326 LYS A O 1
ATOM 2621 N N . ASN A 1 327 ? 5.398 12.972 3.375 1.00 94.25 327 ASN A N 1
ATOM 2622 C CA . ASN A 1 327 ? 5.971 14.318 3.470 1.00 94.25 327 ASN A CA 1
ATOM 2623 C C . ASN A 1 327 ? 5.275 15.259 4.468 1.00 94.25 327 ASN A C 1
ATOM 2625 O O . ASN A 1 327 ? 5.492 16.471 4.411 1.00 94.25 327 ASN A O 1
ATOM 2629 N N . ASN A 1 328 ? 4.453 14.735 5.380 1.00 95.31 328 ASN A N 1
ATOM 2630 C CA . ASN A 1 328 ? 4.048 15.519 6.547 1.00 95.31 328 ASN A CA 1
ATOM 2631 C C . ASN A 1 328 ? 5.241 15.699 7.510 1.00 95.31 328 ASN A C 1
ATOM 2633 O O . ASN A 1 328 ? 6.317 15.151 7.281 1.00 95.31 328 ASN A O 1
ATOM 2637 N N . PHE A 1 329 ? 5.081 16.465 8.587 1.00 96.81 329 PHE A N 1
ATOM 2638 C CA . PHE A 1 329 ? 6.153 16.784 9.526 1.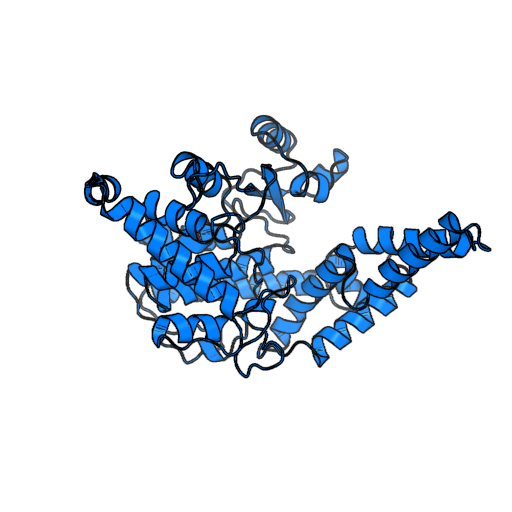00 96.81 329 PHE A CA 1
ATOM 2639 C C . PHE A 1 329 ? 6.004 16.044 10.871 1.00 96.81 329 PHE A C 1
ATOM 2641 O O . PHE A 1 329 ? 4.942 16.143 11.484 1.00 96.81 329 PHE A O 1
ATOM 2648 N N . PRO A 1 330 ? 7.058 15.376 11.385 1.00 97.38 330 PRO A N 1
ATOM 2649 C CA . PRO A 1 330 ? 8.330 15.061 10.717 1.00 97.38 330 PRO A CA 1
ATOM 2650 C C . PRO A 1 330 ? 8.145 14.121 9.518 1.00 97.38 330 PRO A C 1
ATOM 2652 O O . PRO A 1 330 ? 7.197 13.339 9.512 1.00 97.38 330 PRO A O 1
ATOM 2655 N N . GLN A 1 331 ? 9.022 14.190 8.511 1.00 95.81 331 GLN A N 1
ATOM 2656 C CA . GLN A 1 331 ? 8.919 13.384 7.283 1.00 95.81 331 GLN A CA 1
ATOM 2657 C C . GLN A 1 331 ? 9.195 11.902 7.554 1.00 95.81 331 GLN A C 1
ATOM 2659 O O . GLN A 1 331 ? 10.153 11.559 8.226 1.00 95.81 331 GLN A O 1
ATOM 2664 N N . ILE A 1 332 ? 8.386 11.008 6.993 1.00 93.44 332 ILE A N 1
ATOM 2665 C CA . ILE A 1 332 ? 8.592 9.560 7.066 1.00 93.44 332 ILE A CA 1
ATOM 2666 C C . ILE A 1 332 ? 8.589 9.040 5.637 1.00 93.44 332 ILE A C 1
ATOM 2668 O O . ILE A 1 332 ? 7.537 8.833 5.045 1.00 93.44 332 ILE A O 1
ATOM 2672 N N . ASP A 1 333 ? 9.771 8.855 5.060 1.00 89.19 333 ASP A N 1
ATOM 2673 C CA . ASP A 1 333 ? 9.900 8.415 3.672 1.00 89.19 333 ASP A CA 1
ATOM 2674 C C . ASP A 1 333 ? 10.035 6.889 3.571 1.00 89.19 333 ASP A C 1
ATOM 2676 O O . ASP A 1 333 ? 11.089 6.370 3.209 1.00 89.19 333 ASP A O 1
ATOM 2680 N N . PHE A 1 334 ? 8.989 6.145 3.947 1.00 90.56 334 PHE A N 1
ATOM 2681 C CA . PHE A 1 334 ? 8.858 4.715 3.628 1.00 90.56 334 PHE A CA 1
ATOM 2682 C C . PHE A 1 334 ? 7.389 4.257 3.639 1.00 90.56 334 PHE A C 1
ATOM 2684 O O . PHE A 1 334 ? 6.503 5.012 4.027 1.00 90.56 334 PHE A O 1
ATOM 2691 N N . SER A 1 335 ? 7.145 3.039 3.154 1.00 90.75 335 SER A N 1
ATOM 2692 C CA . SER A 1 335 ? 5.880 2.295 3.250 1.00 90.75 335 SER A CA 1
ATOM 2693 C C . SER A 1 335 ? 6.190 0.804 3.213 1.00 90.75 335 SER A C 1
ATOM 2695 O O . SER A 1 335 ? 7.163 0.400 2.555 1.00 90.75 335 SER A O 1
ATOM 2697 N N . SER A 1 336 ? 5.356 0.005 3.854 1.00 90.94 336 SER A N 1
ATOM 2698 C CA . SER A 1 336 ? 5.385 -1.449 3.803 1.00 90.94 336 SER A CA 1
ATOM 2699 C C . SER A 1 336 ? 4.267 -1.973 2.906 1.00 90.94 336 SER A C 1
ATOM 2701 O O . SER A 1 336 ? 3.115 -1.620 3.074 1.00 90.94 336 SER A O 1
ATOM 2703 N N . SER A 1 337 ? 4.603 -2.870 1.975 1.00 90.44 337 SER A N 1
ATOM 2704 C CA . SER A 1 337 ? 3.603 -3.750 1.359 1.00 90.44 337 SER A CA 1
ATOM 2705 C C . SER A 1 337 ? 3.271 -4.919 2.289 1.00 90.44 337 SER A C 1
ATOM 2707 O O . SER A 1 337 ? 4.004 -5.155 3.256 1.00 90.44 337 SER A O 1
ATOM 2709 N N . HIS A 1 338 ? 2.268 -5.738 1.947 1.00 92.44 338 HIS A N 1
ATOM 2710 C CA . HIS A 1 338 ? 1.930 -6.948 2.713 1.00 92.44 338 HIS A CA 1
ATOM 2711 C C . HIS A 1 338 ? 3.163 -7.804 3.064 1.00 92.44 338 HIS A C 1
ATOM 2713 O O . HIS A 1 338 ? 3.376 -8.153 4.224 1.00 92.44 338 HIS A O 1
ATOM 2719 N N . ARG A 1 339 ? 4.046 -8.069 2.086 1.00 93.06 339 ARG A N 1
ATOM 2720 C CA . ARG A 1 339 ? 5.293 -8.810 2.341 1.00 93.06 339 ARG A CA 1
ATOM 2721 C C . ARG A 1 339 ? 6.126 -8.151 3.445 1.00 93.06 339 ARG A C 1
ATOM 2723 O O . ARG A 1 339 ? 6.633 -8.849 4.311 1.00 93.06 339 ARG A O 1
ATOM 2730 N N . ARG A 1 340 ? 6.307 -6.828 3.399 1.00 92.50 340 ARG A N 1
ATOM 2731 C CA . ARG A 1 340 ? 7.147 -6.105 4.368 1.00 92.50 340 ARG A CA 1
ATOM 2732 C C . ARG A 1 340 ? 6.529 -6.086 5.758 1.00 92.50 340 ARG A C 1
ATOM 2734 O O . ARG A 1 340 ? 7.261 -6.282 6.717 1.00 92.50 340 ARG A O 1
ATOM 2741 N N . PHE A 1 341 ? 5.210 -5.952 5.864 1.00 95.31 341 PHE A N 1
ATOM 2742 C CA . PHE A 1 341 ? 4.511 -6.091 7.142 1.00 95.31 341 PHE A CA 1
ATOM 2743 C C . PHE A 1 341 ? 4.752 -7.454 7.793 1.00 95.31 341 PHE A C 1
ATOM 2745 O O . PHE A 1 341 ? 4.977 -7.532 9.002 1.00 95.31 341 PHE A O 1
ATOM 2752 N N . CYS A 1 342 ? 4.750 -8.513 6.987 1.00 94.88 342 CYS A N 1
ATOM 2753 C CA . CYS A 1 342 ? 4.949 -9.881 7.450 1.00 94.88 342 CYS A CA 1
ATOM 2754 C C . CYS A 1 342 ? 6.424 -10.291 7.558 1.00 94.88 342 CYS A C 1
ATOM 2756 O O . CYS A 1 342 ? 6.700 -11.377 8.045 1.00 94.88 342 CYS A O 1
ATOM 2758 N N . GLN A 1 343 ? 7.380 -9.459 7.148 1.00 93.94 343 GLN A N 1
ATOM 2759 C CA . GLN A 1 343 ? 8.800 -9.801 7.199 1.00 93.94 343 GLN A CA 1
ATOM 2760 C C . GLN A 1 343 ? 9.387 -9.548 8.598 1.00 93.94 343 GLN A C 1
ATOM 2762 O O . GLN A 1 343 ? 9.152 -8.507 9.215 1.00 93.94 343 GLN A O 1
ATOM 2767 N N . ILE A 1 344 ? 10.202 -10.484 9.077 1.00 93.75 344 ILE A N 1
ATOM 2768 C CA . ILE A 1 344 ? 11.098 -10.341 10.221 1.00 93.75 344 ILE A CA 1
ATOM 2769 C C . ILE A 1 344 ? 12.392 -9.704 9.710 1.00 93.75 344 ILE A C 1
ATOM 2771 O O . ILE A 1 344 ? 13.200 -10.309 9.008 1.00 93.75 344 ILE A O 1
ATOM 2775 N N . GLU A 1 345 ? 12.570 -8.422 10.011 1.00 90.75 345 GLU A N 1
ATOM 2776 C CA . GLU A 1 345 ? 13.774 -7.696 9.611 1.00 90.75 345 GLU A CA 1
ATOM 2777 C C . GLU A 1 345 ? 14.976 -8.090 10.487 1.00 90.75 345 GLU A C 1
ATOM 2779 O O . GLU A 1 345 ? 14.844 -8.394 11.676 1.00 90.75 345 GLU A O 1
ATOM 2784 N N . SER A 1 346 ? 16.179 -8.031 9.907 1.00 87.50 346 SER A N 1
ATOM 2785 C CA . SER A 1 346 ? 17.425 -8.398 10.591 1.00 87.50 346 SER A CA 1
ATOM 2786 C C . SER A 1 346 ? 17.556 -7.713 11.960 1.00 87.50 346 SER A C 1
ATOM 2788 O O . SER A 1 346 ? 17.510 -6.484 12.069 1.00 87.50 346 SER A O 1
ATOM 2790 N N . GLY A 1 347 ? 17.775 -8.514 13.006 1.00 85.12 347 GLY A N 1
ATOM 2791 C CA . GLY A 1 347 ? 17.893 -8.059 14.398 1.00 85.12 347 GLY A CA 1
ATOM 2792 C C . GLY A 1 347 ? 16.574 -8.029 15.183 1.00 85.12 347 GLY A C 1
ATOM 2793 O O . GLY A 1 347 ? 16.583 -7.643 16.358 1.00 85.12 347 GLY A O 1
ATOM 2794 N N . GLN A 1 348 ? 15.456 -8.426 14.569 1.00 89.00 348 GLN A N 1
ATOM 2795 C CA . GLN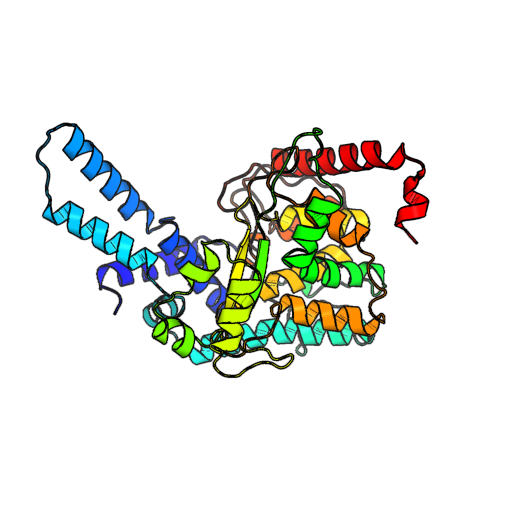 A 1 348 ? 14.161 -8.631 15.226 1.00 89.00 348 GLN A CA 1
ATOM 2796 C C . GLN A 1 348 ? 13.802 -10.108 15.342 1.00 89.00 348 GLN A C 1
ATOM 2798 O O . GLN A 1 348 ? 14.375 -10.953 14.669 1.00 89.00 348 GLN A O 1
ATOM 2803 N N . ASN A 1 349 ? 12.812 -10.380 16.192 1.00 91.62 349 ASN A N 1
ATOM 2804 C CA . ASN A 1 349 ? 12.223 -11.710 16.359 1.00 91.62 349 ASN A CA 1
ATOM 2805 C C . ASN A 1 349 ? 10.743 -11.738 15.941 1.00 91.62 349 ASN A C 1
ATOM 2807 O O . ASN A 1 349 ? 10.085 -12.761 16.082 1.00 91.62 349 ASN A O 1
ATOM 2811 N N . LEU A 1 350 ? 10.198 -10.593 15.521 1.00 94.69 350 LEU A N 1
ATOM 2812 C CA . LEU A 1 350 ? 8.789 -10.420 15.203 1.00 94.69 350 LEU A CA 1
ATOM 2813 C C . LEU A 1 350 ? 8.651 -9.707 13.855 1.00 94.69 350 LEU A C 1
ATOM 2815 O O . LEU A 1 350 ? 9.431 -8.782 13.593 1.00 94.69 350 LEU A O 1
ATOM 2819 N N . PRO A 1 351 ? 7.636 -10.069 13.054 1.00 95.25 351 PRO A N 1
ATOM 2820 C CA . PRO A 1 351 ? 7.220 -9.313 11.883 1.00 95.25 351 PRO A CA 1
ATOM 2821 C C . PRO A 1 351 ? 6.946 -7.838 12.189 1.00 95.25 351 PRO A C 1
ATOM 2823 O O . PRO A 1 351 ? 6.560 -7.475 13.308 1.00 95.25 351 PRO A O 1
ATOM 2826 N N . THR A 1 352 ? 7.103 -6.968 11.195 1.00 95.81 352 THR A N 1
ATOM 2827 C CA . THR A 1 352 ? 6.839 -5.527 11.337 1.00 95.81 352 THR A CA 1
ATOM 2828 C C . THR A 1 352 ? 5.423 -5.226 11.840 1.00 95.81 352 THR A C 1
ATOM 2830 O O . THR A 1 352 ? 5.276 -4.429 12.768 1.00 95.81 352 THR A O 1
ATOM 2833 N N . ILE A 1 353 ? 4.392 -5.911 11.338 1.00 97.12 353 ILE A N 1
ATOM 2834 C CA . ILE A 1 353 ? 3.006 -5.701 11.790 1.00 97.12 353 ILE A CA 1
ATOM 2835 C C . ILE A 1 353 ? 2.803 -6.047 13.271 1.00 97.12 353 ILE A C 1
ATOM 2837 O O . ILE A 1 353 ? 2.122 -5.316 13.988 1.00 97.12 353 ILE A O 1
ATOM 2841 N N . LEU A 1 354 ? 3.460 -7.099 13.772 1.00 96.88 354 LEU A N 1
ATOM 2842 C CA . LEU A 1 354 ? 3.403 -7.449 15.192 1.00 96.88 354 LEU A CA 1
ATOM 2843 C C . LEU A 1 354 ? 4.151 -6.432 16.058 1.00 96.88 354 LEU A C 1
ATOM 2845 O O . LEU A 1 354 ? 3.712 -6.118 17.160 1.00 96.88 354 LEU A O 1
ATOM 2849 N N . ASN A 1 355 ? 5.233 -5.841 15.551 1.00 96.88 355 ASN A N 1
ATOM 2850 C CA . ASN A 1 355 ? 5.883 -4.723 16.231 1.00 96.88 355 ASN A CA 1
ATOM 2851 C C . ASN A 1 355 ? 4.955 -3.496 16.344 1.00 96.88 355 ASN A C 1
ATOM 2853 O O . ASN A 1 355 ? 4.942 -2.856 17.394 1.00 96.88 355 ASN A O 1
ATOM 2857 N N . HIS A 1 356 ? 4.165 -3.177 15.309 1.00 97.81 356 HIS A N 1
ATOM 2858 C CA . HIS A 1 356 ? 3.141 -2.122 15.391 1.00 97.81 356 HIS A CA 1
ATOM 2859 C C . HIS A 1 356 ? 2.051 -2.466 16.406 1.00 97.81 356 HIS A C 1
ATOM 2861 O O . HIS A 1 356 ? 1.681 -1.617 17.219 1.00 97.81 356 HIS A O 1
ATOM 2867 N N . TYR A 1 357 ? 1.581 -3.715 16.387 1.00 97.69 357 TYR A N 1
ATOM 2868 C CA . TYR A 1 357 ? 0.598 -4.228 17.335 1.00 97.69 357 TYR A CA 1
ATOM 2869 C C . TYR A 1 357 ? 1.070 -4.048 18.786 1.00 97.69 357 TYR A C 1
ATOM 2871 O O . TYR A 1 357 ? 0.390 -3.381 19.562 1.00 97.69 357 TYR A O 1
ATOM 2879 N N . TYR A 1 358 ? 2.254 -4.558 19.147 1.00 97.56 358 TYR A N 1
ATOM 2880 C CA . TYR A 1 358 ? 2.776 -4.458 20.518 1.00 97.56 358 TYR A CA 1
ATOM 2881 C C . TYR A 1 358 ? 3.064 -3.016 20.938 1.00 97.56 358 TYR A C 1
ATOM 2883 O O . TYR A 1 358 ? 2.858 -2.649 22.096 1.00 97.56 358 TYR A O 1
ATOM 2891 N N . TYR A 1 359 ? 3.493 -2.175 19.997 1.00 98.12 359 TYR A N 1
ATOM 2892 C CA . TYR A 1 359 ? 3.670 -0.755 20.259 1.00 98.12 359 TYR A CA 1
ATOM 2893 C C . TYR A 1 359 ? 2.352 -0.072 20.648 1.00 98.12 359 TYR A C 1
ATOM 2895 O O . TYR A 1 359 ? 2.321 0.680 21.619 1.00 98.12 359 TYR A O 1
ATOM 2903 N N . LEU A 1 360 ? 1.261 -0.348 19.932 1.00 97.94 360 LEU A N 1
ATOM 2904 C CA . LEU A 1 360 ? -0.045 0.249 20.215 1.00 97.94 360 LEU A CA 1
ATOM 2905 C C . LEU A 1 360 ? -0.734 -0.357 21.442 1.00 97.94 360 LEU A C 1
ATOM 2907 O O . LEU A 1 360 ? -1.324 0.381 22.226 1.00 97.94 360 LEU A O 1
ATOM 2911 N N . GLN A 1 361 ? -0.675 -1.681 21.592 1.00 96.38 361 GLN A N 1
ATOM 2912 C CA . GLN A 1 361 ? -1.382 -2.404 22.648 1.00 96.38 361 GLN A CA 1
ATOM 2913 C C . GLN A 1 361 ? -0.697 -2.259 24.009 1.00 96.38 361 GLN A C 1
ATOM 2915 O O . GLN A 1 361 ? -1.362 -2.076 25.026 1.00 96.38 361 GLN A O 1
ATOM 2920 N N . GLU A 1 362 ? 0.631 -2.363 24.033 1.00 95.81 362 GLU A N 1
ATOM 2921 C CA . GLU A 1 362 ? 1.412 -2.504 25.268 1.00 95.81 362 GLU A CA 1
ATOM 2922 C C . GLU A 1 362 ? 2.385 -1.334 25.483 1.00 95.81 362 GLU A C 1
ATOM 2924 O O . GLU A 1 362 ? 3.071 -1.271 26.502 1.00 95.81 362 GLU A O 1
ATOM 2929 N N . GLY A 1 363 ? 2.481 -0.399 24.530 1.00 95.94 363 GLY A N 1
ATOM 2930 C CA . GLY A 1 363 ? 3.471 0.682 24.572 1.00 95.94 363 GLY A CA 1
ATOM 2931 C C . GLY A 1 363 ? 4.909 0.198 24.354 1.00 95.94 363 GLY A C 1
ATOM 2932 O O . GLY A 1 363 ? 5.859 0.950 24.592 1.00 95.94 363 GLY A O 1
ATOM 2933 N N . ILE A 1 364 ? 5.100 -1.052 23.916 1.00 96.12 364 ILE A N 1
ATOM 2934 C CA . ILE A 1 364 ? 6.428 -1.642 23.744 1.00 96.12 364 ILE A CA 1
ATOM 2935 C C . ILE A 1 364 ? 7.063 -1.092 22.474 1.00 96.12 364 ILE A C 1
ATOM 2937 O O . ILE A 1 364 ? 6.634 -1.369 21.355 1.00 96.12 364 ILE A O 1
ATOM 2941 N N . ARG A 1 365 ? 8.150 -0.336 22.635 1.00 93.81 365 ARG A N 1
ATOM 2942 C CA . ARG A 1 365 ? 8.936 0.108 21.485 1.00 93.81 365 ARG A CA 1
ATOM 2943 C C . ARG A 1 365 ? 9.678 -1.069 20.860 1.00 93.81 365 ARG A C 1
ATOM 2945 O O . ARG A 1 365 ? 10.380 -1.787 21.577 1.00 93.81 365 ARG A O 1
ATOM 2952 N N . PRO A 1 366 ? 9.617 -1.228 19.529 1.00 91.62 366 PRO A N 1
ATOM 2953 C CA . PRO A 1 366 ? 10.397 -2.255 18.859 1.00 91.62 366 PRO A CA 1
ATOM 2954 C C . PRO A 1 366 ? 11.890 -2.040 19.063 1.00 91.62 366 PRO A C 1
ATOM 2956 O O . PRO A 1 366 ? 12.354 -0.913 19.285 1.00 91.62 366 PRO A O 1
ATOM 2959 N N . ARG A 1 367 ? 12.674 -3.114 18.927 1.00 90.88 367 ARG A N 1
ATOM 2960 C CA . ARG A 1 367 ? 14.134 -2.982 18.942 1.00 90.88 367 ARG A CA 1
ATOM 2961 C C . ARG A 1 367 ? 14.583 -2.109 17.756 1.00 90.88 367 ARG A C 1
ATOM 2963 O O . ARG A 1 367 ? 13.817 -1.747 16.860 1.00 90.88 367 ARG A O 1
ATOM 2970 N N . ARG A 1 368 ? 15.859 -1.728 17.756 1.00 93.06 368 ARG A N 1
ATOM 2971 C CA . ARG A 1 368 ? 16.429 -0.891 16.694 1.00 93.06 368 ARG A CA 1
ATOM 2972 C C . ARG A 1 368 ? 16.683 -1.736 15.448 1.00 93.06 368 ARG A C 1
ATOM 2974 O O . ARG A 1 368 ? 17.605 -2.544 15.436 1.00 93.06 368 ARG A O 1
ATOM 2981 N N . TYR A 1 369 ? 15.883 -1.516 14.414 1.00 93.06 369 TYR A N 1
ATOM 2982 C CA . TYR A 1 369 ? 16.087 -2.059 13.071 1.00 93.06 369 TYR A CA 1
ATOM 2983 C C . TYR A 1 369 ? 15.641 -1.040 12.022 1.00 93.06 369 TYR A C 1
ATOM 2985 O O . TYR A 1 369 ? 15.306 0.103 12.349 1.00 93.06 369 TYR A O 1
ATOM 2993 N N . LYS A 1 370 ? 15.700 -1.441 10.754 1.00 92.38 370 LYS A N 1
ATOM 2994 C CA . LYS A 1 370 ? 15.399 -0.600 9.600 1.00 92.38 370 LYS A CA 1
ATOM 2995 C C . LYS A 1 370 ? 14.149 -1.111 8.891 1.00 92.38 370 LYS A C 1
ATOM 2997 O O . LYS A 1 370 ? 14.065 -2.294 8.585 1.00 92.38 370 LYS A O 1
ATOM 3002 N N . LEU A 1 371 ? 13.207 -0.211 8.638 1.00 89.69 371 LEU A N 1
ATOM 3003 C CA . LEU A 1 371 ? 11.914 -0.482 8.019 1.00 89.69 371 LEU A CA 1
ATOM 3004 C C . LEU A 1 371 ? 11.949 -0.220 6.516 1.00 89.69 371 LEU A C 1
ATOM 3006 O O . LEU A 1 371 ? 12.536 0.764 6.048 1.00 89.69 371 LEU A O 1
ATOM 3010 N N . GLY A 1 372 ? 11.259 -1.090 5.780 1.00 82.75 372 GLY A N 1
ATOM 3011 C CA . GLY A 1 372 ? 10.980 -0.931 4.359 1.00 82.75 372 GLY A CA 1
ATOM 3012 C C . GLY A 1 372 ? 12.218 -0.904 3.457 1.00 82.75 372 GLY A C 1
ATOM 3013 O O . GLY A 1 372 ? 13.361 -1.148 3.858 1.00 82.75 372 GLY A O 1
ATOM 3014 N N . ALA A 1 373 ? 11.990 -0.595 2.180 1.00 79.12 373 ALA A N 1
ATOM 3015 C CA . ALA A 1 373 ? 13.065 -0.488 1.190 1.00 79.12 373 ALA A CA 1
ATOM 3016 C C . ALA A 1 373 ? 14.013 0.693 1.471 1.00 79.12 373 ALA A C 1
ATOM 3018 O O . ALA A 1 373 ? 15.215 0.574 1.251 1.00 79.12 373 ALA A O 1
ATOM 3019 N N . ASN A 1 374 ? 13.483 1.787 2.029 1.00 84.88 374 ASN A N 1
ATOM 3020 C CA . ASN A 1 374 ? 14.239 3.006 2.334 1.00 84.88 374 ASN A CA 1
ATOM 3021 C C . ASN A 1 374 ? 15.026 2.927 3.650 1.00 84.88 374 ASN A C 1
ATOM 3023 O O . ASN A 1 374 ? 15.742 3.864 3.996 1.00 84.88 374 ASN A O 1
ATOM 3027 N N . GLN A 1 375 ? 14.948 1.796 4.362 1.00 89.00 375 GLN A N 1
ATOM 3028 C CA . GLN A 1 375 ? 15.814 1.486 5.498 1.00 89.00 375 GLN A CA 1
ATOM 3029 C C . GLN A 1 375 ? 15.710 2.506 6.651 1.00 89.00 375 GLN A C 1
ATOM 3031 O O . GLN A 1 375 ? 16.707 2.845 7.299 1.00 89.00 375 GLN A O 1
ATOM 3036 N N . VAL A 1 376 ? 14.489 2.979 6.920 1.00 93.19 376 VAL A N 1
ATOM 3037 C CA . VAL A 1 376 ? 14.196 3.989 7.948 1.00 93.19 376 VAL A CA 1
ATOM 3038 C C . VAL A 1 376 ? 14.327 3.377 9.341 1.00 93.19 376 VAL A C 1
ATOM 3040 O O . VAL A 1 376 ? 13.762 2.326 9.620 1.00 93.19 376 VAL A O 1
ATOM 3043 N N . SER A 1 377 ? 15.066 4.029 10.240 1.00 95.44 377 SER A N 1
ATOM 3044 C CA . SER A 1 377 ? 15.219 3.558 11.625 1.00 95.44 377 SER A CA 1
ATOM 3045 C C . SER A 1 377 ? 13.872 3.504 12.352 1.00 95.44 377 SER A C 1
ATOM 3047 O O . SER A 1 377 ? 13.136 4.494 12.354 1.00 95.44 377 SER A O 1
ATOM 3049 N N . THR A 1 378 ? 13.585 2.402 13.050 1.00 95.50 378 THR A N 1
ATOM 3050 C CA . THR A 1 378 ? 12.377 2.277 13.882 1.00 95.50 378 THR A CA 1
ATOM 3051 C C . THR A 1 378 ? 12.275 3.382 14.921 1.00 95.50 378 THR A C 1
ATOM 3053 O O . THR A 1 378 ? 11.221 3.989 15.070 1.00 95.50 378 THR A O 1
ATOM 3056 N N . THR A 1 379 ? 13.378 3.722 15.593 1.00 96.31 379 THR A N 1
ATOM 3057 C CA . THR A 1 379 ? 13.395 4.817 16.574 1.00 96.31 379 THR A CA 1
ATOM 3058 C C . THR A 1 379 ? 12.927 6.130 15.954 1.00 96.31 379 THR A C 1
ATOM 3060 O O . THR A 1 379 ? 12.110 6.826 16.548 1.00 96.31 379 THR A O 1
ATOM 3063 N N . TYR A 1 380 ? 13.406 6.453 14.751 1.00 96.94 380 TYR A N 1
ATOM 3064 C CA . TYR A 1 380 ? 12.976 7.659 14.051 1.00 96.94 380 TYR A CA 1
ATOM 3065 C C . TYR A 1 380 ? 11.496 7.595 13.667 1.00 96.94 380 TYR A C 1
ATOM 3067 O O . TYR A 1 380 ? 10.770 8.561 13.896 1.00 96.94 380 TYR A O 1
ATOM 3075 N N . PHE A 1 381 ? 11.043 6.463 13.126 1.00 97.31 381 PHE A N 1
ATOM 3076 C CA . PHE A 1 381 ? 9.661 6.287 12.692 1.00 97.31 381 PHE A CA 1
ATOM 3077 C C . PHE A 1 381 ? 8.654 6.472 13.835 1.00 97.31 381 PHE A C 1
ATOM 3079 O O . PHE A 1 381 ? 7.801 7.353 13.750 1.00 97.31 381 PHE A O 1
ATOM 3086 N N . TYR A 1 382 ? 8.784 5.712 14.927 1.00 97.81 382 TYR A N 1
ATOM 3087 C CA . TYR A 1 382 ? 7.839 5.792 16.047 1.00 97.81 382 TYR A CA 1
ATOM 3088 C C . TYR A 1 382 ? 7.870 7.168 16.731 1.00 97.81 382 TYR A C 1
ATOM 3090 O O . TYR A 1 382 ? 6.816 7.724 17.023 1.00 97.81 382 TYR A O 1
ATOM 3098 N N . ASN A 1 383 ? 9.053 7.777 16.903 1.00 97.81 383 ASN A N 1
ATOM 3099 C CA . ASN A 1 383 ? 9.156 9.146 17.430 1.00 97.81 383 ASN A CA 1
ATOM 3100 C C . ASN A 1 383 ? 8.476 10.172 16.515 1.00 97.81 383 ASN A C 1
ATOM 3102 O O . ASN A 1 383 ? 7.862 11.127 16.991 1.00 97.81 383 ASN A O 1
ATOM 3106 N N . SER A 1 384 ? 8.590 9.990 15.198 1.00 98.00 384 SER A N 1
ATOM 3107 C CA . SER A 1 384 ? 7.943 10.864 14.221 1.00 98.00 384 SER A CA 1
ATOM 3108 C C . SER A 1 384 ? 6.425 10.720 14.279 1.00 98.00 384 SER A C 1
ATOM 3110 O O . SER A 1 384 ? 5.739 11.737 14.273 1.00 98.00 384 SER A O 1
ATOM 3112 N N . MET A 1 385 ? 5.897 9.499 14.413 1.00 98.19 385 MET A N 1
ATOM 3113 C CA . MET A 1 385 ? 4.455 9.272 14.574 1.00 98.19 385 MET A CA 1
ATOM 3114 C C . MET A 1 385 ? 3.907 9.896 15.861 1.00 98.19 385 MET A C 1
ATOM 3116 O O . MET A 1 385 ? 2.921 10.626 15.805 1.00 98.19 385 MET A O 1
ATOM 3120 N N . GLU A 1 386 ? 4.584 9.717 16.996 1.00 98.19 386 GLU A N 1
ATOM 3121 C CA . GLU A 1 386 ? 4.199 10.372 18.256 1.00 98.19 386 GLU A CA 1
ATOM 3122 C C . GLU A 1 386 ? 4.228 11.895 18.141 1.00 98.19 386 GLU A C 1
ATOM 3124 O O . GLU A 1 386 ? 3.303 12.578 18.578 1.00 98.19 386 GLU A O 1
ATOM 3129 N N . THR A 1 387 ? 5.269 12.438 17.505 1.00 98.25 387 THR A N 1
ATOM 3130 C CA . THR A 1 387 ? 5.373 13.879 17.255 1.00 98.25 387 THR A CA 1
ATOM 3131 C C . THR A 1 387 ? 4.208 14.358 16.393 1.00 98.25 387 THR A C 1
ATOM 3133 O O . THR A 1 387 ? 3.602 15.381 16.709 1.00 98.25 387 THR A O 1
ATOM 3136 N N . ARG A 1 388 ? 3.851 13.612 15.339 1.00 98.12 388 ARG A N 1
ATOM 3137 C CA . ARG A 1 388 ? 2.714 13.940 14.471 1.00 98.12 388 ARG A CA 1
ATOM 3138 C C . ARG A 1 388 ? 1.404 13.977 15.251 1.00 98.12 388 ARG A C 1
ATOM 3140 O O . ARG A 1 388 ? 0.666 14.953 15.131 1.00 98.12 388 ARG A O 1
ATOM 3147 N N . TRP A 1 389 ? 1.139 12.961 16.072 1.00 98.06 389 TRP A N 1
ATOM 3148 C CA . TRP A 1 389 ? -0.061 12.901 16.910 1.00 98.06 389 TRP A CA 1
ATOM 3149 C C . TRP A 1 389 ? -0.122 14.064 17.896 1.00 98.06 389 TRP A C 1
ATOM 3151 O O . TRP A 1 389 ? -1.120 14.778 17.923 1.00 98.06 389 TRP A O 1
ATOM 3161 N N . ASN A 1 390 ? 0.968 14.331 18.616 1.00 97.50 390 ASN A N 1
ATOM 3162 C CA . ASN A 1 390 ? 1.024 15.417 19.594 1.00 97.50 390 ASN A CA 1
ATOM 3163 C C . ASN A 1 390 ? 0.830 16.795 18.941 1.00 97.50 390 ASN A C 1
ATOM 3165 O O . ASN A 1 390 ? 0.073 17.624 19.445 1.00 97.50 390 ASN A O 1
ATOM 3169 N N . LEU A 1 391 ? 1.493 17.060 17.809 1.00 96.62 391 LEU A N 1
ATOM 3170 C CA . LEU A 1 391 ? 1.330 18.322 17.080 1.00 96.62 391 LEU A CA 1
ATOM 3171 C C . LEU A 1 391 ? -0.100 18.493 16.569 1.00 96.62 391 LEU A C 1
ATOM 3173 O O . LEU A 1 391 ? -0.657 19.587 16.672 1.00 96.62 391 LEU A O 1
ATOM 3177 N N . PHE A 1 392 ? -0.701 17.426 16.044 1.00 95.88 392 PHE A N 1
ATOM 3178 C CA . PHE A 1 392 ? -2.080 17.447 15.574 1.00 95.88 392 PHE A CA 1
ATOM 3179 C C . PHE A 1 392 ? -3.055 17.710 16.725 1.00 95.88 392 PHE A C 1
ATOM 3181 O O . PHE A 1 392 ? -3.864 18.632 16.655 1.00 95.88 392 PHE A O 1
ATOM 3188 N N . GLU A 1 393 ? -2.937 16.971 17.825 1.00 93.56 393 GLU A N 1
ATOM 3189 C CA . GLU A 1 393 ? -3.793 17.146 18.998 1.00 93.56 393 GLU A CA 1
ATOM 3190 C C . GLU A 1 393 ? -3.673 18.563 19.572 1.00 93.56 393 GLU A C 1
ATOM 3192 O O . GLU A 1 393 ? -4.691 19.214 19.780 1.00 93.56 393 GLU A O 1
ATOM 3197 N N . ASN A 1 394 ? -2.466 19.117 19.697 1.00 91.75 394 ASN A N 1
ATOM 3198 C CA . ASN A 1 394 ? -2.272 20.483 20.200 1.00 91.75 394 ASN A CA 1
ATOM 3199 C C . ASN A 1 394 ? -2.798 21.573 19.246 1.00 91.75 394 ASN A C 1
ATOM 3201 O O . ASN A 1 394 ? -3.340 22.592 19.689 1.00 91.75 394 ASN A O 1
ATOM 3205 N N . SER A 1 395 ? -2.662 21.365 17.933 1.00 86.81 395 SER A N 1
ATOM 3206 C CA . SER A 1 395 ? -3.075 22.344 16.914 1.00 86.81 395 SER A CA 1
ATOM 3207 C C . SER A 1 395 ? -4.591 22.441 16.758 1.00 86.81 395 SER A C 1
ATOM 3209 O O . SER A 1 395 ? -5.102 23.492 16.366 1.00 86.81 395 SER A O 1
ATOM 3211 N N . PHE A 1 396 ? -5.308 21.354 17.049 1.00 74.62 396 PHE A N 1
ATOM 3212 C CA . PHE A 1 396 ? -6.751 21.282 16.848 1.00 74.62 396 PHE A CA 1
ATOM 3213 C C . PHE A 1 396 ? -7.541 21.260 18.166 1.00 74.62 396 PHE A C 1
ATOM 3215 O O . PHE A 1 396 ? -8.630 21.819 18.187 1.00 74.62 396 PHE A O 1
ATOM 3222 N N . ALA A 1 397 ? -7.018 20.730 19.282 1.00 59.75 397 ALA A N 1
ATOM 3223 C CA . ALA A 1 397 ? -7.723 20.725 20.577 1.00 59.75 397 ALA A CA 1
ATOM 3224 C C . ALA A 1 397 ? -7.875 22.124 21.202 1.00 59.75 397 ALA A C 1
ATOM 3226 O O . ALA A 1 397 ? -8.797 22.353 21.981 1.00 59.75 397 ALA A O 1
ATOM 3227 N N . SER A 1 398 ? -6.997 23.066 20.846 1.00 51.84 398 SER A N 1
ATOM 3228 C CA . SER A 1 398 ? -7.068 24.469 21.282 1.00 51.84 398 SER A CA 1
ATOM 3229 C C . SER A 1 398 ? -8.107 25.298 20.516 1.00 51.84 398 SER A C 1
ATOM 3231 O O . SER A 1 398 ? -8.458 26.395 20.949 1.00 51.84 398 SER A O 1
ATOM 3233 N N . LYS A 1 399 ? -8.636 24.777 19.403 1.00 52.88 399 LYS A N 1
ATOM 3234 C CA . LYS A 1 399 ? -9.738 25.386 18.660 1.00 52.88 399 LYS A CA 1
ATOM 3235 C C . LYS A 1 399 ? -11.030 24.690 19.072 1.00 52.88 399 LYS A C 1
ATOM 3237 O O . LYS A 1 399 ? -11.200 23.491 18.867 1.00 52.88 399 LYS A O 1
ATOM 3242 N N . THR A 1 400 ? -11.973 25.449 19.616 1.00 46.09 400 THR A N 1
ATOM 3243 C CA . THR A 1 400 ? -13.326 25.023 20.024 1.00 46.09 400 THR A CA 1
ATOM 3244 C C . THR A 1 400 ? -14.144 24.347 18.894 1.00 46.09 400 THR A C 1
ATOM 3246 O O . THR A 1 400 ? -15.240 23.846 19.133 1.00 46.09 400 THR A O 1
ATOM 3249 N N . ASP A 1 401 ? -13.594 24.268 17.678 1.00 49.12 401 ASP A N 1
ATOM 3250 C CA . ASP A 1 401 ? -14.150 23.670 16.460 1.00 49.12 401 ASP A CA 1
ATOM 3251 C C . ASP A 1 401 ? -14.235 22.134 16.457 1.00 49.12 401 ASP A C 1
ATOM 3253 O O . ASP A 1 401 ? -14.936 21.562 15.621 1.00 49.12 401 ASP A O 1
ATOM 3257 N N . PHE A 1 402 ? -13.601 21.427 17.402 1.00 44.38 402 PHE A N 1
ATOM 3258 C CA . PHE A 1 402 ? -13.637 19.953 17.427 1.00 44.38 402 PHE A CA 1
ATOM 3259 C C . PHE A 1 402 ? -15.047 19.358 17.591 1.00 44.38 402 PHE A C 1
ATOM 3261 O O . PHE A 1 402 ? -15.283 18.220 17.182 1.00 44.38 402 PHE A O 1
ATOM 3268 N N . LYS A 1 403 ? -15.988 20.101 18.192 1.00 44.72 403 LYS A N 1
ATOM 3269 C CA . LYS A 1 403 ? -17.396 19.677 18.294 1.00 44.72 403 LYS A CA 1
ATOM 3270 C C . LYS A 1 403 ? -18.179 19.907 16.998 1.00 44.72 403 LYS A C 1
ATOM 3272 O O . LYS A 1 403 ? -19.111 19.156 16.742 1.00 44.72 403 LYS A O 1
ATOM 3277 N N . ASN A 1 404 ? -17.778 20.877 16.177 1.00 46.09 404 ASN A N 1
ATOM 3278 C CA . ASN A 1 404 ? -18.472 21.214 14.933 1.00 46.09 404 ASN A CA 1
ATOM 3279 C C . ASN A 1 404 ? -18.044 20.329 13.752 1.00 46.09 404 ASN A C 1
ATOM 3281 O O . ASN A 1 404 ? -18.810 20.190 12.814 1.00 46.09 404 ASN A O 1
ATOM 3285 N N . LEU A 1 405 ? -16.862 19.700 13.813 1.00 48.69 405 LEU A N 1
ATOM 3286 C CA . LEU A 1 405 ? -16.371 18.765 12.784 1.00 48.69 405 LEU A CA 1
ATOM 3287 C C . LEU A 1 405 ? -16.810 17.302 12.998 1.00 48.69 405 LEU A C 1
ATOM 3289 O O . LEU A 1 405 ? -16.525 16.444 12.165 1.00 48.69 405 LEU A O 1
ATOM 3293 N N . LYS A 1 406 ? -17.434 16.988 14.144 1.00 43.50 406 LYS A N 1
ATOM 3294 C CA . LYS A 1 406 ? -17.944 15.640 14.465 1.00 43.50 406 LYS A CA 1
ATOM 3295 C C . LYS A 1 406 ? -19.403 15.417 14.050 1.00 43.50 406 LYS A C 1
ATOM 3297 O O . LYS A 1 406 ? -19.807 14.255 13.985 1.00 43.50 406 LYS A O 1
ATOM 3302 N N . ASN A 1 407 ? -20.146 16.496 13.820 1.00 39.88 407 ASN A N 1
ATOM 3303 C CA . ASN A 1 407 ? -21.508 16.491 13.282 1.00 39.88 407 ASN A CA 1
ATOM 3304 C C . ASN A 1 407 ? -21.458 16.721 11.774 1.00 39.88 407 ASN A C 1
ATOM 3306 O O . ASN A 1 407 ? -22.420 16.285 11.107 1.00 39.88 407 ASN A O 1
#